Protein AF-A0A425CD50-F1 (afdb_monomer)

Structure (mmCIF, N/CA/C/O backbone):
data_AF-A0A425CD50-F1
#
_entry.id   AF-A0A425CD50-F1
#
loop_
_atom_site.group_PDB
_atom_site.id
_atom_site.type_symbol
_atom_site.label_atom_id
_atom_site.label_alt_id
_atom_site.label_comp_id
_atom_site.label_asym_id
_atom_site.label_entity_id
_atom_site.label_seq_id
_atom_site.pdbx_PDB_ins_code
_atom_site.Cartn_x
_atom_site.Cartn_y
_atom_site.Cartn_z
_atom_site.occupancy
_atom_site.B_iso_or_equiv
_atom_site.auth_seq_id
_atom_site.auth_comp_id
_atom_site.auth_asym_id
_atom_site.auth_atom_id
_atom_site.pdbx_PDB_model_num
ATOM 1 N N . MET A 1 1 ? 7.864 -60.297 -1.320 1.00 58.66 1 MET A N 1
ATOM 2 C CA . MET A 1 1 ? 8.241 -58.867 -1.252 1.00 58.66 1 MET A CA 1
ATOM 3 C C . MET A 1 1 ? 7.004 -58.088 -0.831 1.00 58.66 1 MET A C 1
ATOM 5 O O . MET A 1 1 ? 5.982 -58.299 -1.476 1.00 58.66 1 MET A O 1
ATOM 9 N N . PRO A 1 2 ? 7.040 -57.272 0.234 1.00 70.75 2 PRO A N 1
ATOM 10 C CA . PRO A 1 2 ? 5.863 -56.533 0.686 1.00 70.75 2 PRO A CA 1
ATOM 11 C C . PRO A 1 2 ? 5.431 -55.506 -0.375 1.00 70.75 2 PRO A C 1
ATOM 13 O O . PRO A 1 2 ? 6.219 -54.657 -0.801 1.00 70.75 2 PRO A O 1
ATOM 16 N N . SER A 1 3 ? 4.187 -55.620 -0.837 1.00 81.94 3 SER A N 1
ATOM 17 C CA . SER A 1 3 ? 3.514 -54.636 -1.688 1.00 81.94 3 SER A CA 1
ATOM 18 C C . SER A 1 3 ? 2.553 -53.809 -0.845 1.00 81.94 3 SER A C 1
ATOM 20 O O . SER A 1 3 ? 1.892 -54.354 0.033 1.00 81.94 3 SER A O 1
ATOM 22 N N . THR A 1 4 ? 2.462 -52.518 -1.132 1.00 85.69 4 THR A N 1
ATOM 23 C CA . THR A 1 4 ? 1.564 -51.569 -0.472 1.00 85.69 4 THR A CA 1
ATOM 24 C C . THR A 1 4 ? 0.787 -50.780 -1.520 1.00 85.69 4 THR A C 1
ATOM 26 O O . THR A 1 4 ? 1.200 -50.687 -2.680 1.00 85.69 4 THR A O 1
ATOM 29 N N . GLU A 1 5 ? -0.362 -50.247 -1.137 1.00 90.50 5 GLU A N 1
ATOM 30 C CA . GLU A 1 5 ? -1.240 -49.499 -2.027 1.00 90.50 5 GLU A CA 1
ATOM 31 C C . GLU A 1 5 ? -0.797 -48.031 -2.123 1.00 90.50 5 GLU A C 1
ATOM 33 O O . GLU A 1 5 ? -0.494 -47.382 -1.122 1.00 90.50 5 GLU A O 1
ATOM 38 N N . CYS A 1 6 ? -0.743 -47.489 -3.341 1.00 84.06 6 CYS A N 1
ATOM 39 C CA . CYS A 1 6 ? -0.503 -46.067 -3.547 1.00 84.06 6 CYS A CA 1
ATOM 40 C C . CYS A 1 6 ? -1.732 -45.246 -3.111 1.00 84.06 6 CYS A C 1
ATOM 42 O O . CYS A 1 6 ? -2.807 -45.457 -3.673 1.00 84.06 6 CYS A O 1
ATOM 44 N N . PRO A 1 7 ? -1.585 -44.232 -2.237 1.00 82.56 7 PRO A N 1
ATOM 45 C CA . PRO A 1 7 ? -2.712 -43.442 -1.727 1.00 82.56 7 PRO A CA 1
ATOM 46 C C . PRO A 1 7 ? -3.367 -42.516 -2.769 1.00 82.56 7 PRO A C 1
ATOM 48 O O . PRO A 1 7 ? -4.404 -41.927 -2.491 1.00 82.56 7 PRO A O 1
ATOM 51 N N . ILE A 1 8 ? -2.766 -42.353 -3.955 1.00 85.56 8 ILE A N 1
ATOM 52 C CA . ILE A 1 8 ? -3.251 -41.423 -4.992 1.00 85.56 8 ILE A CA 1
ATOM 53 C C . ILE A 1 8 ? -4.016 -42.151 -6.099 1.00 85.56 8 ILE A C 1
ATOM 55 O O . ILE A 1 8 ? -4.997 -41.628 -6.620 1.00 85.56 8 ILE A O 1
ATOM 59 N N . CYS A 1 9 ? -3.557 -43.340 -6.499 1.00 85.19 9 CYS A N 1
ATOM 60 C CA . CYS A 1 9 ? -4.140 -44.078 -7.624 1.00 85.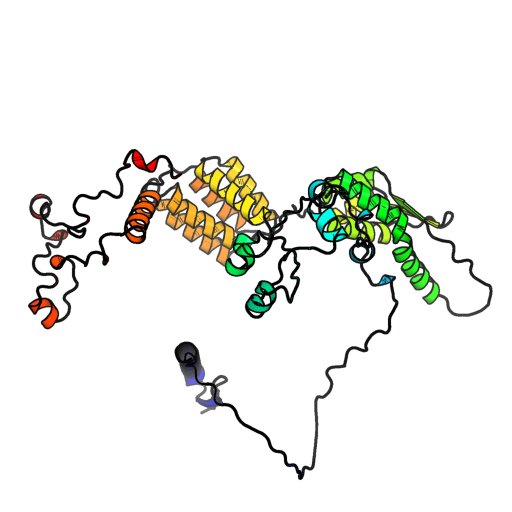19 9 CYS A CA 1
ATOM 61 C C . CYS A 1 9 ? -4.604 -45.497 -7.274 1.00 85.19 9 CYS A C 1
ATOM 63 O O . CYS A 1 9 ? -5.004 -46.234 -8.177 1.00 85.19 9 CYS A O 1
ATOM 65 N N . SER A 1 10 ? -4.507 -45.896 -6.001 1.00 86.56 10 SER A N 1
ATOM 66 C CA . SER A 1 10 ? -4.909 -47.212 -5.485 1.00 86.56 10 SER A CA 1
ATOM 67 C C . SER A 1 10 ? -4.240 -48.418 -6.160 1.00 86.56 10 SER A C 1
ATOM 69 O O . SER A 1 10 ? -4.686 -49.561 -6.049 1.00 86.56 10 SER A O 1
ATOM 71 N N . ARG A 1 11 ? -3.126 -48.204 -6.875 1.00 86.31 11 ARG A N 1
ATOM 72 C CA . ARG A 1 11 ? -2.336 -49.296 -7.460 1.00 86.31 11 ARG A CA 1
ATOM 73 C C . ARG A 1 11 ? -1.408 -49.897 -6.419 1.00 86.31 11 ARG A C 1
ATOM 75 O O . ARG A 1 11 ? -0.789 -49.179 -5.640 1.00 86.31 11 ARG A O 1
ATOM 82 N N . HIS A 1 12 ? -1.271 -51.216 -6.457 1.00 87.44 12 HIS A N 1
ATOM 83 C CA . HIS A 1 12 ? -0.337 -51.935 -5.603 1.00 87.44 12 HIS A CA 1
ATOM 84 C C . HIS A 1 12 ? 1.082 -51.821 -6.162 1.00 87.44 12 HIS A C 1
ATOM 86 O O . HIS A 1 12 ? 1.347 -52.189 -7.309 1.00 87.44 12 HIS A O 1
ATOM 92 N N . VAL A 1 13 ? 1.996 -51.306 -5.344 1.00 88.06 13 VAL A N 1
ATOM 93 C CA . VAL A 1 13 ? 3.396 -51.056 -5.697 1.00 88.06 13 VAL A CA 1
ATOM 94 C C . VAL A 1 13 ? 4.290 -51.710 -4.651 1.00 88.06 13 VAL A C 1
ATOM 96 O O . VAL A 1 13 ? 3.913 -51.867 -3.490 1.00 88.06 13 VAL A O 1
ATOM 99 N N . ARG A 1 14 ? 5.493 -52.130 -5.042 1.00 86.44 14 ARG A N 1
ATOM 100 C CA . ARG A 1 14 ? 6.483 -52.618 -4.071 1.00 86.44 14 ARG A CA 1
ATOM 101 C C . ARG A 1 14 ? 6.857 -51.494 -3.109 1.00 86.44 14 ARG A C 1
ATOM 103 O O . ARG A 1 14 ? 7.020 -50.361 -3.558 1.00 86.44 14 ARG A O 1
ATOM 110 N N . LEU A 1 15 ? 7.040 -51.823 -1.828 1.00 81.56 15 LEU A N 1
ATOM 111 C CA . LEU A 1 15 ? 7.340 -50.843 -0.776 1.00 81.56 15 LEU A CA 1
ATOM 112 C C . LEU A 1 15 ? 8.536 -49.937 -1.131 1.00 81.56 15 LEU A C 1
ATOM 114 O O . LEU A 1 15 ? 8.476 -48.728 -0.945 1.00 81.56 15 LEU A O 1
ATOM 118 N N . GLU A 1 16 ? 9.579 -50.525 -1.723 1.00 84.38 16 GLU A N 1
ATOM 119 C CA . GLU A 1 16 ? 10.805 -49.849 -2.179 1.00 84.38 16 GLU A CA 1
ATOM 120 C C . GLU A 1 16 ? 10.568 -48.790 -3.273 1.00 84.38 16 GLU A C 1
ATOM 122 O O . GLU A 1 16 ? 11.300 -47.811 -3.359 1.00 84.38 16 GLU A O 1
ATOM 127 N N . ASN A 1 17 ? 9.515 -48.952 -4.079 1.00 86.06 17 ASN A N 1
ATOM 128 C CA . ASN A 1 17 ? 9.203 -48.083 -5.216 1.00 86.06 17 ASN A CA 1
ATOM 129 C C . ASN A 1 17 ? 8.021 -47.141 -4.936 1.00 86.06 17 ASN A C 1
ATOM 131 O O . ASN A 1 17 ? 7.621 -46.384 -5.824 1.00 86.06 17 ASN A O 1
ATOM 135 N N . LEU A 1 18 ? 7.442 -47.185 -3.729 1.00 86.12 18 LEU A N 1
ATOM 136 C CA . LEU A 1 18 ? 6.292 -46.358 -3.366 1.00 86.12 18 LEU A CA 1
ATOM 137 C C . LEU A 1 18 ? 6.598 -44.848 -3.449 1.00 86.12 18 LEU A C 1
ATOM 139 O O . LEU A 1 18 ? 5.790 -44.151 -4.063 1.00 86.12 18 LEU A O 1
ATOM 143 N N . PRO A 1 19 ? 7.732 -44.322 -2.933 1.00 84.25 19 PRO A N 1
ATOM 144 C CA . PRO A 1 19 ? 8.011 -42.883 -2.991 1.00 84.25 19 PRO A CA 1
ATOM 145 C C . PRO A 1 19 ? 8.092 -42.362 -4.433 1.00 84.25 19 PRO A C 1
ATOM 147 O O . PRO A 1 19 ? 7.403 -41.409 -4.794 1.00 84.25 19 PRO A O 1
ATOM 150 N N . LEU A 1 20 ? 8.832 -43.070 -5.294 1.00 86.38 20 LEU A N 1
ATOM 151 C CA . LEU A 1 20 ? 9.004 -42.717 -6.707 1.00 86.38 20 LEU A CA 1
ATOM 152 C C . LEU A 1 20 ? 7.675 -42.776 -7.485 1.00 86.38 20 LEU A C 1
ATOM 154 O O . LEU A 1 20 ? 7.387 -41.950 -8.357 1.00 86.38 20 LEU A O 1
ATOM 158 N N . HIS A 1 21 ? 6.830 -43.758 -7.162 1.00 87.06 21 HIS A N 1
ATOM 159 C CA . HIS A 1 21 ? 5.510 -43.897 -7.766 1.00 87.06 21 HIS A CA 1
ATOM 160 C C . HIS A 1 21 ? 4.538 -42.790 -7.323 1.00 87.06 21 HIS A C 1
ATOM 162 O O . HIS A 1 21 ? 3.765 -42.298 -8.148 1.00 87.06 21 HIS A O 1
ATOM 168 N N . VAL A 1 22 ? 4.582 -42.388 -6.048 1.00 89.12 22 VAL A N 1
ATOM 169 C CA . VAL A 1 22 ? 3.757 -41.308 -5.482 1.00 89.12 22 VAL A CA 1
ATOM 170 C C . VAL A 1 22 ? 4.100 -39.966 -6.126 1.00 89.12 22 VAL A C 1
ATOM 172 O O . VAL A 1 22 ? 3.187 -39.276 -6.579 1.00 89.12 22 VAL A O 1
ATOM 175 N N . GLU A 1 23 ? 5.386 -39.638 -6.274 1.00 86.94 23 GLU A N 1
ATOM 176 C CA . GLU A 1 23 ? 5.818 -38.417 -6.970 1.00 86.94 23 GLU A CA 1
ATOM 177 C C . GLU A 1 23 ? 5.303 -38.378 -8.411 1.00 86.94 23 GLU A C 1
ATOM 179 O O . GLU A 1 23 ? 4.677 -37.400 -8.824 1.00 86.94 23 GLU A O 1
ATOM 184 N N . THR A 1 24 ? 5.460 -39.484 -9.147 1.00 85.88 24 THR A N 1
ATOM 185 C CA . THR A 1 24 ? 4.981 -39.599 -10.534 1.00 85.88 24 THR A CA 1
ATOM 186 C C . THR A 1 24 ? 3.451 -39.480 -10.631 1.00 85.88 24 THR A C 1
ATOM 188 O O . THR A 1 24 ? 2.921 -38.935 -11.606 1.00 85.88 24 THR A O 1
ATOM 191 N N . CYS A 1 25 ? 2.712 -39.987 -9.637 1.00 84.88 25 CYS A N 1
ATOM 192 C CA . CYS A 1 25 ? 1.253 -39.873 -9.586 1.00 84.88 25 CYS A CA 1
ATOM 193 C C . CYS A 1 25 ? 0.790 -38.434 -9.327 1.00 84.88 25 CYS A C 1
ATOM 195 O O . CYS A 1 25 ? -0.146 -37.979 -9.988 1.00 84.88 25 CYS A O 1
ATOM 197 N N . LEU A 1 26 ? 1.467 -37.702 -8.435 1.00 86.38 26 LEU A N 1
ATOM 198 C CA . LEU A 1 26 ? 1.177 -36.289 -8.168 1.00 86.38 26 LEU A CA 1
ATOM 199 C C . LEU A 1 26 ? 1.391 -35.427 -9.416 1.00 86.38 26 LEU A C 1
ATOM 201 O O . LEU A 1 26 ? 0.536 -34.605 -9.752 1.00 86.38 26 LEU A O 1
ATOM 205 N N . THR A 1 27 ? 2.481 -35.653 -10.160 1.00 81.00 27 THR A N 1
ATOM 206 C CA . THR A 1 27 ? 2.764 -34.867 -11.374 1.00 81.00 27 THR A CA 1
ATOM 207 C C . THR A 1 27 ? 1.703 -35.084 -12.454 1.00 81.00 27 THR A C 1
ATOM 209 O O . THR A 1 27 ? 1.292 -34.138 -13.128 1.00 81.00 27 THR A O 1
ATOM 212 N N . LYS A 1 28 ? 1.211 -36.322 -12.609 1.00 80.75 28 LYS A N 1
ATOM 213 C CA . LYS A 1 28 ? 0.158 -36.648 -13.585 1.00 80.75 28 LYS A CA 1
ATOM 214 C C . LYS A 1 28 ? -1.192 -36.023 -13.231 1.00 80.75 28 LYS A C 1
ATOM 216 O O . LYS A 1 28 ? -1.873 -35.547 -14.138 1.00 80.75 28 LYS A O 1
ATOM 221 N N . GLN A 1 29 ? -1.565 -35.974 -11.949 1.00 77.50 29 GLN A N 1
ATOM 222 C CA . GLN A 1 29 ? -2.798 -35.300 -11.522 1.00 77.50 29 GLN A CA 1
ATOM 223 C C . GLN A 1 29 ? -2.745 -33.788 -11.775 1.00 77.50 29 GLN A C 1
ATOM 225 O O . GLN A 1 29 ? -3.701 -33.228 -12.311 1.00 77.50 29 GLN A O 1
ATOM 230 N N . GLN A 1 30 ? -1.616 -33.135 -11.481 1.00 73.94 30 GLN A N 1
ATOM 231 C CA . GLN A 1 30 ? -1.454 -31.699 -11.738 1.00 73.94 30 GLN A CA 1
ATOM 232 C C . GLN A 1 30 ? -1.525 -31.366 -13.237 1.00 73.94 30 GLN A C 1
ATOM 234 O O . GLN A 1 30 ? -2.142 -30.375 -13.630 1.00 73.94 30 GLN A O 1
ATOM 239 N N . GLN A 1 31 ? -0.957 -32.215 -14.101 1.00 69.31 31 GLN A N 1
ATOM 240 C CA . GLN A 1 31 ? -1.050 -32.040 -15.555 1.00 69.31 31 GLN A CA 1
ATOM 241 C C . GLN A 1 31 ? -2.478 -32.246 -16.088 1.00 69.31 31 GLN A C 1
ATOM 243 O O . GLN A 1 31 ? -2.897 -31.522 -16.991 1.00 69.31 31 GLN A O 1
ATOM 248 N N . GLN A 1 32 ? -3.249 -33.182 -15.522 1.00 66.19 32 GLN A N 1
ATOM 249 C CA . GLN A 1 32 ? -4.651 -33.400 -15.903 1.00 66.19 32 GLN A CA 1
ATOM 250 C C . GLN A 1 32 ? -5.564 -32.242 -15.479 1.00 66.19 32 GLN A C 1
ATOM 252 O O . GLN A 1 32 ? -6.388 -31.804 -16.282 1.00 66.19 32 GLN A O 1
ATOM 257 N N . GLN A 1 33 ? -5.373 -31.688 -14.278 1.00 62.50 33 GLN A N 1
ATOM 258 C CA . GLN A 1 33 ? -6.118 -30.508 -13.815 1.00 62.50 33 GLN A CA 1
ATOM 259 C C . GLN A 1 33 ? -5.853 -29.282 -14.700 1.00 62.50 33 GLN A C 1
ATOM 261 O O . GLN A 1 33 ? -6.781 -28.560 -15.064 1.00 62.50 33 GLN A O 1
ATOM 266 N N . LYS A 1 34 ? -4.600 -29.089 -15.132 1.00 55.03 34 LYS A N 1
ATOM 267 C CA . LYS A 1 34 ? -4.221 -27.981 -16.022 1.00 55.03 34 LYS A CA 1
ATOM 268 C C . LYS A 1 34 ? -4.803 -28.126 -17.435 1.00 55.03 34 LYS A C 1
ATOM 270 O O . LYS A 1 34 ? -5.085 -27.124 -18.084 1.00 55.03 34 LYS A O 1
ATOM 275 N N . LYS A 1 35 ? -5.016 -29.362 -17.902 1.00 48.75 35 LYS A N 1
ATOM 276 C CA . LYS A 1 35 ? -5.628 -29.646 -19.209 1.00 48.75 35 LYS A CA 1
ATOM 277 C C . LYS A 1 35 ? -7.149 -29.440 -19.200 1.00 48.75 35 LYS A C 1
ATOM 279 O O . LYS A 1 35 ? -7.684 -28.895 -20.156 1.00 48.75 35 LYS A O 1
ATOM 284 N N . GLN A 1 36 ? -7.824 -29.770 -18.095 1.00 53.19 36 GLN A N 1
ATOM 285 C CA . GLN A 1 36 ? -9.266 -29.526 -17.930 1.00 53.19 36 GLN A CA 1
ATOM 286 C C . GLN A 1 36 ? -9.625 -28.033 -17.838 1.00 53.19 36 GLN A C 1
ATOM 288 O O . GLN A 1 36 ? -10.706 -27.646 -18.269 1.00 53.19 36 GLN A O 1
ATOM 293 N N . GLN A 1 37 ? -8.719 -27.177 -17.349 1.00 46.19 37 GLN A N 1
ATOM 294 C CA . GLN A 1 37 ? -8.923 -25.720 -17.355 1.00 46.19 37 GLN A CA 1
ATOM 295 C C . GLN A 1 37 ? -8.774 -25.076 -18.745 1.00 46.19 37 GLN A C 1
ATOM 297 O O . GLN A 1 37 ? -9.306 -23.989 -18.957 1.00 46.19 37 GLN A O 1
ATOM 302 N N . LEU A 1 38 ? -8.093 -25.726 -19.698 1.00 42.75 38 LEU A N 1
ATOM 303 C CA . LEU A 1 38 ? -7.876 -25.187 -21.049 1.00 42.75 38 LEU A CA 1
ATOM 304 C C . LEU A 1 38 ? -8.929 -25.628 -22.087 1.00 42.75 38 LEU A C 1
ATOM 306 O O . LEU A 1 38 ? -8.969 -25.054 -23.170 1.00 42.75 38 LEU A O 1
ATOM 310 N N . GLU A 1 39 ? -9.771 -26.622 -21.782 1.00 37.53 39 GLU A N 1
ATOM 311 C CA . GLU A 1 39 ? -10.700 -27.258 -22.741 1.00 37.53 39 GLU A CA 1
ATOM 312 C C . GLU A 1 39 ? -12.195 -26.975 -22.453 1.00 37.53 39 GLU A C 1
ATOM 314 O O . GLU A 1 39 ? -13.061 -27.764 -22.828 1.00 37.53 39 GLU A O 1
ATOM 319 N N . SER A 1 40 ? -12.543 -25.851 -21.812 1.00 34.97 40 SER A N 1
ATOM 320 C CA . SER A 1 40 ? -13.958 -25.440 -21.719 1.00 34.97 40 SER A CA 1
ATOM 3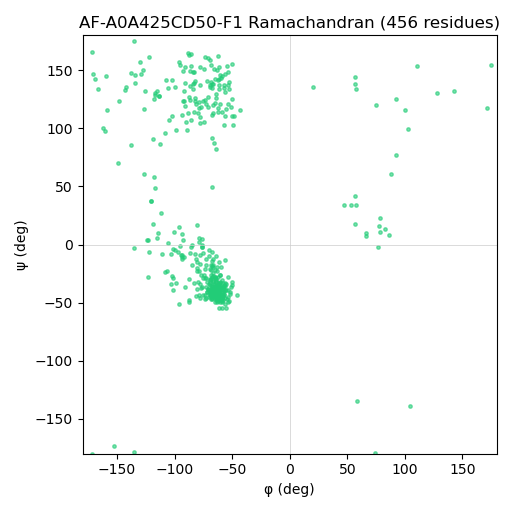21 C C . SER A 1 40 ? -14.407 -24.704 -23.002 1.00 34.97 40 SER A C 1
ATOM 323 O O . SER A 1 40 ? -13.762 -23.731 -23.395 1.00 34.97 40 SER A O 1
ATOM 325 N N . PRO A 1 41 ? -15.472 -25.150 -23.705 1.00 33.88 41 PRO A N 1
ATOM 326 C CA . PRO A 1 41 ? -15.918 -24.522 -24.948 1.00 33.88 41 PRO A CA 1
ATOM 327 C C . PRO A 1 41 ? -16.837 -23.313 -24.692 1.00 33.88 41 PRO A C 1
ATOM 329 O O . PRO A 1 41 ? -17.733 -23.359 -23.850 1.00 33.88 41 PRO A O 1
ATOM 332 N N . LEU A 1 42 ? -16.631 -22.240 -25.465 1.00 29.56 42 LEU A N 1
ATOM 333 C CA . LEU A 1 42 ? -17.517 -21.070 -25.559 1.00 29.56 42 LEU A CA 1
ATOM 334 C C . LEU A 1 42 ? -18.911 -21.482 -26.083 1.00 29.56 42 LEU A C 1
ATOM 336 O O . LEU A 1 42 ? -18.977 -22.242 -27.053 1.00 29.56 42 LEU A O 1
ATOM 340 N N . PRO A 1 43 ? -20.026 -20.979 -25.517 1.00 31.73 43 PRO A N 1
ATOM 341 C CA . PRO A 1 43 ? -21.356 -21.332 -25.997 1.00 31.73 43 PRO A CA 1
ATOM 342 C C . PRO A 1 43 ? -21.699 -20.548 -27.271 1.00 31.73 43 PRO A C 1
ATOM 344 O O . PRO A 1 43 ? -21.800 -19.321 -27.259 1.00 31.73 43 PRO A O 1
ATOM 347 N N . SER A 1 44 ? -21.905 -21.271 -28.373 1.00 29.89 44 SER A N 1
ATOM 348 C CA . SER A 1 44 ? -22.533 -20.756 -29.586 1.00 29.89 44 SER A CA 1
ATOM 349 C C . SER A 1 44 ? -24.059 -20.795 -29.459 1.00 29.89 44 SER A C 1
ATOM 351 O O . SER A 1 44 ? -24.666 -21.727 -28.933 1.00 29.89 44 SER A O 1
ATOM 353 N N . SER A 1 45 ? -24.677 -19.726 -29.938 1.00 33.47 45 SER A N 1
ATOM 354 C CA . SER A 1 45 ? -26.105 -19.453 -29.944 1.00 33.47 45 SER A CA 1
ATOM 355 C C . SER A 1 45 ? -26.868 -20.348 -30.926 1.00 33.47 45 SER A C 1
ATOM 357 O O . SER A 1 45 ? -26.685 -20.244 -32.136 1.00 33.47 45 SER A O 1
ATOM 359 N N . SER A 1 46 ? -27.797 -21.175 -30.436 1.00 25.91 46 SER A N 1
ATOM 360 C CA . SER A 1 46 ? -29.042 -21.518 -31.153 1.00 25.91 46 SER A CA 1
ATOM 361 C C . SER A 1 46 ? -30.069 -22.112 -30.179 1.00 25.91 46 SER A C 1
ATOM 363 O O . SER A 1 46 ? -30.008 -23.286 -29.828 1.00 25.91 46 SER A O 1
ATOM 365 N N . ILE A 1 47 ? -31.033 -21.303 -29.739 1.00 28.08 47 ILE A N 1
ATOM 366 C CA . ILE A 1 47 ? -32.220 -21.792 -29.028 1.00 28.08 47 ILE A CA 1
ATOM 367 C C . ILE A 1 47 ? -33.212 -22.288 -30.085 1.00 28.08 47 ILE A C 1
ATOM 369 O O . ILE A 1 47 ? -33.642 -21.515 -30.941 1.00 28.08 47 ILE A O 1
ATOM 373 N N . LYS A 1 48 ? -33.585 -23.570 -30.023 1.00 23.23 48 LYS A N 1
ATOM 374 C CA . LYS A 1 48 ? -34.808 -24.097 -30.642 1.00 23.23 48 LYS A CA 1
ATOM 375 C C . LYS A 1 48 ? -35.752 -24.547 -29.533 1.00 23.23 48 LYS A C 1
ATOM 377 O O . LYS A 1 48 ? -35.350 -25.282 -28.636 1.00 23.23 48 LYS A O 1
ATOM 382 N N . PHE A 1 49 ? -36.977 -24.047 -29.604 1.00 22.91 49 PHE A N 1
ATOM 383 C CA . PHE A 1 49 ? -38.076 -24.327 -28.688 1.00 22.91 49 PHE A CA 1
ATOM 384 C C . PHE A 1 49 ? -38.873 -25.570 -29.121 1.00 22.91 49 PHE A C 1
ATOM 386 O O . PHE A 1 49 ? -38.823 -25.932 -30.296 1.00 22.91 49 PHE A O 1
ATOM 393 N N . GLU A 1 50 ? -39.658 -26.091 -28.161 1.00 23.89 50 GLU A N 1
ATOM 394 C CA . GLU A 1 50 ? -40.854 -26.971 -28.261 1.00 23.89 50 GLU A CA 1
ATOM 395 C C . GLU A 1 50 ? -40.712 -28.445 -27.767 1.00 23.89 50 GLU A C 1
ATOM 397 O O . GLU A 1 50 ? -39.601 -28.967 -27.721 1.00 23.89 50 GLU A O 1
ATOM 402 N N . PRO A 1 51 ? -41.801 -29.132 -27.321 1.00 27.66 51 PRO A N 1
ATOM 403 C CA . PRO A 1 51 ? -42.378 -29.022 -25.969 1.00 27.66 51 PRO A CA 1
ATOM 404 C C . PRO A 1 51 ? -42.732 -30.398 -25.317 1.00 27.66 51 PRO A C 1
ATOM 406 O O . PRO A 1 51 ? -42.611 -31.447 -25.932 1.00 27.66 51 PRO A O 1
ATOM 409 N N . HIS A 1 52 ? -43.169 -30.361 -24.046 1.00 25.12 52 HIS A N 1
ATOM 410 C CA . HIS A 1 52 ? -43.907 -31.348 -23.214 1.00 25.12 52 HIS A CA 1
ATOM 411 C C . HIS A 1 52 ? -43.938 -32.865 -23.556 1.00 25.12 52 HIS A C 1
ATOM 413 O O . HIS A 1 52 ? -44.346 -33.265 -24.639 1.00 25.12 52 HIS A O 1
ATOM 419 N N . THR A 1 53 ? -43.758 -33.733 -22.541 1.00 23.23 53 THR A N 1
ATOM 420 C CA . THR A 1 53 ? -44.814 -34.630 -21.980 1.00 23.23 53 THR A CA 1
ATOM 421 C C . THR A 1 53 ? -44.286 -35.612 -20.913 1.00 23.23 53 THR A C 1
ATOM 423 O O . THR A 1 53 ? -43.110 -35.946 -20.837 1.00 23.23 53 THR A O 1
ATOM 426 N N . SER A 1 54 ? -45.208 -36.019 -20.041 1.00 25.36 54 SER A N 1
ATOM 427 C CA . SER A 1 54 ? -45.115 -36.826 -18.816 1.00 25.36 54 SER A CA 1
ATOM 428 C C . SER A 1 54 ? -45.119 -38.356 -19.007 1.00 25.36 54 SER A C 1
ATOM 430 O O . SER A 1 54 ? -45.867 -38.845 -19.845 1.00 25.36 54 SER A O 1
ATOM 432 N N . SER A 1 55 ? -44.433 -39.114 -18.135 1.00 24.91 55 SER A N 1
ATOM 433 C CA . SER A 1 55 ? -44.874 -40.386 -17.480 1.00 24.91 55 SER A CA 1
ATOM 434 C C . SER A 1 55 ? -43.670 -41.007 -16.730 1.00 24.91 55 SER A C 1
ATOM 436 O O . SER A 1 55 ? -42.578 -41.067 -17.275 1.00 24.91 55 SER A O 1
ATOM 438 N N . SER A 1 56 ? -43.656 -41.182 -15.403 1.00 22.58 56 SER A N 1
ATOM 439 C CA . SER A 1 56 ? -44.312 -42.143 -14.490 1.00 22.58 56 SER A CA 1
ATOM 440 C C . SER A 1 56 ? -43.735 -43.579 -14.457 1.00 22.58 56 SER A C 1
ATOM 442 O O . SER A 1 56 ? -43.848 -44.315 -15.431 1.00 22.58 56 SER A O 1
ATOM 444 N N . CYS A 1 57 ? -43.290 -43.959 -13.242 1.00 21.97 57 CYS A N 1
ATOM 445 C CA . CYS A 1 57 ? -43.358 -45.277 -12.571 1.00 21.97 57 CYS A CA 1
ATOM 446 C C . CYS A 1 57 ? -42.116 -46.203 -12.485 1.00 21.97 57 CYS A C 1
ATOM 448 O O . CYS A 1 57 ? -41.860 -47.022 -13.354 1.00 21.97 57 CYS A O 1
ATOM 450 N N . ASN A 1 58 ? -41.475 -46.145 -11.304 1.00 22.98 58 ASN A N 1
ATOM 451 C CA . ASN A 1 58 ? -41.393 -47.167 -10.232 1.00 22.98 58 ASN A CA 1
ATOM 452 C C . ASN A 1 58 ? -40.873 -48.605 -10.456 1.00 22.98 58 ASN A C 1
ATOM 454 O O . ASN A 1 58 ? -41.404 -49.337 -11.286 1.00 22.98 58 ASN A O 1
ATOM 458 N N . ARG A 1 59 ? -40.061 -49.030 -9.450 1.00 23.25 59 ARG A N 1
ATOM 459 C CA . ARG A 1 59 ? -39.953 -50.347 -8.737 1.00 23.25 59 ARG A CA 1
ATOM 460 C C . ARG A 1 59 ? -38.486 -50.849 -8.737 1.00 23.25 59 ARG A C 1
ATOM 462 O O . ARG A 1 59 ? -37.877 -50.851 -9.790 1.00 23.25 59 ARG A O 1
ATOM 469 N N . SER A 1 60 ? -37.800 -51.276 -7.667 1.00 24.73 60 SER A N 1
ATOM 470 C CA . SER A 1 60 ? -38.055 -51.541 -6.234 1.00 24.73 60 SER A CA 1
ATOM 471 C C . SER A 1 60 ? -36.708 -51.806 -5.520 1.00 24.73 60 SER A C 1
ATOM 473 O O . SER A 1 60 ? -35.831 -52.431 -6.109 1.00 24.73 60 SER A O 1
ATOM 475 N N . THR A 1 61 ? -36.574 -51.404 -4.251 1.00 26.80 61 THR A N 1
ATOM 476 C CA . THR A 1 61 ? -35.528 -51.829 -3.283 1.00 26.80 61 THR A CA 1
ATOM 477 C C . THR A 1 61 ? -35.954 -53.102 -2.518 1.00 26.80 61 THR A C 1
ATOM 479 O O . THR A 1 61 ? -37.132 -53.462 -2.595 1.00 26.80 61 THR A O 1
ATOM 482 N N . PRO A 1 62 ? -35.038 -53.821 -1.822 1.00 28.05 62 PRO A N 1
ATOM 483 C CA . PRO A 1 62 ? -34.828 -53.620 -0.360 1.00 28.05 62 PRO A CA 1
ATOM 484 C C . PRO A 1 62 ? -33.342 -53.752 0.105 1.00 28.05 62 PRO A C 1
ATOM 486 O O . PRO A 1 62 ? -32.608 -54.565 -0.439 1.00 28.05 62 PRO A O 1
ATOM 489 N N . ARG A 1 63 ? -32.798 -52.819 0.925 1.00 23.84 63 ARG A N 1
ATOM 490 C CA . ARG A 1 63 ? -32.537 -52.851 2.410 1.00 23.84 63 ARG A CA 1
ATOM 491 C C . ARG A 1 63 ? -31.633 -54.015 2.881 1.00 23.84 63 ARG A C 1
ATOM 493 O O . ARG A 1 63 ? -31.907 -55.137 2.496 1.00 23.84 63 ARG A O 1
ATOM 500 N N . SER A 1 64 ? -30.601 -53.883 3.730 1.00 25.00 64 SER A N 1
ATOM 501 C CA . SER A 1 64 ? -30.142 -52.912 4.763 1.00 25.00 64 SER A CA 1
ATOM 502 C C . SER A 1 64 ? -28.700 -53.344 5.204 1.00 25.00 64 SER A C 1
ATOM 504 O O . SER A 1 64 ? -28.303 -54.438 4.830 1.00 25.00 64 SER A O 1
ATOM 506 N N . GLU A 1 65 ? -27.805 -52.623 5.902 1.00 23.70 65 GLU A N 1
ATOM 507 C CA . GLU A 1 65 ? -27.889 -51.686 7.037 1.00 23.70 65 GLU A CA 1
ATOM 508 C C . GLU A 1 65 ? -26.652 -50.751 7.142 1.00 23.70 65 GLU A C 1
ATOM 510 O O . GLU A 1 65 ? -25.530 -51.192 6.924 1.00 23.70 65 GLU A O 1
ATOM 515 N N . SER A 1 66 ? -26.923 -49.505 7.581 1.00 25.41 66 SER A N 1
ATOM 516 C CA . SER A 1 66 ? -26.220 -48.637 8.570 1.00 25.41 66 SER A CA 1
ATOM 517 C C . SER A 1 66 ? -24.725 -48.281 8.392 1.00 25.41 66 SER A C 1
ATOM 519 O O . SER A 1 66 ? -23.932 -49.101 7.968 1.00 25.41 66 SER A O 1
ATOM 521 N N . SER A 1 67 ? -24.205 -47.093 8.720 1.00 24.03 67 SER A N 1
ATOM 522 C CA . SER A 1 67 ? -24.636 -45.924 9.519 1.00 24.03 67 SER A CA 1
ATOM 523 C C . SER A 1 67 ? -23.666 -44.773 9.169 1.00 24.03 67 SER A C 1
ATOM 525 O O . SER A 1 67 ? -22.477 -45.027 9.035 1.00 24.03 67 SER A O 1
ATOM 527 N N . PHE A 1 68 ? -24.077 -43.535 8.887 1.00 25.11 68 PHE A N 1
ATOM 528 C CA . PHE A 1 68 ? -24.338 -42.483 9.876 1.00 25.11 68 PHE A CA 1
ATOM 529 C C . PHE A 1 68 ? -25.271 -41.432 9.261 1.00 25.11 68 PHE A C 1
ATOM 531 O O . PHE A 1 68 ? -24.930 -40.738 8.304 1.00 25.11 68 PHE A O 1
ATOM 538 N N . SER A 1 69 ? -26.466 -41.323 9.830 1.00 26.72 69 SER A N 1
ATOM 539 C CA . SER A 1 69 ? -27.455 -40.292 9.536 1.00 26.72 69 SER A CA 1
ATOM 540 C C . SER A 1 69 ? -27.376 -39.144 10.540 1.00 26.72 69 SER A C 1
ATOM 542 O O . SER A 1 69 ? -27.046 -39.361 11.703 1.00 26.72 69 SER A O 1
ATOM 544 N N . ALA A 1 70 ? -27.880 -37.993 10.092 1.00 30.58 70 ALA A N 1
ATOM 545 C CA . ALA A 1 70 ? -28.357 -36.849 10.870 1.00 30.58 70 ALA A CA 1
ATOM 546 C C . ALA A 1 70 ? -27.333 -35.742 11.169 1.00 30.58 70 ALA A C 1
ATOM 548 O O . ALA A 1 70 ? -26.939 -35.502 12.309 1.00 30.58 70 ALA A O 1
ATOM 549 N N . LEU A 1 71 ? -27.074 -34.920 10.144 1.00 32.31 71 LEU A N 1
ATOM 550 C CA . LEU A 1 71 ? -27.044 -33.471 10.347 1.00 32.31 71 LEU A CA 1
ATOM 551 C C . LEU A 1 71 ? -28.326 -33.092 11.100 1.00 32.31 71 LEU A C 1
ATOM 553 O O . LEU A 1 71 ? -29.421 -33.086 10.532 1.00 32.31 71 LEU A O 1
ATOM 557 N N . LYS A 1 72 ? -28.193 -32.850 12.408 1.00 27.19 72 LYS A N 1
ATOM 558 C CA . LYS A 1 72 ? -29.237 -32.240 13.228 1.00 27.19 72 LYS A CA 1
ATOM 559 C C . LYS A 1 72 ? -29.686 -30.978 12.500 1.00 27.19 72 LYS A C 1
ATOM 561 O O . LYS A 1 72 ? -28.939 -30.004 12.436 1.00 27.19 72 LYS A O 1
ATOM 566 N N . LYS A 1 73 ? -30.914 -30.990 11.973 1.00 27.78 73 LYS A N 1
ATOM 567 C CA . LYS A 1 73 ? -31.658 -29.761 11.703 1.00 27.78 73 LYS A CA 1
ATOM 568 C C . LYS A 1 73 ? -31.554 -28.933 12.980 1.00 27.78 73 LYS A C 1
ATOM 570 O O . LYS A 1 73 ? -32.075 -29.349 14.017 1.00 27.78 73 LYS A O 1
ATOM 575 N N . ARG A 1 74 ? -30.819 -27.818 12.929 1.00 29.12 74 ARG A N 1
ATOM 576 C CA . ARG A 1 74 ? -30.897 -26.793 13.969 1.00 29.12 74 ARG A CA 1
ATOM 577 C C . ARG A 1 74 ? -32.383 -26.499 14.127 1.00 29.12 74 ARG A C 1
ATOM 579 O O . ARG A 1 74 ? -33.040 -26.156 13.146 1.00 29.12 74 ARG A O 1
ATOM 586 N N . LYS A 1 75 ? -32.919 -26.755 15.323 1.00 27.70 75 LYS A N 1
ATOM 587 C CA . LYS A 1 75 ? -34.281 -26.357 15.669 1.00 27.70 75 LYS A CA 1
ATOM 588 C C . LYS A 1 75 ? -34.399 -24.883 15.294 1.00 27.70 75 LYS A C 1
ATOM 590 O O . LYS A 1 75 ? -33.554 -24.090 15.704 1.00 27.70 75 LYS A O 1
ATOM 595 N N . HIS A 1 76 ? -35.393 -24.546 14.481 1.00 30.45 76 HIS A N 1
ATOM 596 C CA . HIS A 1 76 ? -35.827 -23.166 14.358 1.00 30.45 76 HIS A CA 1
ATOM 597 C C . HIS A 1 76 ? -36.181 -22.723 15.778 1.00 30.45 76 HIS A C 1
ATOM 599 O O . HIS A 1 76 ? -37.108 -23.272 16.374 1.00 30.45 76 HIS A O 1
ATOM 605 N N . SER A 1 77 ? -35.371 -21.830 16.347 1.00 33.00 77 SER A N 1
ATOM 606 C CA . SER A 1 77 ? -35.760 -21.107 17.547 1.00 33.00 77 SER A CA 1
ATOM 607 C C . SER A 1 77 ? -36.979 -20.294 17.157 1.00 33.00 77 SER A C 1
ATOM 609 O O . SER A 1 77 ? -36.902 -19.435 16.281 1.00 33.00 77 SER A O 1
ATOM 611 N N . THR A 1 78 ? -38.114 -20.630 17.749 1.00 31.69 78 THR A N 1
ATOM 612 C CA . THR A 1 78 ? -39.261 -19.736 17.817 1.00 31.69 78 THR A CA 1
ATOM 613 C C . THR A 1 78 ? -38.814 -18.430 18.483 1.00 31.69 78 THR A C 1
ATOM 615 O O . THR A 1 78 ? -37.888 -18.439 19.294 1.00 31.69 78 THR A O 1
ATOM 618 N N . TYR A 1 79 ? -39.409 -17.327 18.045 1.00 39.62 79 TYR A N 1
ATOM 619 C CA . TYR A 1 79 ? -39.070 -15.941 18.368 1.00 39.62 79 TYR A CA 1
ATOM 620 C C . TYR A 1 79 ? -38.913 -15.629 19.874 1.00 39.62 79 TYR A C 1
ATOM 622 O O . TYR A 1 79 ? -39.533 -16.280 20.712 1.00 39.62 79 TYR A O 1
ATOM 630 N N . ASP A 1 80 ? -38.134 -14.567 20.128 1.00 41.56 80 ASP A N 1
ATOM 631 C CA . ASP A 1 80 ? -38.089 -13.706 21.326 1.00 41.56 80 ASP A CA 1
ATOM 632 C C . ASP A 1 80 ? -37.183 -14.088 22.508 1.00 41.56 80 ASP A C 1
ATOM 634 O O . ASP A 1 80 ? -37.629 -14.170 23.647 1.00 41.56 80 ASP A O 1
ATOM 638 N N . ASP A 1 81 ? -35.869 -14.172 22.270 1.00 49.41 81 ASP A N 1
ATOM 639 C CA . ASP A 1 81 ? -34.897 -13.847 23.325 1.00 49.41 81 ASP A CA 1
ATOM 640 C C . ASP A 1 81 ? -34.129 -12.572 22.942 1.00 49.41 81 ASP A C 1
ATOM 642 O O . ASP A 1 81 ? -33.083 -12.603 22.289 1.00 49.41 81 ASP A O 1
ATOM 646 N N . ILE A 1 82 ? -34.707 -11.419 23.297 1.00 55.12 82 ILE A N 1
ATOM 647 C CA . ILE A 1 82 ? -34.164 -10.074 23.021 1.00 55.12 82 ILE A CA 1
ATOM 648 C C . ILE A 1 82 ? -32.772 -9.893 23.662 1.00 55.12 82 ILE A C 1
ATOM 650 O O . ILE A 1 82 ? -32.000 -9.030 23.235 1.00 55.12 82 ILE A O 1
ATOM 654 N N . SER A 1 83 ? -32.423 -10.720 24.654 1.00 52.94 83 SER A N 1
ATOM 655 C CA . SER A 1 83 ? -31.136 -10.673 25.349 1.00 52.94 83 SER A CA 1
ATOM 656 C C . SER A 1 83 ? -29.957 -11.217 24.536 1.00 52.94 83 SER A C 1
ATOM 658 O O . SER A 1 83 ? -28.825 -10.786 24.744 1.00 52.94 83 SER A O 1
ATOM 660 N N . ALA A 1 84 ? -30.206 -12.124 23.586 1.00 57.59 84 ALA A N 1
ATOM 661 C CA . ALA A 1 84 ? -29.160 -12.766 22.787 1.00 57.59 84 ALA A CA 1
ATOM 662 C C . ALA A 1 84 ? -28.683 -11.906 21.600 1.00 57.59 84 ALA A C 1
ATOM 664 O O . ALA A 1 84 ? -27.720 -12.261 20.915 1.00 57.59 84 ALA A O 1
ATOM 665 N N . VAL A 1 85 ? -29.369 -10.793 21.329 1.00 69.44 85 VAL A N 1
ATOM 666 C CA . VAL A 1 85 ? -29.054 -9.873 20.234 1.00 69.44 85 VAL A CA 1
ATOM 667 C C . VAL A 1 85 ? -28.108 -8.775 20.751 1.00 69.44 85 VAL A C 1
ATOM 669 O O . VAL A 1 85 ? -28.482 -8.071 21.691 1.00 69.44 85 VAL A O 1
ATOM 672 N N . PRO A 1 86 ? -26.914 -8.582 20.146 1.00 71.19 86 PRO A N 1
ATOM 673 C CA . PRO A 1 86 ? -25.948 -7.570 20.586 1.00 71.19 86 PRO A CA 1
ATOM 674 C C . PRO A 1 86 ? -26.545 -6.161 20.670 1.00 71.19 86 PRO A C 1
ATOM 676 O O . PRO A 1 86 ? -27.401 -5.796 19.854 1.00 71.19 86 PRO A O 1
ATOM 679 N N . LEU A 1 87 ? -26.058 -5.333 21.602 1.00 74.62 87 LEU A N 1
ATOM 680 C CA . LEU A 1 87 ? -26.534 -3.954 21.778 1.00 74.62 87 LEU A CA 1
ATOM 681 C C . LEU A 1 87 ? -26.470 -3.149 20.476 1.00 74.62 87 LEU A C 1
ATOM 683 O O . LEU A 1 87 ? -27.409 -2.420 20.164 1.00 74.62 87 LEU A O 1
ATOM 687 N N . ALA A 1 88 ? -25.417 -3.331 19.679 1.00 71.69 88 ALA A N 1
ATOM 688 C CA . ALA A 1 88 ? -25.272 -2.633 18.407 1.00 71.69 88 ALA A CA 1
ATOM 689 C C . ALA A 1 88 ? -26.401 -2.926 17.397 1.00 71.69 88 ALA A C 1
ATOM 691 O O . ALA A 1 88 ? -26.778 -2.033 16.643 1.00 71.69 88 ALA A O 1
ATOM 692 N N . GLU A 1 89 ? -26.963 -4.140 17.388 1.00 71.19 89 GLU A N 1
ATOM 693 C CA . GLU A 1 89 ? -28.089 -4.479 16.503 1.00 71.19 89 GLU A CA 1
ATOM 694 C C . GLU A 1 89 ? -29.421 -3.964 17.072 1.00 71.19 89 GLU A C 1
ATOM 696 O O . GLU A 1 89 ? -30.297 -3.544 16.320 1.00 71.19 89 GLU A O 1
ATOM 701 N N . ARG A 1 90 ? -29.564 -3.916 18.405 1.00 75.38 90 ARG A N 1
ATOM 702 C CA . ARG A 1 90 ? -30.749 -3.343 19.072 1.00 75.38 90 ARG A CA 1
ATOM 703 C C . ARG A 1 90 ? -30.838 -1.824 18.921 1.00 75.38 90 ARG A C 1
ATOM 705 O O . ARG A 1 90 ? -31.935 -1.302 18.755 1.00 75.38 90 ARG A O 1
ATOM 712 N N . MET A 1 91 ? -29.693 -1.141 18.920 1.00 73.25 91 MET A N 1
ATOM 713 C CA . MET A 1 91 ? -29.560 0.311 18.733 1.00 73.25 91 MET A CA 1
ATOM 714 C C . MET A 1 91 ? -29.669 0.765 17.273 1.00 73.25 91 MET A C 1
ATOM 716 O O . MET A 1 91 ? -29.430 1.935 16.966 1.00 73.25 91 MET A O 1
ATOM 720 N N . ARG A 1 92 ? -29.988 -0.146 16.348 1.00 72.50 92 ARG A N 1
ATOM 721 C CA . ARG A 1 92 ? -30.094 0.180 14.930 1.00 72.50 92 ARG A CA 1
ATOM 722 C C . ARG A 1 92 ? -31.241 1.183 14.700 1.00 72.50 92 ARG A C 1
ATOM 724 O O . ARG A 1 92 ? -32.370 0.888 15.098 1.00 72.50 92 ARG A O 1
ATOM 731 N N . PRO A 1 93 ? -30.983 2.334 14.043 1.00 73.12 93 PRO A N 1
ATOM 732 C CA . PRO A 1 93 ? -32.009 3.330 13.729 1.00 73.12 93 PRO A CA 1
ATOM 733 C C . PRO A 1 93 ? -33.201 2.710 12.993 1.00 73.12 93 PRO A C 1
ATOM 735 O O . PRO A 1 93 ? -33.007 1.952 12.040 1.00 73.12 93 PRO A O 1
ATOM 738 N N . LYS A 1 94 ? -34.428 3.034 13.420 1.00 69.25 94 LYS A N 1
ATOM 739 C CA . LYS A 1 94 ? -35.667 2.566 12.769 1.00 69.25 94 LYS A CA 1
ATOM 740 C C . LYS A 1 94 ? -36.295 3.652 11.904 1.00 69.25 94 LYS A C 1
ATOM 742 O O . LYS A 1 94 ? -36.957 3.339 10.915 1.00 69.25 94 LYS A O 1
ATOM 747 N N . HIS A 1 95 ? -36.054 4.911 12.256 1.00 68.12 95 HIS A N 1
ATOM 748 C CA . HIS A 1 95 ? -36.509 6.083 11.522 1.00 68.12 95 HIS A CA 1
ATOM 749 C C . HIS A 1 95 ? -35.329 6.964 11.107 1.00 68.12 95 HIS A C 1
ATOM 751 O O . HIS A 1 95 ? -34.236 6.867 11.658 1.00 68.12 95 HIS A O 1
ATOM 757 N N . MET A 1 96 ? -35.545 7.836 10.119 1.00 63.16 96 MET A N 1
ATOM 758 C CA . MET A 1 96 ? -34.504 8.757 9.645 1.00 63.16 96 MET A CA 1
ATOM 759 C C . MET A 1 96 ? -34.024 9.692 10.760 1.00 63.16 96 MET A C 1
ATOM 761 O O . MET A 1 96 ? -32.832 9.949 10.884 1.00 63.16 96 MET A O 1
ATOM 765 N N . ASP A 1 97 ? -34.958 10.131 11.605 1.00 69.38 97 ASP A N 1
ATOM 766 C CA . ASP A 1 97 ? -34.708 11.054 12.716 1.00 69.38 97 ASP A CA 1
ATOM 767 C C . ASP A 1 97 ? -33.845 10.431 13.829 1.00 69.38 97 ASP A C 1
ATOM 769 O O . ASP A 1 97 ? -33.315 11.138 14.681 1.00 69.38 97 ASP A O 1
ATOM 773 N N . ASP A 1 98 ? -33.672 9.104 13.816 1.00 68.62 98 ASP A N 1
ATOM 774 C CA . ASP A 1 98 ? -32.833 8.383 14.771 1.00 68.62 98 ASP A CA 1
ATOM 775 C C . ASP A 1 98 ? -31.338 8.415 14.413 1.00 68.62 98 ASP A C 1
ATOM 777 O O . ASP A 1 98 ? -30.502 7.980 15.212 1.00 68.62 98 ASP A O 1
ATOM 781 N N . LEU A 1 99 ? -31.000 8.852 13.199 1.00 67.69 99 LEU A N 1
ATOM 782 C CA . LEU A 1 99 ? -29.670 8.721 12.623 1.00 67.69 99 LEU A CA 1
ATOM 783 C C . LEU A 1 99 ? -28.787 9.917 13.009 1.00 67.69 99 LEU A C 1
ATOM 785 O O . LEU A 1 99 ? -29.155 11.069 12.814 1.00 67.69 99 LEU A O 1
ATOM 789 N N . VAL A 1 100 ? -27.604 9.643 13.562 1.00 75.81 100 VAL A N 1
ATOM 790 C CA . VAL A 1 100 ? -26.725 10.670 14.151 1.00 75.81 100 VAL A CA 1
ATOM 791 C C . VAL A 1 100 ? -25.525 10.956 13.241 1.00 75.81 100 VAL A C 1
ATOM 793 O O . VAL A 1 100 ? -24.860 10.028 12.788 1.00 75.81 100 VAL A O 1
ATOM 796 N N . GLY A 1 101 ? -25.189 12.230 13.012 1.00 67.19 101 GLY A N 1
ATOM 797 C CA . GLY A 1 101 ? -23.889 12.652 12.460 1.00 67.19 101 GLY A CA 1
ATOM 798 C C . GLY A 1 101 ? -23.728 12.589 10.934 1.00 67.19 101 GLY A C 1
ATOM 799 O O . GLY A 1 101 ? -22.606 12.694 10.445 1.00 67.19 101 GLY A O 1
ATOM 800 N N . GLN A 1 102 ? -24.818 12.425 10.174 1.00 70.62 102 GLN A N 1
ATOM 801 C CA . GLN A 1 102 ? -24.810 12.439 8.698 1.00 70.62 102 GLN A CA 1
ATOM 802 C C . GLN A 1 102 ? -25.718 13.542 8.127 1.00 70.62 102 GLN A C 1
ATOM 804 O O . GLN A 1 102 ? -26.375 13.346 7.105 1.00 70.62 102 GLN A O 1
ATOM 809 N N . ASP A 1 103 ? -25.764 14.709 8.772 1.00 68.31 103 ASP A N 1
ATOM 810 C CA . ASP A 1 103 ? -26.702 15.793 8.434 1.00 68.31 103 ASP A CA 1
ATOM 811 C C . ASP A 1 103 ? -26.532 16.323 7.001 1.00 68.31 103 ASP A C 1
ATOM 813 O O . ASP A 1 103 ? -27.512 16.664 6.339 1.00 68.31 103 ASP A O 1
ATOM 817 N N . ASP A 1 104 ? -25.301 16.314 6.482 1.00 63.66 104 ASP A N 1
ATOM 818 C CA . ASP A 1 104 ? -24.991 16.720 5.105 1.00 63.66 104 ASP A CA 1
ATOM 819 C C . ASP A 1 104 ? -25.695 15.833 4.059 1.00 63.66 104 ASP A C 1
ATOM 821 O O . ASP A 1 104 ? -26.074 16.300 2.982 1.00 63.66 104 ASP A O 1
ATOM 825 N N . LEU A 1 105 ? -25.854 14.541 4.366 1.00 61.53 105 LEU A N 1
ATOM 826 C CA . LEU A 1 105 ? -26.380 13.535 3.443 1.00 61.53 105 LEU A CA 1
ATOM 827 C C . LEU A 1 105 ? -27.827 13.156 3.729 1.00 61.53 105 LEU A C 1
ATOM 829 O O . LEU A 1 105 ? -28.543 12.861 2.782 1.00 61.53 105 LEU A O 1
ATOM 833 N N . LEU A 1 106 ? -28.247 13.141 4.994 1.00 65.25 106 LEU A N 1
ATOM 834 C CA . LEU A 1 106 ? -29.554 12.648 5.439 1.00 65.25 106 LEU A CA 1
ATOM 835 C C . LEU A 1 106 ? -30.359 13.696 6.216 1.00 65.25 106 LEU A C 1
ATOM 837 O O . LEU A 1 106 ? -31.471 13.413 6.654 1.00 65.25 106 LEU A O 1
ATOM 841 N N . GLY A 1 107 ? -29.851 14.925 6.341 1.00 66.69 107 GLY A N 1
ATOM 842 C CA . GLY A 1 107 ? -30.595 16.018 6.956 1.00 66.69 107 GLY A CA 1
ATOM 843 C C . GLY A 1 107 ? -31.875 16.364 6.179 1.00 66.69 107 GLY A C 1
ATOM 844 O O . GLY A 1 107 ? -31.986 16.061 4.988 1.00 66.69 107 GLY A O 1
ATOM 845 N N . PRO A 1 108 ? -32.834 17.074 6.795 1.00 63.62 108 PRO A N 1
ATOM 846 C CA . PRO A 1 108 ? -34.182 17.296 6.252 1.00 63.62 108 PRO A CA 1
ATOM 847 C C . PRO A 1 108 ? -34.241 18.104 4.942 1.00 63.62 108 PRO A C 1
ATOM 849 O O . PRO A 1 108 ? -35.295 18.193 4.322 1.00 63.62 108 PRO A O 1
ATOM 852 N N . ARG A 1 109 ? -33.126 18.711 4.513 1.00 65.56 109 ARG A N 1
ATOM 853 C CA . ARG A 1 109 ? -32.985 19.425 3.227 1.00 65.56 109 ARG A CA 1
ATOM 854 C C . ARG A 1 109 ? -31.990 18.768 2.269 1.00 65.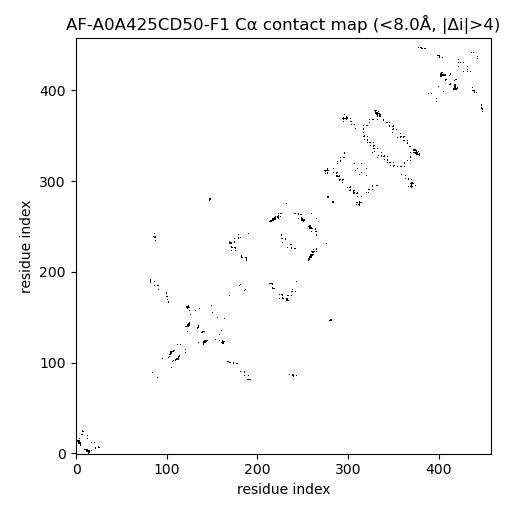56 109 ARG A C 1
ATOM 856 O O . ARG A 1 109 ? -31.661 19.344 1.235 1.00 65.56 109 ARG A O 1
ATOM 863 N N . SER A 1 110 ? -31.464 17.602 2.627 1.00 70.19 110 SER A N 1
ATOM 864 C CA . SER A 1 110 ? -30.505 16.879 1.802 1.00 70.19 110 SER A CA 1
ATOM 865 C C . SER A 1 110 ? -31.202 16.233 0.602 1.00 70.19 110 SER A C 1
ATOM 867 O O . SER A 1 110 ? -32.386 15.875 0.641 1.00 70.19 110 SER A O 1
ATOM 869 N N . LEU A 1 111 ? -30.449 16.077 -0.488 1.00 65.25 111 LEU A N 1
ATOM 870 C CA . LEU A 1 111 ? -30.942 15.446 -1.710 1.00 65.25 111 LEU A CA 1
ATOM 871 C C . LEU A 1 111 ? -31.448 14.025 -1.425 1.00 65.25 111 LEU A C 1
ATOM 873 O O . LEU A 1 111 ? -32.507 13.642 -1.909 1.00 65.25 111 LEU A O 1
ATOM 877 N N . LEU A 1 112 ? -30.711 13.252 -0.625 1.00 65.12 112 LEU A N 1
ATOM 878 C CA . LEU A 1 112 ? -31.049 11.860 -0.345 1.00 65.12 112 LEU A CA 1
ATOM 879 C C . LEU A 1 112 ? -32.274 11.748 0.572 1.00 65.12 112 LEU A C 1
ATOM 881 O O . LEU A 1 112 ? -33.149 10.941 0.277 1.00 65.12 112 LEU A O 1
ATOM 885 N N . ALA A 1 113 ? -32.410 12.596 1.601 1.00 65.81 113 ALA A N 1
ATOM 886 C CA . ALA A 1 113 ? -33.625 12.621 2.423 1.00 65.81 113 ALA A CA 1
ATOM 887 C C . ALA A 1 113 ? -34.870 12.986 1.600 1.00 65.81 113 ALA A C 1
ATOM 889 O O . ALA A 1 113 ? -35.917 12.364 1.764 1.00 65.81 113 ALA A O 1
ATOM 890 N N . THR A 1 114 ? -34.744 13.930 0.661 1.00 69.00 114 THR A N 1
ATOM 891 C CA . THR A 1 114 ? -35.844 14.321 -0.238 1.00 69.00 114 THR A CA 1
ATOM 892 C C . THR A 1 114 ? -36.238 13.174 -1.171 1.00 69.00 114 THR A C 1
ATOM 894 O O . THR A 1 114 ? -37.420 12.914 -1.371 1.00 69.00 114 THR A O 1
ATOM 897 N N . LEU A 1 115 ? -35.253 12.457 -1.721 1.00 69.00 115 LEU A N 1
ATOM 898 C CA . LEU A 1 115 ? -35.490 11.302 -2.590 1.00 69.00 115 LEU A CA 1
ATOM 899 C C . LEU A 1 115 ? -36.102 10.118 -1.829 1.00 69.00 115 LEU A C 1
ATOM 901 O O . LEU A 1 115 ? -36.962 9.442 -2.381 1.00 69.00 115 LEU A O 1
ATOM 905 N N . ILE A 1 116 ? -35.712 9.890 -0.570 1.00 70.56 116 ILE A N 1
ATOM 906 C CA . ILE A 1 116 ? -36.310 8.853 0.287 1.00 70.56 116 ILE A CA 1
ATOM 907 C C . ILE A 1 116 ? -37.750 9.220 0.664 1.00 70.56 116 ILE A C 1
ATOM 909 O O . ILE A 1 116 ? -38.636 8.379 0.568 1.00 70.56 116 ILE A O 1
ATOM 913 N N . GLN A 1 117 ? -38.014 10.478 1.034 1.00 70.56 117 GLN A N 1
ATOM 914 C CA . GLN A 1 117 ? -39.372 10.951 1.337 1.00 70.56 117 GLN A CA 1
ATOM 915 C C . GLN A 1 117 ? -40.301 10.910 0.116 1.00 70.56 117 GLN A C 1
ATOM 917 O O . GLN A 1 117 ? -41.499 10.685 0.266 1.00 70.56 117 GLN A O 1
ATOM 922 N N . ALA A 1 118 ? -39.754 11.123 -1.082 1.00 73.06 118 ALA A N 1
ATOM 923 C CA . ALA A 1 118 ? -40.485 11.047 -2.343 1.00 73.06 118 ALA A CA 1
ATOM 924 C C . ALA A 1 118 ? -40.593 9.619 -2.917 1.00 73.06 118 ALA A C 1
ATOM 926 O O . ALA A 1 118 ? -41.170 9.462 -3.990 1.00 73.06 118 ALA A O 1
ATOM 927 N N . ASP A 1 119 ? -40.029 8.609 -2.241 1.00 65.19 119 ASP A N 1
ATOM 928 C CA . ASP A 1 119 ? -39.920 7.218 -2.713 1.00 65.19 119 ASP A CA 1
ATOM 929 C C . ASP A 1 119 ? -39.271 7.091 -4.112 1.00 65.19 119 ASP A C 1
ATOM 931 O O . ASP A 1 119 ? -39.614 6.246 -4.933 1.00 65.19 119 ASP A O 1
ATOM 935 N N . GLN A 1 120 ? -38.313 7.979 -4.408 1.00 65.88 120 GLN A N 1
ATOM 936 C CA . GLN A 1 120 ? -37.552 8.040 -5.663 1.00 65.88 120 GLN A CA 1
ATOM 937 C C . GLN A 1 120 ? -36.060 7.803 -5.415 1.00 65.88 120 GLN A C 1
ATOM 939 O O . GLN A 1 120 ? -35.201 8.572 -5.854 1.00 65.88 120 GLN A O 1
ATOM 944 N N . VAL A 1 121 ? -35.729 6.752 -4.667 1.00 59.97 121 VAL A N 1
ATOM 945 C CA . VAL A 1 121 ? -34.337 6.448 -4.319 1.00 59.97 121 VAL A CA 1
ATOM 946 C C . VAL A 1 121 ? -33.625 5.812 -5.526 1.00 59.97 121 VAL A C 1
ATOM 948 O O . VAL A 1 121 ? -34.037 4.749 -5.988 1.00 59.97 121 VAL A O 1
ATOM 951 N N . PRO A 1 122 ? -32.560 6.436 -6.067 1.00 56.41 122 PRO A N 1
ATOM 952 C CA . PRO A 1 122 ? -31.801 5.880 -7.183 1.00 56.41 122 PRO A CA 1
ATOM 953 C C . PRO A 1 122 ? -30.930 4.691 -6.742 1.00 56.41 122 PRO A C 1
ATOM 955 O O . PRO A 1 122 ? -30.591 4.548 -5.570 1.00 56.41 122 PRO A O 1
ATOM 958 N N . ASN A 1 123 ? -30.505 3.879 -7.711 1.00 51.88 123 ASN A N 1
ATOM 959 C CA . ASN A 1 123 ? -29.685 2.678 -7.513 1.00 51.88 123 ASN A CA 1
ATOM 960 C C . ASN A 1 123 ? -28.369 2.924 -6.715 1.00 51.88 123 ASN A C 1
ATOM 962 O O . ASN A 1 123 ? -27.613 3.857 -7.004 1.00 51.88 123 ASN A O 1
ATOM 966 N N . MET A 1 124 ? -28.054 2.015 -5.785 1.00 56.12 124 MET A N 1
ATOM 967 C CA . MET A 1 124 ? -26.852 1.845 -4.925 1.00 56.12 124 MET A CA 1
ATOM 968 C C . MET A 1 124 ? -26.426 0.333 -4.917 1.00 56.12 124 MET A C 1
ATOM 970 O O . MET A 1 124 ? -27.022 -0.420 -5.661 1.00 56.12 124 MET A O 1
ATOM 974 N N . ILE A 1 125 ? -25.387 -0.182 -4.219 1.00 47.47 125 ILE A N 1
ATOM 975 C CA . ILE A 1 125 ? -24.669 -1.440 -4.656 1.00 47.47 125 ILE A CA 1
ATOM 976 C C . ILE A 1 125 ? -24.710 -2.695 -3.734 1.00 47.47 125 ILE A C 1
ATOM 978 O O . ILE A 1 125 ? -24.181 -2.610 -2.637 1.0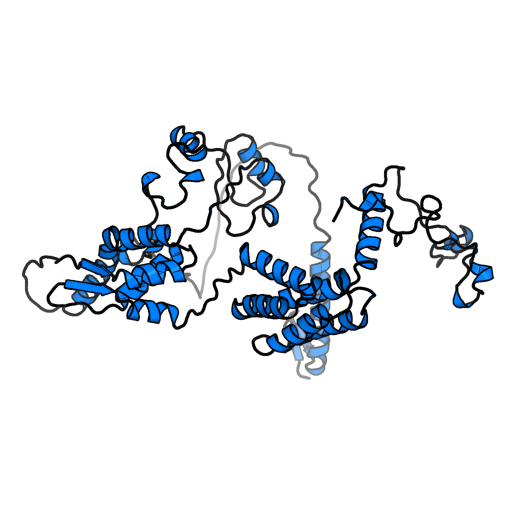0 47.47 125 ILE A O 1
ATOM 982 N N . ILE A 1 126 ? -25.076 -3.903 -4.243 1.00 38.03 126 ILE A N 1
ATOM 983 C CA . ILE A 1 126 ? -24.547 -5.250 -3.839 1.00 38.03 126 ILE A CA 1
ATOM 984 C C . ILE A 1 126 ? -24.296 -6.173 -5.067 1.00 38.03 126 ILE A C 1
ATOM 986 O O . ILE A 1 126 ? -24.962 -6.097 -6.093 1.00 38.03 126 ILE A O 1
ATOM 990 N N . TRP A 1 127 ? -23.280 -7.027 -4.928 1.00 31.44 127 TRP A N 1
ATOM 991 C CA . TRP A 1 127 ? -22.470 -7.777 -5.899 1.00 31.44 127 TRP A CA 1
ATOM 992 C C . TRP A 1 127 ? -23.125 -8.938 -6.689 1.00 31.44 127 TRP A C 1
ATOM 994 O O . TRP A 1 127 ? -23.783 -9.811 -6.124 1.00 31.44 127 TRP A O 1
ATOM 1004 N N . GLY A 1 128 ? -22.824 -8.994 -8.000 1.00 39.41 128 GLY A N 1
ATOM 1005 C CA . GLY A 1 128 ? -23.042 -10.139 -8.904 1.00 39.41 128 GLY A CA 1
ATOM 1006 C C . GLY A 1 128 ? -23.481 -9.746 -10.331 1.00 39.41 128 GLY A C 1
ATOM 1007 O O . GLY A 1 128 ? -24.419 -8.977 -10.505 1.00 39.41 128 GLY A O 1
ATOM 1008 N N . ASN A 1 129 ? -22.852 -10.310 -11.376 1.00 45.47 129 ASN A N 1
ATOM 1009 C CA . ASN A 1 129 ? -23.104 -9.964 -12.796 1.00 45.47 129 ASN A CA 1
ATOM 1010 C C . ASN A 1 129 ? -24.495 -10.370 -13.340 1.00 45.47 129 ASN A C 1
ATOM 1012 O O . ASN A 1 129 ? -24.820 -10.037 -14.476 1.00 45.47 129 ASN A O 1
ATOM 1016 N N . PHE A 1 130 ? -25.311 -11.097 -12.572 1.00 48.59 130 PHE A N 1
ATOM 1017 C CA . PHE A 1 130 ? -26.600 -11.618 -13.044 1.00 48.59 130 PHE A CA 1
ATOM 1018 C C . PHE A 1 130 ? -27.706 -10.551 -13.098 1.00 48.59 130 PHE A C 1
ATOM 1020 O O . PHE A 1 130 ? -28.626 -10.660 -13.901 1.00 48.59 130 PHE A O 1
ATOM 1027 N N . PHE A 1 131 ? -27.607 -9.505 -12.276 1.00 53.09 131 PHE A N 1
ATOM 1028 C CA . PHE A 1 131 ? -28.696 -8.542 -12.078 1.00 53.09 131 PHE A CA 1
ATOM 1029 C C . PHE A 1 131 ? -28.594 -7.284 -12.951 1.00 53.09 131 PHE A C 1
ATOM 1031 O O . PHE A 1 131 ? -29.481 -6.442 -12.897 1.00 53.09 131 PHE A O 1
ATOM 1038 N N . LEU A 1 132 ? -27.548 -7.156 -13.777 1.00 59.81 132 LEU A N 1
ATOM 1039 C CA . LEU A 1 132 ? -27.287 -5.965 -14.600 1.00 59.81 132 LEU A CA 1
ATOM 1040 C C . LEU A 1 132 ? -28.487 -5.533 -15.471 1.00 59.81 132 LEU A C 1
ATOM 1042 O O . LEU A 1 132 ? -28.851 -4.364 -15.381 1.00 59.81 132 LEU A O 1
ATOM 1046 N N . PRO A 1 133 ? -29.160 -6.425 -16.228 1.00 59.91 133 PRO A N 1
ATOM 1047 C CA . PRO A 1 133 ? -30.310 -6.023 -17.045 1.00 59.91 133 PRO A CA 1
ATOM 1048 C C . PRO A 1 133 ? -31.494 -5.511 -16.209 1.00 59.91 133 PRO A C 1
ATOM 1050 O O . PRO A 1 133 ? -32.126 -4.526 -16.569 1.00 59.91 133 PRO A O 1
ATOM 1053 N N . SER A 1 134 ? -31.754 -6.143 -15.061 1.00 54.38 134 SER A N 1
ATOM 1054 C CA . SER A 1 134 ? -32.856 -5.783 -14.154 1.00 54.38 134 SER A CA 1
ATOM 1055 C C . SER A 1 134 ? -32.568 -4.546 -13.292 1.00 54.38 134 SER A C 1
ATOM 1057 O O . SER A 1 134 ? -33.475 -3.976 -12.691 1.00 54.38 134 SER A O 1
ATOM 1059 N N . VAL A 1 135 ? -31.299 -4.144 -13.190 1.00 59.25 135 VAL A N 1
ATOM 1060 C CA . VAL A 1 135 ? -30.890 -2.857 -12.608 1.00 59.25 135 VAL A CA 1
ATOM 1061 C C . VAL A 1 135 ? -30.996 -1.742 -13.658 1.00 59.25 135 VAL A C 1
ATOM 1063 O O . VAL A 1 135 ? -31.316 -0.606 -13.312 1.00 59.25 135 VAL A O 1
ATOM 1066 N N . GLU A 1 136 ? -30.753 -2.050 -14.938 1.00 61.62 136 GLU A N 1
ATOM 1067 C CA . GLU A 1 136 ? -30.856 -1.094 -16.051 1.00 61.62 136 GLU A CA 1
ATOM 1068 C C . GLU A 1 136 ? -32.299 -0.694 -16.377 1.00 61.62 136 GLU A C 1
ATOM 1070 O O . GLU A 1 136 ? -32.545 0.473 -16.678 1.00 61.62 136 GLU A O 1
ATOM 1075 N N . ASP A 1 137 ? -33.250 -1.627 -16.301 1.00 62.19 137 ASP A N 1
ATOM 1076 C CA . ASP A 1 137 ? -34.670 -1.352 -16.561 1.00 62.19 137 ASP A CA 1
ATOM 1077 C C . ASP A 1 137 ? -35.446 -0.840 -15.329 1.00 62.19 137 ASP A C 1
ATOM 1079 O O . ASP A 1 137 ? -36.625 -0.500 -15.438 1.00 62.19 137 ASP A O 1
ATOM 1083 N N . GLY A 1 138 ? -34.782 -0.745 -14.170 1.00 60.47 138 GLY A N 1
ATOM 1084 C CA . GLY A 1 138 ? -35.368 -0.263 -12.918 1.00 60.47 138 GLY A CA 1
ATOM 1085 C C . GLY A 1 138 ? -36.242 -1.284 -12.182 1.00 60.47 138 GLY A C 1
ATOM 1086 O O . GLY A 1 138 ? -36.905 -0.916 -11.215 1.00 60.47 138 GLY A O 1
ATOM 1087 N N . THR A 1 139 ? -36.241 -2.558 -12.589 1.00 62.16 139 THR A N 1
ATOM 1088 C CA . THR A 1 139 ? -36.995 -3.629 -11.914 1.00 62.16 139 THR A CA 1
ATOM 1089 C C . THR A 1 139 ? -36.463 -3.921 -10.504 1.00 62.16 139 THR A C 1
ATOM 1091 O O . THR A 1 139 ? -37.217 -4.378 -9.644 1.00 62.16 139 THR A O 1
ATOM 1094 N N . ILE A 1 140 ? -35.173 -3.670 -10.242 1.00 56.97 140 ILE A N 1
ATOM 1095 C CA . ILE A 1 140 ? -34.524 -3.918 -8.946 1.00 56.97 140 ILE A CA 1
ATOM 1096 C C . ILE A 1 140 ? -33.828 -2.649 -8.438 1.00 56.97 140 ILE A C 1
ATOM 1098 O O . ILE A 1 140 ? -32.835 -2.208 -9.014 1.00 56.97 140 ILE A O 1
ATOM 1102 N N . THR A 1 141 ? -34.280 -2.123 -7.294 1.00 61.31 141 THR A N 1
ATOM 1103 C CA . THR A 1 141 ? -33.535 -1.118 -6.520 1.00 61.31 141 THR A CA 1
ATOM 1104 C C . THR A 1 141 ? -32.430 -1.813 -5.733 1.00 61.31 141 THR A C 1
ATOM 1106 O O . THR A 1 141 ? -32.683 -2.553 -4.782 1.00 61.31 141 THR A O 1
ATOM 1109 N N . LEU A 1 142 ? -31.187 -1.585 -6.139 1.00 61.09 142 LEU A N 1
ATOM 1110 C CA . LEU A 1 142 ? -30.014 -2.119 -5.460 1.00 61.09 142 LEU A CA 1
ATOM 1111 C C . LEU A 1 142 ? -29.547 -1.104 -4.401 1.00 61.09 142 LEU A C 1
ATOM 1113 O O . LEU A 1 142 ? -29.567 0.094 -4.657 1.00 61.09 142 LEU A O 1
ATOM 1117 N N . ILE A 1 143 ? -29.150 -1.550 -3.206 1.00 68.62 143 ILE A N 1
ATOM 1118 C CA . ILE A 1 143 ? -28.493 -0.719 -2.184 1.00 68.62 143 ILE A CA 1
ATOM 1119 C C . ILE A 1 143 ? -27.428 -1.555 -1.509 1.00 68.62 143 ILE A C 1
ATOM 1121 O O . ILE A 1 143 ? -27.704 -2.672 -1.077 1.00 68.62 143 ILE A O 1
ATOM 1125 N N . GLY A 1 144 ? -26.250 -0.981 -1.316 1.00 64.38 144 GLY A N 1
ATOM 1126 C CA . GLY A 1 144 ? -25.356 -1.522 -0.314 1.00 64.38 144 GLY A CA 1
ATOM 1127 C C . GLY A 1 144 ? -24.139 -0.674 -0.051 1.00 64.38 144 GLY A C 1
ATOM 1128 O O . GLY A 1 144 ? -23.993 0.446 -0.544 1.00 64.38 144 GLY A O 1
ATOM 1129 N N . ALA A 1 145 ? -23.356 -1.211 0.868 1.00 69.00 145 ALA A N 1
ATOM 1130 C CA . ALA A 1 145 ? -22.372 -0.497 1.643 1.00 69.00 145 ALA A CA 1
ATOM 1131 C C . ALA A 1 145 ? -21.085 -1.309 1.651 1.00 69.00 145 ALA A C 1
ATOM 1133 O O . ALA A 1 145 ? -21.108 -2.532 1.790 1.00 69.00 145 ALA A O 1
ATOM 1134 N N . THR A 1 146 ? -19.975 -0.605 1.514 1.00 67.94 146 THR A N 1
ATOM 1135 C CA . THR A 1 146 ? -18.630 -1.162 1.555 1.00 67.94 146 THR A CA 1
ATOM 1136 C C . THR A 1 146 ? -17.770 -0.270 2.441 1.00 67.94 146 THR A C 1
ATOM 1138 O O . THR A 1 146 ? -17.994 0.940 2.503 1.00 67.94 146 THR A O 1
ATOM 1141 N N . THR A 1 147 ? -16.831 -0.877 3.164 1.00 64.50 147 THR A N 1
ATOM 1142 C CA . THR A 1 147 ? -15.761 -0.174 3.892 1.00 64.50 147 THR A CA 1
ATOM 1143 C C . THR A 1 147 ? -14.565 0.121 2.990 1.00 64.50 147 THR A C 1
ATOM 1145 O O . THR A 1 147 ? -13.753 0.985 3.304 1.00 64.50 147 THR A O 1
ATOM 1148 N N . GLU A 1 148 ? -14.474 -0.576 1.860 1.00 59.72 148 GLU A N 1
ATOM 1149 C CA . GLU A 1 148 ? -13.465 -0.378 0.829 1.00 59.72 148 GLU A CA 1
ATOM 1150 C C . GLU A 1 148 ? -13.969 0.585 -0.239 1.00 59.72 148 GLU A C 1
ATOM 1152 O O . GLU A 1 148 ? -15.167 0.627 -0.539 1.00 59.72 148 GLU A O 1
ATOM 1157 N N . ASN A 1 149 ? -13.057 1.335 -0.857 1.00 66.62 149 ASN A N 1
ATOM 1158 C CA . ASN A 1 149 ? -13.426 2.248 -1.926 1.00 66.62 149 ASN A CA 1
ATOM 1159 C C . ASN A 1 149 ? -14.071 1.471 -3.102 1.00 66.62 149 ASN A C 1
ATOM 1161 O O . ASN A 1 149 ? -13.412 0.619 -3.715 1.00 66.62 149 ASN A O 1
ATOM 1165 N N . PRO A 1 150 ? -15.330 1.797 -3.471 1.00 68.56 150 PRO A N 1
ATOM 1166 C CA . PRO A 1 150 ? -16.073 1.090 -4.508 1.00 68.56 150 PRO A CA 1
ATOM 1167 C C . PRO A 1 150 ? -15.341 0.991 -5.849 1.00 68.56 150 PRO A C 1
ATOM 1169 O O . PRO A 1 150 ? -15.568 0.036 -6.583 1.00 68.56 150 PRO A O 1
ATOM 1172 N N . SER A 1 151 ? -14.454 1.935 -6.188 1.00 69.19 151 SER A N 1
ATOM 1173 C CA . SER A 1 151 ? -13.733 1.919 -7.467 1.00 69.19 151 SER A CA 1
ATOM 1174 C C . SER A 1 151 ? -12.744 0.764 -7.625 1.00 69.19 151 SER A C 1
ATOM 1176 O O . SER A 1 151 ? -12.331 0.483 -8.748 1.00 69.19 151 SER A O 1
ATOM 1178 N N . PHE A 1 152 ? -12.315 0.131 -6.527 1.00 60.66 152 PHE A N 1
ATOM 1179 C CA . PHE A 1 152 ? -11.342 -0.964 -6.581 1.00 60.66 152 PHE A CA 1
ATOM 1180 C C . PHE A 1 152 ? -11.996 -2.338 -6.710 1.00 60.66 152 PHE A C 1
ATOM 1182 O O . PHE A 1 152 ? -11.470 -3.190 -7.424 1.00 60.66 152 PHE A O 1
ATOM 1189 N N . GLU A 1 153 ? -13.140 -2.544 -6.060 1.00 60.62 153 GLU A N 1
ATOM 1190 C CA . GLU A 1 153 ? -13.788 -3.859 -5.996 1.00 60.62 153 GLU A CA 1
ATOM 1191 C C . GLU A 1 153 ? -15.067 -3.964 -6.835 1.00 60.62 153 GLU A C 1
ATOM 1193 O O . GLU A 1 153 ? -15.466 -5.061 -7.239 1.00 60.62 153 GLU A O 1
ATOM 1198 N N . VAL A 1 154 ? -15.727 -2.839 -7.133 1.00 67.31 154 VAL A N 1
ATOM 1199 C CA . VAL A 1 154 ? -16.990 -2.841 -7.877 1.00 67.31 154 VAL A CA 1
ATOM 1200 C C . VAL A 1 154 ? -16.726 -2.697 -9.372 1.00 67.31 154 VAL A C 1
ATOM 1202 O O . VAL A 1 154 ? -15.998 -1.821 -9.830 1.00 67.31 154 VAL A O 1
ATOM 1205 N N . ASN A 1 155 ? -17.374 -3.553 -10.163 1.00 70.31 155 ASN A N 1
ATOM 1206 C CA . ASN A 1 155 ? -17.314 -3.501 -11.620 1.00 70.31 155 ASN A CA 1
ATOM 1207 C C . ASN A 1 155 ? -17.743 -2.114 -12.151 1.00 70.31 155 ASN A C 1
ATOM 1209 O O . ASN A 1 155 ? -18.825 -1.621 -11.822 1.00 70.31 155 ASN A O 1
ATOM 1213 N N . ASN A 1 156 ? -16.940 -1.535 -13.050 1.00 70.19 156 ASN A N 1
ATOM 1214 C CA . ASN A 1 156 ? -17.196 -0.253 -13.722 1.00 70.19 156 ASN A CA 1
ATOM 1215 C C . ASN A 1 156 ? -18.599 -0.154 -14.358 1.00 70.19 156 ASN A C 1
ATOM 1217 O O . ASN A 1 156 ? -19.198 0.925 -14.390 1.00 70.19 156 ASN A O 1
ATOM 1221 N N . ALA A 1 157 ? -19.158 -1.272 -14.837 1.00 65.75 157 ALA A N 1
ATOM 1222 C CA . ALA A 1 157 ? -20.512 -1.308 -15.393 1.00 65.75 157 ALA A CA 1
ATOM 1223 C C . ALA A 1 157 ? -21.592 -0.927 -14.361 1.00 65.75 157 ALA A C 1
ATOM 1225 O O . ALA A 1 157 ? -22.539 -0.223 -14.706 1.00 65.75 157 ALA A O 1
ATOM 1226 N N . LEU A 1 158 ? -21.423 -1.329 -13.097 1.00 69.00 158 LEU A N 1
ATOM 1227 C CA . LEU A 1 158 ? -22.322 -0.967 -11.999 1.00 69.00 158 LEU A CA 1
ATOM 1228 C C . LEU A 1 158 ? -22.038 0.453 -11.497 1.00 69.00 158 LEU A C 1
ATOM 1230 O O . LEU A 1 158 ? -22.970 1.232 -11.334 1.00 69.00 158 LEU A O 1
ATOM 1234 N N . LEU A 1 159 ? -20.765 0.834 -11.337 1.00 73.06 159 LEU A N 1
ATOM 1235 C CA . LEU A 1 159 ? -20.391 2.184 -10.882 1.00 73.06 159 LEU A CA 1
ATOM 1236 C C . LEU A 1 159 ? -20.915 3.294 -11.799 1.00 73.06 159 LEU A C 1
ATOM 1238 O O . LEU A 1 159 ? -21.351 4.331 -11.318 1.00 73.06 159 LEU A O 1
ATOM 1242 N N . SER A 1 160 ? -20.937 3.066 -13.113 1.00 70.69 160 SER A N 1
ATOM 1243 C CA . SER A 1 160 ? -21.500 4.029 -14.075 1.00 70.69 160 SER A CA 1
ATOM 1244 C C . SER A 1 160 ? -23.020 4.234 -13.960 1.00 70.69 160 SER A C 1
ATOM 1246 O O . SER A 1 160 ? -23.547 5.176 -14.549 1.00 70.69 160 SER A O 1
ATOM 1248 N N . ARG A 1 161 ? -23.730 3.371 -13.220 1.00 70.00 161 ARG A N 1
ATOM 1249 C CA . ARG A 1 161 ? -25.199 3.365 -13.079 1.00 70.00 161 ARG A CA 1
ATOM 1250 C C . ARG A 1 161 ? -25.674 3.509 -11.628 1.00 70.00 161 ARG A C 1
ATOM 1252 O O . ARG A 1 161 ? -26.872 3.651 -11.395 1.00 70.00 161 ARG A O 1
ATOM 1259 N N . CYS A 1 162 ? -24.755 3.490 -10.665 1.00 70.25 162 CYS A N 1
ATOM 1260 C CA . CYS A 1 162 ? -25.030 3.664 -9.244 1.00 70.25 162 CYS A CA 1
ATOM 1261 C C . CYS A 1 162 ? -24.534 5.032 -8.773 1.00 70.25 162 CYS A C 1
ATOM 1263 O O . CYS A 1 162 ? -23.453 5.481 -9.154 1.00 70.25 162 CYS A O 1
ATOM 1265 N N . ARG A 1 163 ? -25.295 5.688 -7.893 1.00 72.19 163 ARG A N 1
ATOM 1266 C CA . ARG A 1 163 ? -24.783 6.868 -7.184 1.00 72.19 163 ARG A CA 1
ATOM 1267 C C . ARG A 1 163 ? -23.949 6.411 -5.995 1.00 72.19 163 ARG A C 1
ATOM 1269 O O . ARG A 1 163 ? -24.418 5.636 -5.166 1.00 72.19 163 ARG A O 1
ATOM 1276 N N . VAL A 1 164 ? -22.715 6.901 -5.917 1.00 71.38 164 VAL A N 1
ATOM 1277 C CA . VAL A 1 164 ? -21.819 6.646 -4.786 1.00 71.38 164 VAL A CA 1
ATOM 1278 C C . VAL A 1 164 ? -21.977 7.777 -3.778 1.00 71.38 164 VAL A C 1
ATOM 1280 O O . VAL A 1 164 ? -21.792 8.945 -4.118 1.00 71.38 164 VAL A O 1
ATOM 1283 N N . PHE A 1 165 ? -22.317 7.423 -2.541 1.00 73.12 165 PHE A N 1
ATOM 1284 C CA . PHE A 1 165 ? -22.374 8.346 -1.412 1.00 73.12 165 PHE A CA 1
ATOM 1285 C C . PHE A 1 165 ? -21.293 7.963 -0.403 1.00 73.12 165 PHE A C 1
ATOM 1287 O O . PHE A 1 165 ? -21.219 6.809 0.018 1.00 73.12 165 PHE A O 1
ATOM 1294 N N . THR A 1 166 ? -20.462 8.927 -0.012 1.00 70.25 166 THR A N 1
ATOM 1295 C CA . THR A 1 166 ? -19.390 8.712 0.967 1.00 70.25 166 THR A CA 1
ATOM 1296 C C . THR A 1 166 ? -19.887 9.072 2.360 1.00 70.25 166 THR A C 1
ATOM 1298 O O . THR A 1 166 ? -20.118 10.245 2.647 1.00 70.25 166 THR A O 1
ATOM 1301 N N . LEU A 1 167 ? -20.034 8.076 3.233 1.00 72.06 167 LEU A N 1
ATOM 1302 C CA . LEU A 1 167 ? -20.350 8.302 4.643 1.00 72.06 167 LEU A CA 1
ATOM 1303 C C . LEU A 1 167 ? -19.092 8.728 5.400 1.00 72.06 167 LEU A C 1
ATOM 1305 O O . LEU A 1 167 ? -18.014 8.168 5.202 1.00 72.06 167 LEU A O 1
ATOM 1309 N N . LYS A 1 168 ? -19.227 9.719 6.281 1.00 72.25 168 LYS A N 1
ATOM 1310 C CA . LYS A 1 168 ? -18.121 10.174 7.133 1.00 72.25 168 LYS A CA 1
ATOM 1311 C C . LYS A 1 168 ? -18.065 9.339 8.410 1.00 72.25 168 LYS A C 1
ATOM 1313 O O . LYS A 1 168 ? -19.104 8.903 8.906 1.00 72.25 168 LYS A O 1
ATOM 1318 N N . LYS A 1 169 ? -16.868 9.154 8.974 1.00 75.44 169 LYS A N 1
ATOM 1319 C CA . LYS A 1 169 ? -16.724 8.640 10.346 1.00 75.44 169 LYS A CA 1
ATOM 1320 C C . LYS A 1 169 ? -17.446 9.576 11.316 1.00 75.44 169 LYS A C 1
ATOM 1322 O O . LYS A 1 169 ? -17.444 10.789 11.107 1.00 75.44 169 LYS A O 1
ATOM 1327 N N . HIS A 1 170 ? -18.040 9.021 12.369 1.00 80.12 170 HIS A N 1
ATOM 1328 C CA . HIS A 1 170 ? -18.687 9.842 13.387 1.00 80.12 170 HIS A CA 1
ATOM 1329 C C . HIS A 1 170 ? -17.654 10.698 14.122 1.00 80.12 170 HIS A C 1
ATOM 1331 O O . HIS A 1 170 ? -16.545 10.243 14.413 1.00 80.12 170 HIS A O 1
ATOM 1337 N N . SER A 1 171 ? -18.035 11.932 14.445 1.00 85.38 171 SER A N 1
ATOM 1338 C CA . SER A 1 171 ? -17.264 12.750 15.376 1.00 85.38 171 SER A CA 1
ATOM 1339 C C . SER A 1 171 ? -17.367 12.175 16.799 1.00 85.38 171 SER A C 1
ATOM 1341 O O . SER A 1 171 ? -18.328 11.447 17.085 1.00 85.38 171 SER A O 1
ATOM 1343 N N . PRO A 1 172 ? -16.424 12.485 17.708 1.00 84.44 172 PRO A N 1
ATOM 1344 C CA . PRO A 1 172 ? -16.527 12.071 19.106 1.00 84.44 172 PRO A CA 1
ATOM 1345 C C . PRO A 1 172 ? -17.876 12.458 19.728 1.00 84.44 172 PRO A C 1
ATOM 1347 O O . PRO A 1 172 ? -18.539 11.613 20.316 1.00 84.44 172 PRO A O 1
ATOM 1350 N N . GLU A 1 173 ? -18.368 13.669 19.470 1.00 87.56 173 GLU A N 1
ATOM 1351 C CA . GLU A 1 173 ? -19.645 14.179 19.995 1.00 87.56 173 GLU A CA 1
ATOM 1352 C C . GLU A 1 173 ? -20.851 13.386 19.458 1.00 87.56 173 GLU A C 1
ATOM 1354 O O . GLU A 1 173 ? -21.839 13.141 20.160 1.00 87.56 173 GLU A O 1
ATOM 1359 N N . SER A 1 174 ? -20.765 12.936 18.201 1.00 86.00 174 SER A N 1
ATOM 1360 C CA . SER A 1 174 ? -21.775 12.064 17.595 1.00 86.00 174 SER A CA 1
ATOM 1361 C C . SER A 1 174 ? -21.799 10.695 18.280 1.00 86.00 174 SER A C 1
ATOM 1363 O O . SER A 1 174 ? -22.873 10.174 18.580 1.00 86.00 174 SER A O 1
ATOM 1365 N N . ILE A 1 175 ? -20.624 10.122 18.571 1.00 87.44 175 ILE A N 1
ATOM 1366 C CA . ILE A 1 175 ? -20.515 8.856 19.306 1.00 87.44 175 ILE A CA 1
ATOM 1367 C C . ILE A 1 175 ? -21.024 9.014 20.742 1.00 87.44 175 ILE A C 1
ATOM 1369 O O . ILE A 1 175 ? -21.784 8.163 21.198 1.00 87.44 175 ILE A O 1
ATOM 1373 N N . GLU A 1 176 ? -20.692 10.104 21.436 1.00 89.69 176 GLU A N 1
ATOM 1374 C CA . GLU A 1 176 ? -21.233 10.388 22.771 1.00 89.69 176 GLU A CA 1
ATOM 1375 C C . GLU A 1 176 ? -22.761 10.437 22.761 1.00 89.69 176 GLU A C 1
ATOM 1377 O O . GLU A 1 176 ? -23.408 9.865 23.636 1.00 89.69 176 GLU A O 1
ATOM 1382 N N . THR A 1 177 ? -23.354 11.071 21.748 1.00 88.38 177 THR A N 1
ATOM 1383 C CA . THR A 1 177 ? -24.812 11.139 21.595 1.00 88.38 177 THR A CA 1
ATOM 1384 C C . THR A 1 177 ? -25.416 9.742 21.436 1.00 88.38 177 THR A C 1
ATOM 1386 O O . THR A 1 177 ? -26.399 9.420 22.108 1.00 88.38 177 THR A O 1
ATOM 1389 N N . ILE A 1 178 ? -24.800 8.886 20.612 1.00 87.44 178 ILE A N 1
ATOM 1390 C CA . ILE A 1 178 ? -25.215 7.487 20.419 1.00 87.44 178 ILE A CA 1
ATOM 1391 C C . ILE A 1 178 ? -25.090 6.691 21.727 1.00 87.44 178 ILE A C 1
ATOM 1393 O O . ILE A 1 178 ? -26.020 5.975 22.099 1.00 87.44 178 ILE A O 1
ATOM 1397 N N . LEU A 1 179 ? -23.981 6.839 22.457 1.00 88.00 179 LEU A N 1
ATOM 1398 C CA . LEU A 1 179 ? -23.745 6.153 23.731 1.00 88.00 179 LEU A CA 1
ATOM 1399 C C . LEU A 1 179 ? -24.734 6.609 24.811 1.00 88.00 179 LEU A C 1
ATOM 1401 O O . LEU A 1 179 ? -25.362 5.777 25.461 1.00 88.00 179 LEU A O 1
ATOM 1405 N N . ARG A 1 180 ? -24.954 7.920 24.960 1.00 88.88 180 ARG A N 1
ATOM 1406 C CA . ARG A 1 180 ? -25.938 8.481 25.903 1.00 88.88 180 ARG A CA 1
ATOM 1407 C C . ARG A 1 180 ? -27.362 8.080 25.561 1.00 88.88 180 ARG A C 1
ATOM 1409 O O . ARG A 1 180 ? -28.198 7.995 26.458 1.00 88.88 180 ARG A O 1
ATOM 1416 N N . ARG A 1 181 ? -27.663 7.885 24.277 1.00 85.19 181 ARG A N 1
ATOM 1417 C CA . ARG A 1 181 ? -28.939 7.322 23.843 1.00 85.19 181 ARG A CA 1
ATOM 1418 C C . ARG A 1 181 ? -29.038 5.847 24.229 1.00 85.19 181 ARG A C 1
ATOM 1420 O O . ARG A 1 181 ? -30.057 5.446 24.765 1.00 85.19 181 ARG A O 1
ATOM 1427 N N . ALA A 1 182 ? -27.978 5.061 24.041 1.00 83.69 182 ALA A N 1
ATOM 1428 C CA . ALA A 1 182 ? -27.965 3.646 24.415 1.00 83.69 182 ALA A CA 1
ATOM 1429 C C . ALA A 1 182 ? -28.150 3.420 25.924 1.00 83.69 182 ALA A C 1
ATOM 1431 O O . ALA A 1 182 ? -28.924 2.544 26.312 1.00 83.69 182 ALA A O 1
ATOM 1432 N N . VAL A 1 183 ? -27.502 4.243 26.758 1.00 83.56 183 VAL A N 1
ATOM 1433 C CA . VAL A 1 183 ? -27.681 4.237 28.222 1.00 83.56 183 VAL A CA 1
ATOM 1434 C C . VAL A 1 183 ? -29.130 4.569 28.607 1.00 83.56 183 VAL A C 1
ATOM 1436 O O . VAL A 1 183 ? -29.661 3.957 29.527 1.00 83.56 183 VAL A O 1
ATOM 1439 N N . ARG A 1 184 ? -29.790 5.482 27.875 1.00 78.38 184 ARG A N 1
ATOM 1440 C CA . ARG A 1 184 ? -31.186 5.892 28.118 1.00 78.38 184 ARG A CA 1
ATOM 1441 C C . ARG A 1 184 ? -32.239 4.893 27.617 1.00 78.38 184 ARG A C 1
ATOM 1443 O O . ARG A 1 184 ? -33.177 4.611 28.350 1.00 78.38 184 ARG A O 1
ATOM 1450 N N . ASP A 1 185 ? -32.097 4.382 26.392 1.00 70.19 185 ASP A N 1
ATOM 1451 C CA . ASP A 1 185 ? -33.188 3.708 25.664 1.00 70.19 185 ASP A CA 1
ATOM 1452 C C . ASP A 1 185 ? -33.142 2.166 25.737 1.00 70.19 185 ASP A C 1
ATOM 1454 O O . ASP A 1 185 ? -34.187 1.518 25.697 1.00 70.19 185 ASP A O 1
ATOM 1458 N N . HIS A 1 186 ? -31.956 1.540 25.794 1.00 57.72 186 HIS A N 1
ATOM 1459 C CA . HIS A 1 186 ? -31.809 0.103 25.469 1.00 57.72 186 HIS A CA 1
ATOM 1460 C C . HIS A 1 186 ? -30.953 -0.718 26.437 1.00 57.72 186 HIS A C 1
ATOM 1462 O O . HIS A 1 186 ? -30.871 -1.945 26.308 1.00 57.72 186 HIS A O 1
ATOM 1468 N N . ALA A 1 187 ? -30.369 -0.084 27.449 1.00 51.56 187 ALA A N 1
ATOM 1469 C CA . ALA A 1 187 ? -29.612 -0.774 28.484 1.00 51.56 187 ALA A CA 1
ATOM 1470 C C . ALA A 1 187 ? -30.522 -1.655 29.391 1.00 51.56 187 ALA A C 1
ATOM 1472 O O . ALA A 1 187 ? -30.083 -2.685 29.907 1.00 51.56 187 ALA A O 1
ATOM 1473 N N . ALA A 1 188 ? -31.831 -1.358 29.449 1.00 46.91 188 ALA A N 1
ATOM 1474 C CA . ALA A 1 188 ? -32.859 -2.174 30.112 1.00 46.91 188 ALA A CA 1
ATOM 1475 C C . ALA A 1 188 ? -33.005 -3.603 29.531 1.00 46.91 188 ALA A C 1
ATOM 1477 O O . ALA A 1 188 ? -33.378 -4.539 30.239 1.00 46.91 188 ALA A O 1
ATOM 1478 N N . GLY A 1 189 ? -32.655 -3.815 28.255 1.00 50.84 189 GLY A N 1
ATOM 1479 C CA . GLY A 1 189 ? -32.678 -5.146 27.635 1.00 50.84 189 GLY A CA 1
ATOM 1480 C C . GLY A 1 189 ? -31.473 -6.029 27.994 1.00 50.84 189 GLY A C 1
ATOM 1481 O O . GLY A 1 189 ? -31.554 -7.248 27.879 1.00 50.84 189 GLY A O 1
ATOM 1482 N N . VAL A 1 190 ? -30.336 -5.444 28.401 1.00 52.53 190 VAL A N 1
ATOM 1483 C CA . VAL A 1 190 ? -29.178 -6.187 28.957 1.00 52.53 190 VAL A CA 1
ATOM 1484 C C . VAL A 1 190 ? -29.496 -6.625 30.389 1.00 52.53 190 VAL A C 1
ATOM 1486 O O . VAL A 1 190 ? -29.283 -7.780 30.765 1.00 52.53 190 VAL A O 1
ATOM 1489 N N . VAL A 1 191 ? -30.085 -5.697 31.144 1.00 51.75 191 VAL A N 1
ATOM 1490 C CA . VAL A 1 191 ? -30.590 -5.856 32.510 1.00 51.75 191 VAL A CA 1
ATOM 1491 C C . VAL A 1 191 ? -31.567 -7.029 32.650 1.00 51.75 191 VAL A C 1
ATOM 1493 O O . VAL A 1 191 ? -31.410 -7.834 33.564 1.00 51.75 191 VAL A O 1
ATOM 1496 N N . GLN A 1 192 ? -32.527 -7.180 31.728 1.00 49.44 192 GLN A N 1
ATOM 1497 C CA . GLN A 1 192 ? -33.504 -8.280 31.768 1.00 49.44 192 GLN A CA 1
ATOM 1498 C C . GLN A 1 192 ? -32.862 -9.677 31.684 1.00 49.44 192 GLN A C 1
ATOM 1500 O O . GLN A 1 192 ? -33.426 -10.645 32.188 1.00 49.44 192 GLN A O 1
ATOM 1505 N N . SER A 1 193 ? -31.676 -9.804 31.077 1.00 49.88 193 SER A N 1
ATOM 1506 C CA . SER A 1 193 ? -30.956 -11.085 31.030 1.00 49.88 193 SER A CA 1
ATOM 1507 C C . SER A 1 193 ? -30.241 -11.398 32.347 1.00 49.88 193 SER A C 1
ATOM 1509 O O . SER A 1 193 ? -30.196 -12.553 32.773 1.00 49.88 193 SER A O 1
ATOM 1511 N N . LEU A 1 194 ? -29.737 -10.370 33.042 1.00 51.59 194 LEU A N 1
ATOM 1512 C CA . LEU A 1 194 ? -29.079 -10.518 34.341 1.00 51.59 194 LEU A CA 1
ATOM 1513 C C . LEU A 1 194 ? -30.085 -10.952 35.417 1.00 51.59 194 LEU A C 1
ATOM 1515 O O . LEU A 1 194 ? -29.775 -11.841 36.210 1.00 51.59 194 LEU A O 1
ATOM 1519 N N . THR A 1 195 ? -31.306 -10.408 35.393 1.00 48.84 195 THR A N 1
ATOM 1520 C CA . THR A 1 195 ? -32.385 -10.807 36.313 1.00 48.84 195 THR A CA 1
ATOM 1521 C C . THR A 1 195 ? -32.886 -12.229 36.042 1.00 48.84 195 THR A C 1
ATOM 1523 O O . THR A 1 195 ? -32.978 -13.024 36.975 1.00 48.84 195 THR A O 1
ATOM 1526 N N . GLN A 1 196 ? -33.085 -12.623 34.777 1.00 47.12 196 GLN A N 1
ATOM 1527 C CA . GLN A 1 196 ? -33.485 -14.000 34.431 1.00 47.12 196 GLN A CA 1
ATOM 1528 C C . GLN A 1 196 ? -32.422 -15.058 34.773 1.00 47.12 196 GLN A C 1
ATOM 1530 O O . GLN A 1 196 ? -32.754 -16.217 35.036 1.00 47.12 196 GLN A O 1
ATOM 1535 N N . THR A 1 197 ? -31.137 -14.686 34.768 1.00 46.44 197 THR A N 1
ATOM 1536 C CA . THR A 1 197 ? -30.052 -15.601 35.155 1.00 46.44 197 THR A CA 1
ATOM 1537 C C . THR A 1 197 ? -29.989 -15.788 36.676 1.00 46.44 197 THR A C 1
ATOM 1539 O O . THR A 1 197 ? -29.609 -16.864 37.134 1.00 46.44 197 THR A O 1
ATOM 1542 N N . GLN A 1 198 ? -30.411 -14.788 37.462 1.00 46.59 198 GLN A N 1
ATOM 1543 C CA . GLN A 1 198 ? -30.520 -14.903 38.921 1.00 46.59 198 GLN A CA 1
ATOM 1544 C C . GLN A 1 198 ? -31.761 -15.695 39.366 1.00 46.59 198 GLN A C 1
ATOM 1546 O O . GLN A 1 198 ? -31.655 -16.501 40.288 1.00 46.59 198 GLN A O 1
ATOM 1551 N N . GLU A 1 199 ? -32.905 -15.556 38.688 1.00 44.03 199 GLU A N 1
ATOM 1552 C CA . GLU A 1 199 ? -34.139 -16.279 39.054 1.00 44.03 199 GLU A CA 1
ATOM 1553 C C . GLU A 1 199 ? -34.054 -17.801 38.823 1.00 44.03 199 GLU A C 1
ATOM 1555 O O . GLU A 1 199 ? -34.678 -18.573 39.543 1.00 44.03 199 GLU A O 1
ATOM 1560 N N . LYS A 1 200 ? -33.220 -18.282 37.889 1.00 39.16 200 LYS A N 1
ATOM 1561 C CA . LYS A 1 200 ? -33.028 -19.732 37.655 1.00 39.16 200 LYS A CA 1
ATOM 1562 C C . LYS A 1 200 ? -32.150 -20.449 38.690 1.00 39.16 200 LYS A C 1
ATOM 1564 O O . LYS A 1 200 ? -31.966 -21.660 38.573 1.00 39.16 200 LYS A O 1
ATOM 1569 N N . ALA A 1 201 ? -31.592 -19.737 39.670 1.00 40.97 201 ALA A N 1
ATOM 1570 C CA . ALA A 1 201 ? -30.732 -20.325 40.699 1.00 40.97 201 ALA A CA 1
ATOM 1571 C C . ALA A 1 201 ? -31.460 -20.650 42.018 1.00 40.97 201 ALA A C 1
ATOM 1573 O O . ALA A 1 201 ? -30.855 -21.274 42.890 1.00 40.97 201 ALA A O 1
ATOM 1574 N N . VAL A 1 202 ? -32.734 -20.268 42.175 1.00 41.41 202 VAL A N 1
ATOM 1575 C CA . VAL A 1 202 ? -33.519 -20.529 43.392 1.00 41.41 202 VAL A CA 1
ATOM 1576 C C . VAL A 1 202 ? -34.933 -20.957 42.997 1.00 41.41 202 VAL A C 1
ATOM 1578 O O . VAL A 1 202 ? -35.835 -20.133 42.920 1.00 41.41 202 VAL A O 1
ATOM 1581 N N . ASP A 1 203 ? -35.124 -22.249 42.733 1.00 36.22 203 ASP A N 1
ATOM 1582 C CA . ASP A 1 203 ? -36.459 -22.848 42.644 1.00 36.22 203 ASP A CA 1
ATOM 1583 C C . ASP A 1 203 ? -36.573 -23.932 43.720 1.00 36.22 203 ASP A C 1
ATOM 1585 O O . ASP A 1 203 ? -36.140 -25.065 43.530 1.00 36.22 203 ASP A O 1
ATOM 1589 N N . ASP A 1 204 ? -37.055 -23.515 44.891 1.00 35.22 204 ASP A N 1
ATOM 1590 C CA . ASP A 1 204 ? -37.844 -24.340 45.805 1.00 35.22 204 ASP A CA 1
ATOM 1591 C C . ASP A 1 204 ? -38.603 -23.404 46.763 1.00 35.22 204 ASP A C 1
ATOM 1593 O O . ASP A 1 204 ? -38.075 -22.946 47.776 1.00 35.22 204 ASP A O 1
ATOM 1597 N N . GLY A 1 205 ? -39.872 -23.150 46.435 1.00 35.38 205 GLY A N 1
ATOM 1598 C CA . GLY A 1 205 ? -40.908 -22.866 47.428 1.00 35.38 205 GLY A CA 1
ATOM 1599 C C . GLY A 1 205 ? -41.302 -21.404 47.664 1.00 35.38 205 GLY A C 1
ATOM 1600 O O . GLY A 1 205 ? -40.583 -20.628 48.280 1.00 35.38 205 GLY A O 1
ATOM 1601 N N . ASP A 1 206 ? -42.562 -21.150 47.320 1.00 33.72 206 ASP A N 1
ATOM 1602 C CA . ASP A 1 206 ? -43.485 -20.149 47.855 1.00 33.72 206 ASP A CA 1
ATOM 1603 C C . ASP A 1 206 ? -43.593 -18.751 47.215 1.00 33.72 206 ASP A C 1
ATOM 1605 O O . ASP A 1 206 ? -42.678 -17.955 47.043 1.00 33.72 206 ASP A O 1
ATOM 1609 N N . SER A 1 207 ? -44.856 -18.497 46.887 1.00 43.19 207 SER A N 1
ATOM 1610 C CA . SER A 1 207 ? -45.501 -17.395 46.194 1.00 43.19 207 SER A CA 1
ATOM 1611 C C . SER A 1 207 ? -45.374 -16.016 46.845 1.00 43.19 207 SER A C 1
ATOM 1613 O O . SER A 1 207 ? -45.762 -15.852 47.998 1.00 43.19 207 SER A O 1
ATOM 1615 N N . ALA A 1 208 ? -45.052 -15.001 46.038 1.00 34.00 208 ALA A N 1
ATOM 1616 C CA . ALA A 1 208 ? -45.651 -13.659 46.068 1.00 34.00 208 ALA A CA 1
ATOM 1617 C C . ALA A 1 208 ? -45.203 -12.881 44.816 1.00 34.00 208 ALA A C 1
ATOM 1619 O O . ALA A 1 208 ? -44.072 -13.040 44.369 1.00 34.00 208 ALA A O 1
ATOM 1620 N N . GLY A 1 209 ? -46.091 -12.073 44.227 1.00 43.16 209 GLY A N 1
ATOM 1621 C CA . GLY A 1 209 ? -45.805 -11.296 43.016 1.00 43.16 209 GLY A CA 1
ATOM 1622 C C . GLY A 1 209 ? -44.551 -10.430 43.163 1.00 43.16 209 GLY A C 1
ATOM 1623 O O . GLY A 1 209 ? -44.481 -9.588 44.054 1.00 43.16 209 GLY A O 1
ATOM 1624 N N . SER A 1 210 ? -43.568 -10.663 42.294 1.00 38.62 210 SER A N 1
ATOM 1625 C CA . SER A 1 210 ? -42.333 -9.886 42.216 1.00 38.62 210 SER A CA 1
ATOM 1626 C C . SER A 1 210 ? -42.574 -8.663 41.334 1.00 38.62 210 SER A C 1
ATOM 1628 O O . SER A 1 210 ? -42.722 -8.786 40.117 1.00 38.62 210 SER A O 1
ATOM 1630 N N . ASP A 1 211 ? -42.647 -7.485 41.956 1.00 38.44 211 ASP A N 1
ATOM 1631 C CA . ASP A 1 211 ? -42.426 -6.207 41.280 1.00 38.44 211 ASP A CA 1
ATOM 1632 C C . ASP A 1 211 ? -41.030 -6.255 40.645 1.00 38.44 211 ASP A C 1
ATOM 1634 O O . ASP A 1 211 ? -40.018 -6.125 41.339 1.00 38.44 211 ASP A O 1
ATOM 1638 N N . SER A 1 212 ? -40.953 -6.457 39.329 1.00 44.91 212 SER A N 1
ATOM 1639 C CA . SER A 1 212 ? -39.701 -6.370 38.580 1.00 44.91 212 SER A CA 1
ATOM 1640 C C . SER A 1 212 ? -39.199 -4.924 38.623 1.00 44.91 212 SER A C 1
ATOM 1642 O O . SER A 1 212 ? -39.548 -4.115 37.762 1.00 44.91 212 SER A O 1
ATOM 1644 N N . LYS A 1 213 ? -38.431 -4.573 39.660 1.00 52.91 213 LYS A N 1
ATOM 1645 C CA . LYS A 1 213 ? -37.780 -3.265 39.785 1.00 52.91 213 LYS A CA 1
ATOM 1646 C C . LYS A 1 213 ? -36.855 -3.070 38.584 1.00 52.91 213 LYS A C 1
ATOM 1648 O O . LYS A 1 213 ? -35.888 -3.811 38.422 1.00 52.91 213 LYS A O 1
ATOM 1653 N N . GLU A 1 214 ? -37.182 -2.098 37.735 1.00 58.91 214 GLU A N 1
ATOM 1654 C CA . GLU A 1 214 ? -36.342 -1.670 36.615 1.00 58.91 214 GLU A CA 1
ATOM 1655 C C . GLU A 1 214 ? -34.952 -1.289 37.139 1.00 58.91 214 GLU A C 1
ATOM 1657 O O . GLU A 1 214 ? -34.821 -0.364 37.937 1.00 58.91 214 GLU A O 1
ATOM 1662 N N . ILE A 1 215 ? -33.914 -2.016 36.713 1.00 67.62 215 ILE A N 1
ATOM 1663 C CA . ILE A 1 215 ? -32.526 -1.629 36.989 1.00 67.62 215 ILE A CA 1
ATOM 1664 C C . ILE A 1 215 ? -32.191 -0.464 36.062 1.00 67.62 215 ILE A C 1
ATOM 1666 O O . ILE A 1 215 ? -32.307 -0.586 34.838 1.00 67.62 215 ILE A O 1
ATOM 1670 N N . SER A 1 216 ? -31.765 0.655 36.639 1.00 72.06 216 SER A N 1
ATOM 1671 C CA . SER A 1 216 ? -31.275 1.802 35.880 1.00 72.06 216 SER A CA 1
ATOM 1672 C C . SER A 1 216 ? -29.764 1.704 35.667 1.00 72.06 216 SER A C 1
ATOM 1674 O O . SER A 1 216 ? -29.034 1.062 36.425 1.00 72.06 216 SER A O 1
ATOM 1676 N N . ILE A 1 217 ? -29.283 2.314 34.586 1.00 79.25 217 ILE A N 1
ATOM 1677 C CA . ILE A 1 217 ? -27.863 2.325 34.234 1.00 79.25 217 ILE A CA 1
ATOM 1678 C C . ILE A 1 217 ? -27.388 3.768 34.251 1.00 79.25 217 ILE A C 1
ATOM 1680 O O . ILE A 1 217 ? -27.947 4.621 33.562 1.00 79.25 217 ILE A O 1
ATOM 1684 N N . GLU A 1 218 ? -26.344 4.023 35.029 1.00 82.81 218 GLU A N 1
ATOM 1685 C CA . GLU A 1 218 ? -25.672 5.313 35.113 1.00 82.81 218 GLU A CA 1
ATOM 1686 C C . GLU A 1 218 ? -24.233 5.132 34.628 1.00 82.81 218 GLU A C 1
ATOM 1688 O O . GLU A 1 218 ? -23.539 4.196 35.022 1.00 82.81 218 GLU A O 1
ATOM 1693 N N . ALA A 1 219 ? -23.792 5.997 33.718 1.00 84.31 219 ALA A N 1
ATOM 1694 C CA . ALA A 1 219 ? -22.439 5.976 33.179 1.00 84.31 219 ALA A CA 1
ATOM 1695 C C . ALA A 1 219 ? -21.805 7.352 33.366 1.00 84.31 219 ALA A C 1
ATOM 1697 O O . ALA A 1 219 ? -22.424 8.360 33.019 1.00 84.31 219 ALA A O 1
ATOM 1698 N N . ASP A 1 220 ? -20.578 7.374 33.887 1.00 88.56 220 ASP A N 1
ATOM 1699 C CA . ASP A 1 220 ? -19.835 8.613 34.107 1.00 88.56 220 ASP A CA 1
ATOM 1700 C C . ASP A 1 220 ? -19.589 9.339 32.780 1.00 88.56 220 ASP A C 1
ATOM 1702 O O . ASP A 1 220 ? -19.254 8.722 31.763 1.00 88.56 220 ASP A O 1
ATOM 1706 N N . ASP A 1 221 ? -19.668 10.671 32.798 1.00 86.38 221 ASP A N 1
ATOM 1707 C CA . ASP A 1 221 ? -19.369 11.492 31.621 1.00 86.38 221 ASP A CA 1
ATOM 1708 C C . ASP A 1 221 ? -17.944 11.243 31.103 1.00 86.38 221 ASP A C 1
ATOM 1710 O O . ASP A 1 221 ? -17.734 11.148 29.895 1.00 86.38 221 ASP A O 1
ATOM 1714 N N . GLU A 1 222 ? -16.983 11.040 32.010 1.00 85.88 222 GLU A N 1
ATOM 1715 C CA . GLU A 1 222 ? -15.600 10.684 31.670 1.00 85.88 222 GLU A CA 1
ATOM 1716 C C . GLU A 1 222 ? -15.499 9.317 30.975 1.00 85.88 222 GLU A C 1
ATOM 1718 O O . GLU A 1 222 ? -14.688 9.136 30.067 1.00 85.88 222 GLU A O 1
ATOM 1723 N N . ALA A 1 223 ? -16.339 8.350 31.359 1.00 85.44 223 ALA A N 1
ATOM 1724 C CA . ALA A 1 223 ? -16.363 7.023 30.748 1.00 85.44 223 ALA A CA 1
ATOM 1725 C C . ALA A 1 223 ? -16.912 7.078 29.312 1.00 85.44 223 ALA A C 1
ATOM 1727 O O . ALA A 1 223 ? -16.372 6.425 28.413 1.00 85.44 223 ALA A O 1
ATOM 1728 N N . ILE A 1 224 ? -17.956 7.885 29.088 1.00 88.62 224 ILE A N 1
ATOM 1729 C CA . ILE A 1 224 ? -18.563 8.102 27.768 1.00 88.62 224 ILE A CA 1
ATOM 1730 C C . ILE A 1 224 ? -17.608 8.871 26.844 1.00 88.62 224 ILE A C 1
ATOM 1732 O O . ILE A 1 224 ? -17.394 8.437 25.711 1.00 88.62 224 ILE A O 1
ATOM 1736 N N . ASP A 1 225 ? -17.002 9.960 27.326 1.00 87.62 225 ASP A N 1
ATOM 1737 C CA . ASP A 1 225 ? -16.009 10.749 26.578 1.00 87.62 225 ASP A CA 1
ATOM 1738 C C . ASP A 1 225 ? -14.798 9.885 26.187 1.00 87.62 225 ASP A C 1
ATOM 1740 O O . ASP A 1 225 ? -14.355 9.878 25.033 1.00 87.62 225 ASP A O 1
ATOM 1744 N N . TYR A 1 226 ? -14.297 9.068 27.121 1.00 84.75 226 TYR A N 1
ATOM 1745 C CA . TYR A 1 226 ? -13.197 8.155 26.834 1.00 84.75 226 TYR A CA 1
ATOM 1746 C C . TYR A 1 226 ? -13.583 7.103 25.781 1.00 84.75 226 TYR A C 1
ATOM 1748 O O . TYR A 1 226 ? -12.834 6.912 24.820 1.00 84.75 226 TYR A O 1
ATOM 1756 N N . LEU A 1 227 ? -14.757 6.463 25.892 1.00 85.44 227 LEU A N 1
ATOM 1757 C CA . LEU A 1 227 ? -15.266 5.531 24.871 1.00 85.44 227 LEU A CA 1
ATOM 1758 C C . LEU A 1 227 ? -15.353 6.186 23.490 1.00 85.44 227 LEU A C 1
ATOM 1760 O O . LEU A 1 227 ? -14.910 5.598 22.499 1.00 85.44 227 LEU A O 1
ATOM 1764 N N . ALA A 1 228 ? -15.904 7.399 23.426 1.00 85.94 228 ALA A N 1
ATOM 17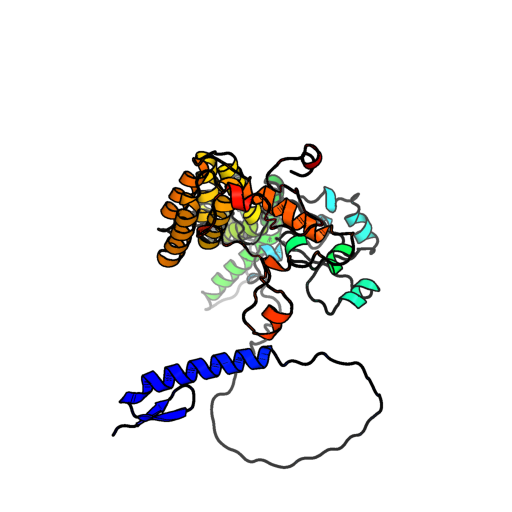65 C CA . ALA A 1 228 ? -16.096 8.130 22.183 1.00 85.94 228 ALA A CA 1
ATOM 1766 C C . ALA A 1 228 ? -14.769 8.455 21.489 1.00 85.94 228 ALA A C 1
ATOM 1768 O O . ALA A 1 228 ? -14.631 8.242 20.280 1.00 85.94 228 ALA A O 1
ATOM 1769 N N . LYS A 1 229 ? -13.765 8.891 22.257 1.00 82.75 229 LYS A N 1
ATOM 1770 C CA . LYS A 1 229 ? -12.415 9.172 21.748 1.00 82.75 229 LYS A CA 1
ATOM 1771 C C . LYS A 1 229 ? -11.692 7.911 21.294 1.00 82.75 229 LYS A C 1
ATOM 1773 O O . LYS A 1 229 ? -11.076 7.918 20.229 1.00 82.75 229 LYS A O 1
ATOM 1778 N N . GLN A 1 230 ? -11.768 6.831 22.074 1.00 80.19 230 GLN A N 1
ATOM 1779 C CA . GLN A 1 230 ? -11.055 5.599 21.743 1.00 80.19 230 GLN A CA 1
ATOM 1780 C C . GLN A 1 230 ? -11.634 4.906 20.512 1.00 80.19 230 GLN A C 1
ATOM 1782 O O . GLN A 1 230 ? -10.867 4.350 19.745 1.00 80.19 230 GLN A O 1
ATOM 1787 N N . CYS A 1 231 ? -12.944 4.967 20.255 1.00 76.19 231 CYS A N 1
ATOM 1788 C CA . CYS A 1 231 ? -13.555 4.223 19.145 1.00 76.19 231 CYS A CA 1
ATOM 1789 C C . CYS A 1 231 ? -13.368 4.856 17.754 1.00 76.19 231 CYS A C 1
ATOM 1791 O O . CYS A 1 231 ? -13.896 4.324 16.780 1.00 76.19 231 CYS A O 1
ATOM 1793 N N . ALA A 1 232 ? -12.641 5.976 17.644 1.00 73.12 232 ALA A N 1
ATOM 1794 C CA . ALA A 1 232 ? -12.251 6.618 16.380 1.00 73.12 232 ALA A CA 1
ATOM 1795 C C . ALA A 1 232 ? -13.397 6.789 15.350 1.00 73.12 232 ALA A C 1
ATOM 1797 O O . ALA A 1 232 ? -13.176 6.705 14.137 1.00 73.12 232 ALA A O 1
ATOM 1798 N N . GLY A 1 233 ? -14.622 7.022 15.835 1.00 75.31 233 GLY A N 1
ATOM 1799 C CA . GLY A 1 233 ? -15.818 7.208 15.011 1.00 75.31 233 GLY A CA 1
ATOM 1800 C C . GLY A 1 233 ? -16.567 5.932 14.598 1.00 75.31 233 GLY A C 1
ATOM 1801 O O . GLY A 1 233 ? -17.496 6.039 13.797 1.00 75.31 233 GLY A O 1
ATOM 1802 N N . ASP A 1 234 ? -16.217 4.748 15.123 1.00 80.94 234 ASP A N 1
ATOM 1803 C CA . ASP A 1 234 ? -16.984 3.500 14.951 1.00 80.94 234 ASP A CA 1
ATOM 1804 C C . ASP A 1 234 ? -18.026 3.323 16.073 1.00 80.94 234 ASP A C 1
ATOM 1806 O O . ASP A 1 234 ? -17.713 2.953 17.209 1.00 80.94 234 ASP A O 1
ATOM 1810 N N . ALA A 1 235 ? -19.298 3.547 15.731 1.00 81.50 235 ALA A N 1
ATOM 1811 C CA . ALA A 1 235 ? -20.424 3.413 16.654 1.00 81.50 235 ALA A CA 1
ATOM 1812 C C . ALA A 1 235 ? -20.675 1.968 17.114 1.00 81.50 235 ALA A C 1
ATOM 1814 O O . ALA A 1 235 ? -21.091 1.749 18.250 1.00 81.50 235 ALA A O 1
ATOM 1815 N N . ARG A 1 236 ? -20.404 0.966 16.269 1.00 80.31 236 ARG A N 1
ATOM 1816 C CA . ARG A 1 236 ? -20.605 -0.446 16.625 1.00 80.31 236 ARG A CA 1
ATOM 1817 C C . ARG A 1 236 ? -19.576 -0.879 17.659 1.00 80.31 236 ARG A C 1
ATOM 1819 O O . ARG A 1 236 ? -19.931 -1.523 18.643 1.00 80.31 236 ARG A O 1
ATOM 1826 N N . ALA A 1 237 ? -18.314 -0.513 17.440 1.00 79.00 237 ALA A N 1
ATOM 1827 C CA . ALA A 1 237 ? -17.249 -0.764 18.403 1.00 79.00 237 ALA A CA 1
ATOM 1828 C C . ALA A 1 237 ? -17.557 -0.088 19.748 1.00 79.00 237 ALA A C 1
ATOM 1830 O O . ALA A 1 237 ? -17.469 -0.745 20.785 1.00 79.00 237 ALA A O 1
ATOM 1831 N N . ALA A 1 238 ? -18.006 1.172 19.717 1.00 84.62 238 ALA A N 1
ATOM 1832 C CA . ALA A 1 238 ? -18.379 1.923 20.912 1.00 84.62 238 ALA A CA 1
ATOM 1833 C C . ALA A 1 238 ? -19.513 1.252 21.704 1.00 84.62 238 ALA A C 1
ATOM 1835 O O . ALA A 1 238 ? -19.384 1.057 22.912 1.00 84.62 238 ALA A O 1
ATOM 1836 N N . LEU A 1 239 ? -20.589 0.831 21.031 1.00 84.94 239 LEU A N 1
ATOM 1837 C CA . LEU A 1 239 ? -21.722 0.153 21.668 1.00 84.94 239 LEU A CA 1
ATOM 1838 C C . LEU A 1 239 ? -21.346 -1.220 22.235 1.00 84.94 239 LEU A C 1
ATOM 1840 O O . LEU A 1 239 ? -21.770 -1.555 23.335 1.00 84.94 239 LEU A O 1
ATOM 1844 N N . ASN A 1 240 ? -20.515 -1.993 21.533 1.00 82.31 240 ASN A N 1
ATOM 1845 C CA . ASN A 1 240 ? -20.045 -3.285 22.036 1.00 82.31 240 ASN A CA 1
ATOM 1846 C C . ASN A 1 240 ? -19.148 -3.123 23.275 1.00 82.31 240 ASN A C 1
ATOM 1848 O O . ASN A 1 240 ? -19.249 -3.904 24.219 1.00 82.31 240 ASN A O 1
ATOM 1852 N N . CYS A 1 241 ? -18.274 -2.110 23.292 1.00 82.94 241 CYS A N 1
ATOM 1853 C CA . CYS A 1 241 ? -17.456 -1.807 24.466 1.00 82.94 241 CYS A CA 1
ATOM 1854 C C . CYS A 1 241 ? -18.314 -1.326 25.644 1.00 82.94 241 CYS A C 1
ATOM 1856 O O . CYS A 1 241 ? -18.057 -1.731 26.774 1.00 82.94 241 CYS A O 1
ATOM 1858 N N . LEU A 1 242 ? -19.349 -0.519 25.390 1.00 85.12 242 LEU A N 1
ATOM 1859 C CA . LEU A 1 242 ? -20.309 -0.111 26.416 1.00 85.12 242 LEU A CA 1
ATOM 1860 C C . LEU A 1 242 ? -21.083 -1.314 26.980 1.00 85.12 242 LEU A C 1
ATOM 1862 O O . LEU A 1 242 ? -21.212 -1.436 28.193 1.00 85.12 242 LEU A O 1
ATOM 1866 N N . GLU A 1 243 ? -21.556 -2.223 26.125 1.00 82.44 243 GLU A N 1
ATOM 1867 C CA . GLU A 1 243 ? -22.251 -3.449 26.545 1.00 82.44 243 GLU A CA 1
ATOM 1868 C C . GLU A 1 243 ? -21.364 -4.319 27.445 1.00 82.44 243 GLU A C 1
ATOM 1870 O O . GLU A 1 243 ? -21.802 -4.764 28.505 1.00 82.44 243 GLU A O 1
ATOM 1875 N N . MET A 1 244 ? -20.093 -4.493 27.074 1.00 78.88 244 MET A N 1
ATOM 1876 C CA . MET A 1 244 ? -19.118 -5.216 27.890 1.00 78.88 244 MET A CA 1
ATOM 1877 C C . MET A 1 244 ? -18.847 -4.507 29.224 1.00 78.88 244 MET A C 1
ATOM 1879 O O . MET A 1 244 ? -18.827 -5.157 30.267 1.00 78.88 244 MET A O 1
ATOM 1883 N N . ALA A 1 245 ? -18.705 -3.177 29.214 1.00 82.81 245 ALA A N 1
ATOM 1884 C CA . ALA A 1 245 ? -18.501 -2.393 30.428 1.00 82.81 245 ALA A CA 1
ATOM 1885 C C . ALA A 1 245 ? -19.685 -2.534 31.401 1.00 82.81 245 ALA A C 1
ATOM 1887 O O . ALA A 1 245 ? -19.460 -2.752 32.590 1.00 82.81 245 ALA A O 1
ATOM 1888 N N . ILE A 1 246 ? -20.927 -2.501 30.898 1.00 81.00 246 ILE A N 1
ATOM 1889 C CA . ILE A 1 246 ? -22.155 -2.712 31.685 1.00 81.00 246 ILE A CA 1
ATOM 1890 C C . ILE A 1 246 ? -22.183 -4.116 32.304 1.00 81.00 246 ILE A C 1
ATOM 1892 O O . ILE A 1 246 ? -22.517 -4.252 33.476 1.00 81.00 246 ILE A O 1
ATOM 1896 N N . GLN A 1 247 ? -21.800 -5.156 31.555 1.00 77.00 247 GLN A N 1
ATOM 1897 C CA . GLN A 1 247 ? -21.757 -6.536 32.068 1.00 77.00 247 GLN A CA 1
ATOM 1898 C C . GLN A 1 247 ? -20.733 -6.729 33.195 1.00 77.00 247 GLN A C 1
ATOM 1900 O O . GLN A 1 247 ? -20.907 -7.601 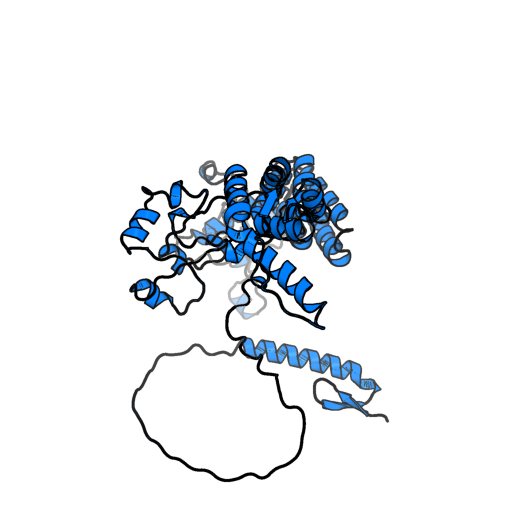34.044 1.00 77.00 247 GLN A O 1
ATOM 1905 N N . THR A 1 248 ? -19.661 -5.936 33.196 1.00 75.81 248 THR A N 1
ATOM 1906 C CA . THR A 1 248 ? -18.609 -5.986 34.224 1.00 75.81 248 THR A CA 1
ATOM 1907 C C . THR A 1 248 ? -18.813 -4.997 35.370 1.00 75.81 248 THR A C 1
ATOM 1909 O O . THR A 1 248 ? -18.072 -5.054 36.351 1.00 75.81 248 THR A O 1
ATOM 1912 N N . ALA A 1 249 ? -19.777 -4.082 35.251 1.00 80.12 249 ALA A N 1
ATOM 1913 C CA . ALA A 1 249 ? -20.013 -3.045 36.243 1.00 80.12 249 ALA A CA 1
ATOM 1914 C C . ALA A 1 249 ? -20.637 -3.638 37.521 1.00 80.12 249 ALA A C 1
ATOM 1916 O O . ALA A 1 249 ? -21.507 -4.510 37.442 1.00 80.12 249 ALA A O 1
ATOM 1917 N N . PRO A 1 250 ? -20.227 -3.171 38.712 1.00 73.88 250 PRO A N 1
ATOM 1918 C CA . PRO A 1 250 ? -20.844 -3.586 39.960 1.00 73.88 250 PRO A CA 1
ATOM 1919 C C . PRO A 1 250 ? -22.282 -3.057 40.042 1.00 73.88 250 PRO A C 1
ATOM 1921 O O . PRO A 1 250 ? -22.560 -1.905 39.702 1.00 73.88 250 PRO A O 1
ATOM 1924 N N . MET A 1 251 ? -23.192 -3.904 40.522 1.00 74.00 251 MET A N 1
ATOM 1925 C CA . MET A 1 251 ? -24.570 -3.517 40.816 1.00 74.00 251 MET A CA 1
ATOM 1926 C C . MET A 1 251 ? -24.656 -2.963 42.238 1.00 74.00 251 MET A C 1
ATOM 1928 O O . MET A 1 251 ? -24.293 -3.652 43.194 1.00 74.00 251 MET A O 1
ATOM 1932 N N . ASP A 1 252 ? -25.170 -1.743 42.387 1.00 74.56 252 ASP A N 1
ATOM 1933 C CA . ASP A 1 252 ? -25.590 -1.230 43.689 1.00 74.56 252 ASP A CA 1
ATOM 1934 C C . ASP A 1 252 ? -26.907 -1.920 44.076 1.00 74.56 252 ASP A C 1
ATOM 1936 O O . ASP A 1 252 ? -27.970 -1.640 43.515 1.00 74.56 252 ASP A O 1
ATOM 1940 N N . ALA A 1 253 ? -26.825 -2.865 45.016 1.00 65.19 253 ALA A N 1
ATOM 1941 C CA . ALA A 1 253 ? -27.953 -3.690 45.441 1.00 65.19 253 ALA A CA 1
ATOM 1942 C C . ALA A 1 253 ? -29.062 -2.894 46.153 1.00 65.19 253 ALA A C 1
ATOM 1944 O O . ALA A 1 253 ? -30.216 -3.322 46.150 1.00 65.19 253 ALA A O 1
ATOM 1945 N N . GLU A 1 254 ? -28.750 -1.738 46.748 1.00 63.53 254 GLU A N 1
ATOM 1946 C CA . GLU A 1 254 ? -29.750 -0.923 47.442 1.00 63.53 254 GLU A CA 1
ATOM 1947 C C . GLU A 1 254 ? -30.549 -0.079 46.448 1.00 63.53 254 GLU A C 1
ATOM 1949 O O . GLU A 1 254 ? -31.780 -0.035 46.512 1.00 63.53 254 GLU A O 1
ATOM 1954 N N . LYS A 1 255 ? -29.861 0.542 45.485 1.00 66.06 255 LYS A N 1
ATOM 1955 C CA . LYS A 1 255 ? -30.483 1.455 44.513 1.00 66.06 255 LYS A CA 1
ATOM 1956 C C . LYS A 1 255 ? -30.905 0.790 43.205 1.00 66.06 255 LYS A C 1
ATOM 1958 O O . LYS A 1 255 ? -31.630 1.412 42.439 1.00 66.06 255 LYS A O 1
ATOM 1963 N N . HIS A 1 256 ? -30.492 -0.458 42.977 1.00 68.81 256 HIS A N 1
ATOM 1964 C CA . HIS A 1 256 ? -30.723 -1.193 41.728 1.00 68.81 256 HIS A CA 1
ATOM 1965 C C . HIS A 1 256 ? -30.158 -0.428 40.518 1.00 68.81 256 HIS A C 1
ATOM 1967 O O . HIS A 1 256 ? -30.789 -0.351 39.468 1.00 68.81 256 HIS A O 1
ATOM 1973 N N . VAL A 1 257 ? -28.961 0.151 40.686 1.00 73.94 257 VAL A N 1
ATOM 1974 C CA . VAL A 1 257 ? -28.258 0.925 39.652 1.00 73.94 257 VAL A CA 1
ATOM 1975 C C . VAL A 1 257 ? -26.970 0.208 39.266 1.00 73.94 257 VAL A C 1
ATOM 1977 O O . VAL A 1 257 ? -26.187 -0.181 40.136 1.00 73.94 257 VAL A O 1
ATOM 1980 N N . LEU A 1 258 ? -26.725 0.049 37.966 1.00 77.88 258 LEU A N 1
ATOM 1981 C CA . LEU A 1 258 ? -25.414 -0.342 37.441 1.00 77.88 258 LEU A CA 1
ATOM 1982 C C . LEU A 1 258 ? -24.609 0.918 37.132 1.00 77.88 258 LEU A C 1
ATOM 1984 O O . LEU A 1 258 ? -25.022 1.714 36.288 1.00 77.88 258 LEU A O 1
ATOM 1988 N N . HIS A 1 259 ? -23.465 1.083 37.799 1.00 82.06 259 HIS A N 1
ATOM 1989 C CA . HIS A 1 259 ? -22.634 2.278 37.664 1.00 82.06 259 HIS A CA 1
ATOM 1990 C C . HIS A 1 259 ? -21.378 2.005 36.822 1.00 82.06 259 HIS A C 1
ATOM 1992 O O . HIS A 1 259 ? -20.424 1.356 37.267 1.00 82.06 259 HIS A O 1
ATOM 1998 N N . VAL A 1 260 ? -21.357 2.516 35.591 1.00 83.69 260 VAL A N 1
ATOM 1999 C CA . VAL A 1 260 ? -20.244 2.362 34.646 1.00 83.69 260 VAL A CA 1
ATOM 2000 C C . VAL A 1 260 ? -19.242 3.503 34.823 1.00 83.69 260 VAL A C 1
ATOM 2002 O O . VAL A 1 260 ? -19.409 4.594 34.283 1.00 83.69 260 VAL A O 1
ATOM 2005 N N . THR A 1 261 ? -18.169 3.225 35.561 1.00 84.62 261 THR A N 1
ATOM 2006 C CA . THR A 1 261 ? -17.031 4.142 35.733 1.00 84.62 261 THR A CA 1
ATOM 2007 C C . THR A 1 261 ? -15.976 4.037 34.626 1.00 84.62 261 THR A C 1
ATOM 2009 O O . THR A 1 261 ? -15.876 3.031 33.913 1.00 84.62 261 THR A O 1
ATOM 2012 N N . ALA A 1 262 ? -15.104 5.050 34.540 1.00 80.25 262 ALA A N 1
ATOM 2013 C CA . ALA A 1 262 ? -13.975 5.080 33.606 1.00 80.25 262 ALA A CA 1
ATOM 2014 C C . ALA A 1 262 ? -13.040 3.863 33.751 1.00 80.25 262 ALA A C 1
ATOM 2016 O O . ALA A 1 262 ? -12.521 3.356 32.758 1.00 80.25 262 ALA A O 1
ATOM 2017 N N . THR A 1 263 ? -12.866 3.325 34.964 1.00 79.12 263 THR A N 1
ATOM 2018 C CA . THR A 1 263 ? -12.028 2.138 35.203 1.00 79.12 263 THR A CA 1
ATOM 2019 C C . THR A 1 263 ? -12.537 0.908 34.453 1.00 79.12 263 THR A C 1
ATOM 2021 O O . THR A 1 263 ? -11.739 0.214 33.825 1.00 79.12 263 THR A O 1
ATOM 2024 N N . HIS A 1 264 ? -13.851 0.658 34.438 1.00 77.88 264 HIS A N 1
ATOM 2025 C CA . HIS A 1 264 ? -14.428 -0.478 33.703 1.00 77.88 264 HIS A CA 1
ATOM 2026 C C . HIS A 1 264 ? -14.194 -0.345 32.198 1.00 77.88 264 HIS A C 1
ATOM 2028 O O . HIS A 1 264 ? -13.825 -1.307 31.522 1.00 77.88 264 HIS A O 1
ATOM 2034 N N . 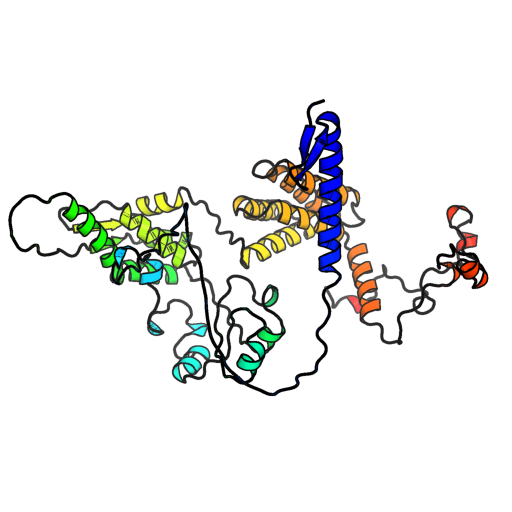VAL A 1 265 ? -14.324 0.875 31.682 1.00 78.00 265 VAL A N 1
ATOM 2035 C CA . VAL A 1 265 ? -14.039 1.172 30.281 1.00 78.00 265 VAL A CA 1
ATOM 2036 C C . VAL A 1 265 ? -12.555 0.981 29.964 1.00 78.00 265 VAL A C 1
ATOM 2038 O O . VAL A 1 265 ? -12.229 0.345 28.965 1.00 78.00 265 VAL A O 1
ATOM 2041 N N . HIS A 1 266 ? -11.636 1.451 30.812 1.00 78.00 266 HIS A N 1
ATOM 2042 C CA . HIS A 1 266 ? -10.199 1.236 30.612 1.00 78.00 266 HIS A CA 1
ATOM 2043 C C . HIS A 1 266 ? -9.847 -0.253 30.516 1.00 78.00 266 HIS A C 1
ATOM 2045 O O . HIS A 1 266 ? -9.059 -0.642 29.652 1.00 78.00 266 HIS A O 1
ATOM 2051 N N . HIS A 1 267 ? -10.473 -1.103 31.333 1.00 73.50 267 HIS A N 1
ATOM 2052 C CA . HIS A 1 267 ? -10.285 -2.552 31.255 1.00 73.50 267 HIS A CA 1
ATOM 2053 C C . HIS A 1 267 ? -10.781 -3.155 29.933 1.00 73.50 267 HIS A C 1
ATOM 2055 O O . HIS A 1 267 ? -10.161 -4.093 29.432 1.00 73.50 267 HIS A O 1
ATOM 2061 N N . CYS A 1 268 ? -11.811 -2.576 29.306 1.00 68.50 268 CYS A N 1
ATOM 2062 C CA . CYS A 1 268 ? -12.285 -3.002 27.985 1.00 68.50 268 CYS A CA 1
ATOM 2063 C C . CYS A 1 268 ? -11.244 -2.775 26.872 1.00 68.50 268 CYS A C 1
ATOM 2065 O O . CYS A 1 268 ? -11.216 -3.519 25.890 1.00 68.50 268 CYS A O 1
ATOM 2067 N N . PHE A 1 269 ? -10.369 -1.776 27.034 1.00 64.50 269 PHE A N 1
ATOM 2068 C CA . PHE A 1 269 ? -9.318 -1.434 26.068 1.00 64.50 269 PHE A CA 1
ATOM 2069 C C . PHE A 1 269 ? -7.916 -1.902 26.481 1.00 64.50 269 PHE A C 1
ATOM 2071 O O . PHE A 1 269 ? -7.006 -1.868 25.656 1.00 64.50 269 PHE A O 1
ATOM 2078 N N . ALA A 1 270 ? -7.724 -2.404 27.704 1.00 58.84 270 ALA A N 1
ATOM 2079 C CA . ALA A 1 270 ? -6.415 -2.827 28.213 1.00 58.84 270 ALA A CA 1
ATOM 2080 C C . ALA A 1 270 ? -5.751 -3.934 27.368 1.00 58.84 270 ALA A C 1
ATOM 2082 O O . ALA A 1 270 ? -4.530 -3.972 27.246 1.00 58.84 270 ALA A O 1
ATOM 2083 N N . HIS A 1 271 ? -6.548 -4.803 26.738 1.00 51.00 271 HIS A N 1
ATOM 2084 C CA . HIS A 1 271 ? -6.073 -5.828 25.796 1.00 51.00 271 HIS A CA 1
ATOM 2085 C C . HIS A 1 271 ? -6.243 -5.429 24.320 1.00 51.00 271 HIS A C 1
ATOM 2087 O O . HIS A 1 271 ? -5.814 -6.151 23.424 1.00 51.00 271 HIS A O 1
ATOM 2093 N N . ARG A 1 272 ? -6.870 -4.275 24.071 1.00 47.25 272 ARG A N 1
ATOM 2094 C CA . ARG A 1 272 ? -7.161 -3.685 22.764 1.00 47.25 272 ARG A CA 1
ATOM 2095 C C . ARG A 1 272 ? -6.445 -2.338 22.637 1.00 47.25 272 ARG A C 1
ATOM 2097 O O . ARG A 1 272 ? -7.048 -1.332 22.271 1.00 47.25 272 ARG A O 1
ATOM 2104 N N . GLN A 1 273 ? -5.118 -2.336 22.771 1.00 44.47 273 GLN A N 1
ATOM 2105 C CA . GLN A 1 273 ? -4.308 -1.406 21.970 1.00 44.47 273 GLN A CA 1
ATOM 2106 C C . GLN A 1 273 ? -4.391 -1.804 20.483 1.00 44.47 273 GLN A C 1
ATOM 2108 O O . GLN A 1 273 ? -3.397 -1.952 19.788 1.00 44.47 273 GLN A O 1
ATOM 2113 N N . THR A 1 274 ? -5.605 -2.007 19.974 1.00 44.06 274 THR A N 1
ATOM 2114 C CA . THR A 1 274 ? -5.895 -1.933 18.558 1.00 44.06 274 THR A CA 1
ATOM 2115 C C . THR A 1 274 ? -5.700 -0.472 18.208 1.00 44.06 274 THR A C 1
ATOM 2117 O O . THR A 1 274 ? -6.629 0.329 18.311 1.00 44.06 274 THR A O 1
ATOM 2120 N N . LEU A 1 275 ? -4.483 -0.107 17.793 1.00 49.50 275 LEU A N 1
ATOM 2121 C CA . LEU A 1 275 ? -4.369 0.917 16.767 1.00 49.50 275 LEU A CA 1
ATOM 2122 C C . LEU A 1 275 ? -5.444 0.562 15.738 1.00 49.50 275 LEU A C 1
ATOM 2124 O O . LEU A 1 275 ? -5.415 -0.542 15.200 1.00 49.50 275 LEU A O 1
ATOM 2128 N N . PHE A 1 276 ? -6.442 1.430 15.565 1.00 50.78 276 PHE A N 1
ATOM 2129 C CA . PHE A 1 276 ? -7.539 1.228 14.621 1.00 50.78 276 PHE A CA 1
ATOM 2130 C C . PHE A 1 276 ? -6.957 1.215 13.209 1.00 50.78 276 PHE A C 1
ATOM 2132 O O . PHE A 1 276 ? -6.900 2.231 12.514 1.00 50.78 276 PHE A O 1
ATOM 2139 N N . TYR A 1 277 ? -6.440 0.058 12.833 1.00 51.50 277 TYR A N 1
ATOM 2140 C CA . TYR A 1 277 ? -5.918 -0.258 11.534 1.00 51.50 277 TYR A CA 1
ATOM 2141 C C . TYR A 1 277 ? -6.929 -1.197 10.909 1.00 51.50 277 TYR A C 1
ATOM 2143 O O . TYR A 1 277 ? -6.995 -2.390 11.201 1.00 51.50 277 TYR A O 1
ATOM 2151 N N . ASP A 1 278 ? -7.803 -0.599 10.113 1.00 58.50 278 ASP A N 1
ATOM 2152 C CA . ASP A 1 278 ? -8.749 -1.364 9.335 1.00 58.50 278 ASP A CA 1
ATOM 2153 C C . ASP A 1 278 ? -8.015 -1.941 8.126 1.00 58.50 278 ASP A C 1
ATOM 2155 O O . ASP A 1 278 ? -7.666 -1.229 7.181 1.00 58.50 278 ASP A O 1
ATOM 2159 N N . ARG A 1 279 ? -7.738 -3.242 8.208 1.00 52.66 279 ARG A N 1
ATOM 2160 C CA . ARG A 1 279 ? -7.040 -4.010 7.177 1.00 52.66 279 ARG A CA 1
ATOM 2161 C C . ARG A 1 279 ? -7.854 -4.129 5.878 1.00 52.66 279 ARG A C 1
ATOM 2163 O O . ARG A 1 279 ? -7.258 -4.416 4.845 1.00 52.66 279 ARG A O 1
ATOM 2170 N N . ASN A 1 280 ? -9.166 -3.869 5.924 1.00 50.78 280 ASN A N 1
ATOM 2171 C CA . ASN A 1 280 ? -10.105 -3.967 4.801 1.00 50.78 280 ASN A CA 1
ATOM 2172 C C . ASN A 1 280 ? -10.800 -2.613 4.515 1.00 50.78 280 ASN A C 1
ATOM 2174 O O . ASN A 1 280 ? -12.001 -2.565 4.238 1.00 50.78 280 ASN A O 1
ATOM 2178 N N . ALA A 1 281 ? -10.084 -1.489 4.645 1.00 60.59 281 ALA A N 1
ATOM 2179 C CA . ALA A 1 281 ? -10.635 -0.162 4.342 1.00 60.59 281 ALA A CA 1
ATOM 2180 C C . ALA A 1 281 ? -9.573 0.863 3.911 1.00 60.59 281 ALA A C 1
ATOM 2182 O O . ALA A 1 281 ? -8.392 0.551 3.762 1.00 60.59 281 ALA A O 1
ATOM 2183 N N . ASP A 1 282 ? -9.999 2.122 3.757 1.00 63.88 282 ASP A N 1
ATOM 2184 C CA . ASP A 1 282 ? -9.184 3.270 3.328 1.00 63.88 282 ASP A CA 1
ATOM 2185 C C . ASP A 1 282 ? -7.866 3.430 4.110 1.00 63.88 282 ASP A C 1
ATOM 2187 O O . ASP A 1 282 ? -6.835 3.752 3.525 1.00 63.88 282 ASP A O 1
ATOM 2191 N N . MET A 1 283 ? -7.848 3.114 5.412 1.00 70.44 283 MET A N 1
ATOM 2192 C CA . MET A 1 283 ? -6.643 3.217 6.251 1.00 70.44 283 MET A CA 1
ATOM 2193 C C . MET A 1 283 ? -5.496 2.312 5.780 1.00 70.44 283 MET A C 1
ATOM 2195 O O . MET A 1 283 ? -4.332 2.708 5.883 1.00 70.44 283 MET A O 1
ATOM 2199 N N . HIS A 1 284 ? -5.802 1.125 5.246 1.00 77.81 284 HIS A N 1
ATOM 2200 C CA . HIS A 1 284 ? -4.805 0.233 4.657 1.00 77.81 284 HIS A CA 1
ATOM 2201 C C . HIS A 1 284 ? -4.067 0.927 3.503 1.00 77.81 284 HIS A C 1
ATOM 2203 O O . HIS A 1 284 ? -2.830 0.974 3.473 1.00 77.81 284 HIS A O 1
ATOM 2209 N N . TYR A 1 285 ? -4.832 1.527 2.587 1.00 81.56 285 TYR A N 1
ATOM 2210 C CA . TYR A 1 285 ? -4.319 2.240 1.418 1.00 81.56 285 TYR A CA 1
ATOM 2211 C C . TYR A 1 285 ? -3.636 3.560 1.782 1.00 81.56 285 TYR A C 1
ATOM 2213 O O . TYR A 1 285 ? -2.585 3.886 1.223 1.00 81.56 285 TYR A O 1
ATOM 2221 N N . ASP A 1 286 ? -4.174 4.293 2.750 1.00 87.94 286 ASP A N 1
ATOM 2222 C CA . ASP A 1 286 ? -3.611 5.559 3.201 1.00 87.94 286 ASP A CA 1
ATOM 2223 C C . ASP A 1 286 ? -2.273 5.356 3.905 1.00 87.94 286 ASP A C 1
ATOM 2225 O O . ASP A 1 286 ? -1.300 6.038 3.583 1.00 87.94 286 ASP A O 1
ATOM 2229 N N . CYS A 1 287 ? -2.168 4.378 4.809 1.00 90.94 287 CYS A N 1
ATOM 2230 C CA . CYS A 1 287 ? -0.914 4.104 5.507 1.00 90.94 287 CYS A CA 1
ATOM 2231 C C . CYS A 1 287 ? 0.182 3.614 4.557 1.00 90.94 287 CYS A C 1
ATOM 2233 O O . CYS A 1 287 ? 1.319 4.079 4.652 1.00 90.94 287 CYS A O 1
ATOM 2235 N N . ILE A 1 288 ? -0.133 2.735 3.598 1.00 93.56 288 ILE A N 1
ATOM 2236 C CA . ILE A 1 288 ? 0.880 2.291 2.632 1.00 93.56 288 ILE A CA 1
ATOM 2237 C C . ILE A 1 288 ? 1.267 3.404 1.652 1.00 93.56 288 ILE A C 1
ATOM 2239 O O . ILE A 1 288 ? 2.420 3.490 1.227 1.00 93.56 288 ILE A O 1
ATOM 2243 N N . SER A 1 289 ? 0.317 4.269 1.290 1.00 94.50 289 SER A N 1
ATOM 2244 C CA . SER A 1 289 ? 0.548 5.463 0.476 1.00 94.50 289 SER A CA 1
ATOM 2245 C C . SER A 1 289 ? 1.450 6.456 1.208 1.00 94.50 289 SER A C 1
ATOM 2247 O O . SER A 1 289 ? 2.390 6.978 0.606 1.00 94.50 289 SER A O 1
ATOM 2249 N N . ALA A 1 290 ? 1.214 6.663 2.506 1.00 96.81 290 ALA A N 1
ATOM 2250 C CA . ALA A 1 290 ? 2.039 7.495 3.369 1.00 96.81 290 ALA A CA 1
ATOM 2251 C C . ALA A 1 290 ? 3.453 6.921 3.513 1.00 96.81 290 ALA A C 1
ATOM 2253 O O . ALA A 1 290 ? 4.406 7.643 3.240 1.00 96.81 290 ALA A O 1
ATOM 2254 N N . LEU A 1 291 ? 3.602 5.616 3.796 1.00 97.62 291 LEU A N 1
ATOM 2255 C CA . LEU A 1 291 ? 4.911 4.948 3.820 1.00 97.62 291 LEU A CA 1
ATOM 2256 C C . LEU A 1 291 ? 5.670 5.176 2.507 1.00 97.62 291 LEU A C 1
ATOM 2258 O O . LEU A 1 291 ? 6.827 5.586 2.518 1.00 97.62 291 LEU A O 1
ATOM 2262 N N . HIS A 1 292 ? 5.015 4.936 1.369 1.00 98.00 292 HIS A N 1
ATOM 2263 C CA . HIS A 1 292 ? 5.627 5.099 0.051 1.00 98.00 292 HIS A CA 1
ATOM 2264 C C . HIS A 1 292 ? 6.110 6.540 -0.165 1.00 98.00 292 HIS A C 1
ATOM 2266 O O . HIS A 1 292 ? 7.257 6.758 -0.553 1.00 98.00 292 HIS A O 1
ATOM 2272 N N . LYS A 1 293 ? 5.260 7.530 0.129 1.00 98.00 293 LYS A N 1
ATOM 2273 C CA . LYS A 1 293 ? 5.603 8.952 -0.005 1.00 98.00 293 LYS A CA 1
ATOM 2274 C C . LYS A 1 293 ? 6.721 9.372 0.947 1.00 98.00 293 LYS A C 1
ATOM 2276 O O . LYS A 1 293 ? 7.582 10.137 0.529 1.00 98.00 293 LYS A O 1
ATOM 2281 N N . SER A 1 294 ? 6.751 8.857 2.174 1.00 98.38 294 SER A N 1
ATOM 2282 C CA . SER A 1 294 ? 7.827 9.129 3.135 1.00 98.38 294 SER A CA 1
ATOM 2283 C C . SER A 1 294 ? 9.170 8.581 2.663 1.00 98.38 294 SER A C 1
ATOM 2285 O O . SER A 1 294 ? 10.162 9.304 2.701 1.00 98.38 294 SER A O 1
ATOM 2287 N N . VAL A 1 295 ? 9.199 7.354 2.129 1.00 97.94 295 VAL A N 1
ATOM 2288 C CA . VAL A 1 295 ? 10.430 6.779 1.567 1.00 97.94 295 VAL A CA 1
ATOM 2289 C C . VAL A 1 295 ? 10.900 7.596 0.366 1.00 97.94 295 VAL A C 1
ATOM 2291 O O . VAL A 1 295 ? 12.070 7.964 0.298 1.00 97.94 295 VAL A O 1
ATOM 2294 N N . ARG A 1 296 ? 9.994 7.930 -0.561 1.00 97.50 296 ARG A N 1
ATOM 2295 C CA . ARG A 1 296 ? 10.289 8.758 -1.742 1.00 97.50 296 ARG A CA 1
ATOM 2296 C C . ARG A 1 296 ? 10.783 10.157 -1.372 1.00 97.50 296 ARG A C 1
ATOM 2298 O O . ARG A 1 296 ? 11.704 10.662 -2.005 1.00 97.50 296 ARG A O 1
ATOM 2305 N N . GLY A 1 297 ? 10.190 10.751 -0.338 1.00 97.00 297 GLY A N 1
ATOM 2306 C CA . GLY A 1 297 ? 10.570 12.044 0.230 1.00 97.00 297 GLY A CA 1
ATOM 2307 C C . GLY A 1 297 ? 11.835 12.011 1.090 1.00 97.00 297 GLY A C 1
ATOM 2308 O O . GLY A 1 297 ? 12.235 13.056 1.590 1.00 97.00 297 GLY A O 1
ATOM 2309 N N . SER A 1 298 ? 12.467 10.843 1.247 1.00 97.88 298 SER A N 1
ATOM 2310 C CA . SER A 1 298 ? 13.672 10.642 2.058 1.00 97.88 298 SER A CA 1
ATOM 2311 C C . SER A 1 298 ? 13.511 11.043 3.531 1.00 97.88 298 SER A C 1
ATOM 2313 O O . SER A 1 298 ? 14.462 11.507 4.149 1.00 97.88 298 SER A O 1
ATOM 2315 N N . ASP A 1 299 ? 12.315 10.856 4.099 1.00 98.25 299 ASP A N 1
ATOM 2316 C CA . ASP A 1 299 ? 12.056 11.055 5.529 1.00 98.25 299 ASP A CA 1
ATOM 2317 C C . ASP A 1 299 ? 12.080 9.698 6.248 1.00 98.25 299 ASP A C 1
ATOM 2319 O O . ASP A 1 299 ? 11.104 8.935 6.214 1.00 98.25 299 ASP A O 1
ATOM 2323 N N . GLU A 1 300 ? 13.206 9.363 6.885 1.00 97.44 300 GLU A N 1
ATOM 2324 C CA . GLU A 1 300 ? 13.348 8.093 7.608 1.00 97.44 300 GLU A CA 1
ATOM 2325 C C . GLU A 1 300 ? 12.441 7.977 8.840 1.00 97.44 300 GLU A C 1
ATOM 2327 O O . GLU A 1 300 ? 11.984 6.878 9.160 1.00 97.44 300 GLU A O 1
ATOM 2332 N N . ASN A 1 301 ? 12.141 9.089 9.516 1.00 97.94 301 ASN A N 1
ATOM 2333 C CA . ASN A 1 301 ? 11.352 9.075 10.744 1.00 97.94 301 ASN A CA 1
ATOM 2334 C C . ASN A 1 301 ? 9.887 8.800 10.415 1.00 97.94 301 ASN A C 1
ATOM 2336 O O . ASN A 1 301 ? 9.268 7.915 11.009 1.00 97.94 301 ASN A O 1
ATOM 2340 N N . ALA A 1 302 ? 9.350 9.504 9.415 1.00 97.94 302 ALA A N 1
ATOM 2341 C CA . ALA A 1 302 ? 8.005 9.250 8.922 1.00 97.94 302 ALA A CA 1
ATOM 2342 C C . ALA A 1 302 ? 7.891 7.837 8.327 1.00 97.94 302 ALA A C 1
ATOM 2344 O O . ALA A 1 302 ? 6.900 7.149 8.567 1.00 97.94 302 ALA A O 1
ATOM 2345 N N . THR A 1 303 ? 8.921 7.368 7.615 1.00 98.19 303 THR A N 1
ATOM 2346 C CA . THR A 1 303 ? 8.978 5.998 7.080 1.00 98.19 303 THR A CA 1
ATOM 2347 C C . THR A 1 303 ? 8.819 4.955 8.188 1.00 98.19 303 THR A C 1
ATOM 2349 O O . THR A 1 303 ? 7.960 4.078 8.084 1.00 98.19 303 THR A O 1
ATOM 2352 N N . LEU A 1 304 ? 9.603 5.063 9.265 1.00 97.94 304 LEU A N 1
ATOM 2353 C CA . LEU A 1 304 ? 9.514 4.144 10.401 1.00 97.94 304 LEU A CA 1
ATOM 2354 C C . LEU A 1 304 ? 8.164 4.239 11.112 1.00 97.94 304 LEU A C 1
ATOM 2356 O O . LEU A 1 304 ? 7.581 3.208 11.437 1.00 97.94 304 LEU A O 1
ATOM 2360 N N . TYR A 1 305 ? 7.635 5.450 11.304 1.00 97.12 305 TYR A N 1
ATOM 2361 C CA . TYR A 1 305 ? 6.333 5.650 11.936 1.00 97.12 305 TYR A CA 1
ATOM 2362 C C . TYR A 1 305 ? 5.196 4.979 11.153 1.00 97.12 305 TYR A C 1
ATOM 2364 O O . TYR A 1 305 ? 4.411 4.228 11.732 1.00 97.12 305 TYR A O 1
ATOM 2372 N N . TRP A 1 306 ? 5.110 5.204 9.837 1.00 96.38 306 TRP A N 1
ATOM 2373 C CA . TRP A 1 306 ? 4.056 4.607 9.011 1.00 96.38 306 TRP A CA 1
ATOM 2374 C C . TRP A 1 306 ? 4.204 3.094 8.889 1.00 96.38 306 TRP A C 1
ATOM 2376 O O . TRP A 1 306 ? 3.199 2.386 8.894 1.00 96.38 306 TRP A O 1
ATOM 2386 N N . LEU A 1 307 ? 5.439 2.590 8.829 1.00 96.38 307 LEU A N 1
ATOM 2387 C CA . LEU A 1 307 ? 5.709 1.158 8.870 1.00 96.38 307 LEU A CA 1
ATOM 2388 C C . LEU A 1 307 ? 5.228 0.537 10.188 1.00 96.38 307 LEU A C 1
ATOM 2390 O O . LEU A 1 307 ? 4.434 -0.399 10.154 1.00 96.38 307 LEU A O 1
ATOM 2394 N N . ALA A 1 308 ? 5.667 1.077 11.327 1.00 94.69 308 ALA A N 1
ATOM 2395 C CA . ALA A 1 308 ? 5.287 0.587 12.649 1.00 94.69 308 ALA A CA 1
ATOM 2396 C C . ALA A 1 308 ? 3.767 0.639 12.833 1.00 94.69 308 ALA A C 1
ATOM 2398 O O . ALA A 1 308 ? 3.157 -0.349 13.221 1.00 94.69 308 ALA A O 1
ATOM 2399 N N . ARG A 1 309 ? 3.125 1.746 12.437 1.00 90.62 309 ARG A N 1
ATOM 2400 C CA . ARG A 1 309 ? 1.665 1.891 12.483 1.00 90.62 309 ARG A CA 1
ATOM 2401 C C . ARG A 1 309 ? 0.927 0.780 11.730 1.00 90.62 309 ARG A C 1
ATOM 2403 O O . ARG A 1 309 ? -0.115 0.336 12.199 1.00 90.62 309 ARG A O 1
ATOM 2410 N N . MET A 1 310 ? 1.439 0.352 10.574 1.00 90.62 310 MET A N 1
ATOM 2411 C CA . MET A 1 310 ? 0.852 -0.759 9.817 1.00 90.62 310 MET A CA 1
ATOM 2412 C C . MET A 1 310 ? 1.107 -2.110 10.486 1.00 90.62 310 MET A C 1
ATOM 2414 O O . MET A 1 310 ? 0.183 -2.909 10.605 1.00 90.62 310 MET A O 1
ATOM 2418 N N . LEU A 1 311 ? 2.342 -2.372 10.921 1.00 90.75 311 LEU A N 1
ATOM 2419 C CA . LEU A 1 311 ? 2.716 -3.661 11.510 1.00 90.75 311 LEU A CA 1
ATOM 2420 C C . LEU A 1 311 ? 2.024 -3.900 12.859 1.00 90.75 311 LEU A C 1
ATOM 2422 O O . LEU A 1 311 ? 1.405 -4.946 13.036 1.00 90.75 311 LEU A O 1
ATOM 2426 N N . GLU A 1 312 ? 2.029 -2.906 13.750 1.00 85.50 312 GLU A N 1
ATOM 2427 C CA . GLU A 1 312 ? 1.280 -2.935 15.018 1.00 85.50 312 GLU A CA 1
ATOM 2428 C C . GLU A 1 312 ? -0.237 -2.953 14.784 1.00 85.50 312 GLU A C 1
ATOM 2430 O O . GLU A 1 312 ? -1.004 -3.511 15.565 1.00 85.50 312 GLU A O 1
ATOM 2435 N N . GLY A 1 313 ? -0.678 -2.385 13.659 1.00 78.19 313 GLY A N 1
ATOM 2436 C CA . GLY A 1 313 ? -2.051 -2.477 13.171 1.00 78.19 313 GLY A CA 1
ATOM 2437 C C . GLY A 1 313 ? -2.457 -3.868 12.662 1.00 78.19 313 GLY A C 1
ATOM 2438 O O . GLY A 1 313 ? -3.615 -4.080 12.308 1.00 78.19 313 GLY A O 1
ATOM 2439 N N . GLY A 1 314 ? -1.535 -4.832 12.609 1.00 78.62 314 GLY A N 1
ATOM 2440 C CA . GLY A 1 314 ? -1.810 -6.182 12.120 1.00 78.62 314 GLY A CA 1
ATOM 2441 C C . GLY A 1 314 ? -1.864 -6.295 10.594 1.00 78.62 314 GLY A C 1
ATOM 2442 O O . GLY A 1 314 ? -2.487 -7.228 10.073 1.00 78.62 314 GLY A O 1
ATOM 2443 N N . GLU A 1 315 ? -1.228 -5.378 9.860 1.00 86.44 315 GLU A N 1
ATOM 2444 C CA . GLU A 1 315 ? -1.053 -5.496 8.410 1.00 86.44 315 GLU A CA 1
ATOM 2445 C C . GLU A 1 315 ? -0.230 -6.742 8.044 1.00 86.44 315 GLU A C 1
ATOM 2447 O O . GLU A 1 315 ? 0.617 -7.231 8.794 1.00 86.44 315 GLU A O 1
ATOM 2452 N N . ASN A 1 316 ? -0.448 -7.274 6.844 1.00 88.06 316 ASN A N 1
ATOM 2453 C CA . ASN A 1 316 ? 0.381 -8.331 6.305 1.00 88.06 316 ASN A CA 1
ATOM 2454 C C . ASN A 1 316 ? 1.802 -7.817 6.008 1.00 88.06 316 ASN A C 1
ATOM 2456 O O . ASN A 1 316 ? 2.028 -7.094 5.037 1.00 88.06 316 ASN A O 1
ATOM 2460 N N . ALA A 1 317 ? 2.791 -8.285 6.768 1.00 92.56 317 ALA A N 1
ATOM 2461 C CA . ALA A 1 317 ? 4.207 -7.981 6.543 1.00 92.56 317 ALA A CA 1
ATOM 2462 C C . ALA A 1 317 ? 4.664 -8.236 5.089 1.00 92.56 317 ALA A C 1
ATOM 2464 O O . ALA A 1 317 ? 5.417 -7.446 4.516 1.00 92.56 317 ALA A O 1
ATOM 2465 N N . LEU A 1 318 ? 4.149 -9.284 4.430 1.00 94.38 318 LEU A N 1
ATOM 2466 C CA . LEU A 1 318 ? 4.468 -9.577 3.028 1.00 94.38 318 LEU A CA 1
ATOM 2467 C C . LEU A 1 318 ? 3.879 -8.545 2.064 1.00 94.38 318 LEU A C 1
ATOM 2469 O O . LEU A 1 318 ? 4.445 -8.318 0.994 1.00 94.38 318 LEU A O 1
ATOM 2473 N N . TYR A 1 319 ? 2.746 -7.929 2.408 1.00 93.88 319 TYR A N 1
ATOM 2474 C CA . TYR A 1 319 ? 2.194 -6.823 1.630 1.00 93.88 319 TYR A CA 1
ATOM 2475 C C . TYR A 1 319 ? 3.123 -5.616 1.668 1.00 93.88 319 TYR A C 1
ATOM 2477 O O . TYR A 1 319 ? 3.509 -5.116 0.609 1.00 93.88 319 TYR A O 1
ATOM 2485 N N . VAL A 1 320 ? 3.568 -5.222 2.860 1.00 95.88 320 VAL A N 1
ATOM 2486 C CA . VAL A 1 320 ? 4.523 -4.122 3.021 1.00 95.88 320 VAL A CA 1
ATOM 2487 C C . VAL A 1 320 ? 5.835 -4.426 2.293 1.00 95.88 320 VAL A C 1
ATOM 2489 O O . VAL A 1 320 ? 6.313 -3.602 1.514 1.00 95.88 320 VAL A O 1
ATOM 2492 N N . ALA A 1 321 ? 6.368 -5.641 2.433 1.00 97.50 321 ALA A N 1
ATOM 2493 C CA . ALA A 1 321 ? 7.588 -6.062 1.751 1.00 97.50 321 ALA A CA 1
ATOM 2494 C C . ALA A 1 321 ? 7.486 -5.973 0.213 1.00 97.50 321 ALA A C 1
ATOM 2496 O O . ALA A 1 321 ? 8.407 -5.480 -0.440 1.00 97.50 321 ALA A O 1
ATOM 2497 N N . ARG A 1 322 ? 6.349 -6.361 -0.390 1.00 97.88 322 ARG A N 1
ATOM 2498 C CA . ARG A 1 322 ? 6.113 -6.175 -1.840 1.00 97.88 322 ARG A CA 1
ATOM 2499 C C . ARG A 1 322 ? 6.168 -4.706 -2.248 1.00 97.88 322 ARG A C 1
ATOM 2501 O O . ARG A 1 322 ? 6.654 -4.379 -3.331 1.00 97.88 322 ARG A O 1
ATOM 2508 N N . ARG A 1 323 ? 5.667 -3.813 -1.395 1.00 97.62 323 ARG A N 1
ATOM 2509 C CA . ARG A 1 323 ? 5.670 -2.369 -1.652 1.00 97.62 323 ARG A CA 1
ATOM 2510 C C . ARG A 1 323 ? 7.072 -1.784 -1.519 1.00 97.62 323 ARG A C 1
ATOM 2512 O O . ARG A 1 323 ? 7.435 -0.970 -2.359 1.00 97.62 323 ARG A O 1
ATOM 2519 N N . LEU A 1 324 ? 7.893 -2.266 -0.585 1.00 98.00 324 LEU A N 1
ATOM 2520 C CA . LEU A 1 324 ? 9.314 -1.903 -0.509 1.00 98.00 324 LEU A CA 1
ATOM 2521 C C . LEU A 1 324 ? 10.092 -2.340 -1.762 1.00 98.00 324 LEU A C 1
ATOM 2523 O O . LEU A 1 324 ? 10.857 -1.545 -2.300 1.00 98.00 324 LEU A O 1
ATOM 2527 N N . ILE A 1 325 ? 9.844 -3.548 -2.293 1.00 98.44 325 ILE A N 1
ATOM 2528 C CA . ILE A 1 325 ? 10.427 -3.991 -3.579 1.00 98.44 325 ILE A CA 1
ATOM 2529 C C . ILE A 1 325 ? 10.030 -3.034 -4.707 1.00 98.44 325 ILE A C 1
ATOM 2531 O O . ILE A 1 325 ? 10.862 -2.654 -5.532 1.00 98.44 325 ILE A O 1
ATOM 2535 N N . ARG A 1 326 ? 8.756 -2.622 -4.741 1.00 97.62 326 ARG A N 1
ATOM 2536 C CA . ARG A 1 326 ? 8.276 -1.669 -5.742 1.00 97.62 326 ARG A CA 1
ATOM 2537 C C . ARG A 1 326 ? 8.998 -0.326 -5.628 1.00 97.62 326 ARG A C 1
ATOM 2539 O O . ARG A 1 326 ? 9.473 0.164 -6.646 1.00 97.62 326 ARG A O 1
ATOM 2546 N N . ILE A 1 327 ? 9.116 0.222 -4.419 1.00 97.75 327 ILE A N 1
ATOM 2547 C CA . ILE A 1 327 ? 9.802 1.494 -4.147 1.00 97.75 327 ILE A CA 1
ATOM 2548 C C . ILE A 1 327 ? 11.279 1.425 -4.558 1.00 97.75 327 ILE A C 1
ATOM 2550 O O . ILE A 1 327 ? 11.778 2.347 -5.200 1.00 97.75 327 ILE A O 1
ATOM 2554 N N . ALA A 1 328 ? 11.959 0.310 -4.276 1.00 97.88 328 ALA A N 1
ATOM 2555 C CA . ALA A 1 328 ? 13.352 0.106 -4.671 1.00 97.88 328 ALA A CA 1
ATOM 2556 C C . ALA A 1 328 ? 13.562 0.221 -6.192 1.00 97.88 328 ALA A C 1
ATOM 2558 O O . ALA A 1 328 ? 14.564 0.767 -6.642 1.00 97.88 328 ALA A O 1
ATOM 2559 N N . SER A 1 329 ? 12.607 -0.245 -7.001 1.00 96.62 329 SER A N 1
ATOM 2560 C CA . SER A 1 329 ? 12.693 -0.126 -8.461 1.00 96.62 329 SER A CA 1
ATOM 2561 C C . SER A 1 329 ? 12.123 1.184 -9.017 1.00 96.62 329 SER A C 1
ATOM 2563 O O . SER A 1 329 ? 12.542 1.593 -10.096 1.00 96.62 329 SER A O 1
ATOM 2565 N N . GLU A 1 330 ? 11.129 1.782 -8.355 1.00 96.69 330 GLU A N 1
ATOM 2566 C CA . GLU A 1 330 ? 10.394 2.955 -8.848 1.00 96.69 330 GLU A CA 1
ATOM 2567 C C . GLU A 1 330 ? 11.070 4.273 -8.469 1.00 96.69 330 GLU A C 1
ATOM 2569 O O . GLU A 1 330 ? 11.268 5.109 -9.344 1.00 96.69 330 GLU A O 1
ATOM 2574 N N . ASP A 1 331 ? 11.424 4.439 -7.192 1.00 96.94 331 ASP A N 1
ATOM 2575 C CA . ASP A 1 331 ? 11.868 5.719 -6.625 1.00 96.94 331 ASP A CA 1
ATOM 2576 C C . ASP A 1 331 ? 13.373 5.769 -6.339 1.00 96.94 331 ASP A C 1
ATOM 2578 O O . ASP A 1 331 ? 13.949 6.853 -6.259 1.00 96.94 331 ASP A O 1
ATOM 2582 N N . VAL A 1 332 ? 14.022 4.613 -6.173 1.00 97.25 332 V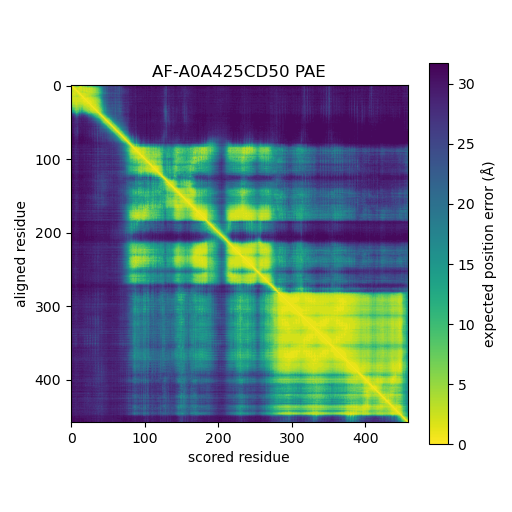AL A N 1
ATOM 2583 C CA . VAL A 1 332 ? 15.484 4.505 -6.016 1.00 97.25 332 VAL A CA 1
ATOM 2584 C C . VAL A 1 332 ? 16.140 4.185 -7.361 1.00 97.25 332 VAL A C 1
ATOM 2586 O O . VAL A 1 332 ? 17.047 4.894 -7.799 1.00 97.25 332 VAL A O 1
ATOM 2589 N N . GLY A 1 333 ? 15.650 3.152 -8.052 1.00 94.38 333 GLY A N 1
ATOM 2590 C CA . GLY A 1 333 ? 16.001 2.868 -9.441 1.00 94.38 333 GLY A CA 1
ATOM 2591 C C . GLY A 1 333 ? 17.504 2.666 -9.656 1.00 94.38 333 GLY A C 1
ATOM 2592 O O . GLY A 1 333 ? 18.169 1.956 -8.903 1.00 94.38 333 GLY A O 1
ATOM 2593 N N . LEU A 1 334 ? 18.049 3.297 -10.701 1.00 94.81 334 LEU A N 1
ATOM 2594 C CA . LEU A 1 334 ? 19.472 3.194 -11.055 1.00 94.81 334 LEU A CA 1
ATOM 2595 C C . LEU A 1 334 ? 20.404 3.994 -10.137 1.00 94.81 334 LEU A C 1
ATOM 2597 O O . LEU A 1 334 ? 21.617 3.866 -10.272 1.00 94.81 334 LEU A O 1
ATOM 2601 N N . ALA A 1 335 ? 19.875 4.804 -9.215 1.00 95.75 335 ALA A N 1
ATOM 2602 C CA . ALA A 1 335 ? 20.718 5.566 -8.299 1.00 95.75 335 ALA A CA 1
ATOM 2603 C C . ALA A 1 335 ? 21.347 4.688 -7.203 1.00 95.75 335 ALA A C 1
ATOM 2605 O O . ALA A 1 335 ? 22.437 5.003 -6.732 1.00 95.75 335 ALA A O 1
ATOM 2606 N N . ALA A 1 336 ? 20.679 3.596 -6.817 1.00 96.94 336 ALA A N 1
ATOM 2607 C CA . ALA A 1 336 ? 21.206 2.581 -5.900 1.00 96.94 336 ALA A CA 1
ATOM 2608 C C . ALA A 1 336 ? 20.614 1.191 -6.239 1.00 96.94 336 ALA A C 1
ATOM 2610 O O . ALA A 1 336 ? 19.764 0.666 -5.505 1.00 96.94 336 ALA A O 1
ATOM 2611 N N . PRO A 1 337 ? 21.003 0.593 -7.385 1.00 96.19 337 PRO A N 1
ATOM 2612 C CA . PRO A 1 337 ? 20.427 -0.658 -7.887 1.00 96.19 337 PRO A CA 1
ATOM 2613 C C . PRO A 1 337 ? 20.659 -1.855 -6.952 1.00 96.19 337 PRO A C 1
ATOM 2615 O O . PRO A 1 337 ? 19.900 -2.826 -6.977 1.00 96.19 337 PRO A O 1
ATOM 2618 N N . GLU A 1 338 ? 21.674 -1.789 -6.092 1.00 97.00 338 GLU A N 1
ATOM 2619 C CA . GLU A 1 338 ? 21.985 -2.788 -5.073 1.00 97.00 338 GLU A CA 1
ATOM 2620 C C . GLU A 1 338 ? 20.882 -2.951 -4.015 1.00 97.00 338 GLU A C 1
ATOM 2622 O O . GLU A 1 338 ? 20.810 -3.996 -3.365 1.00 97.00 338 GLU A O 1
ATOM 2627 N N . LEU A 1 339 ? 19.986 -1.969 -3.859 1.00 97.69 339 LEU A N 1
ATOM 2628 C CA . LEU A 1 339 ? 18.914 -2.025 -2.862 1.00 97.69 339 LEU A CA 1
ATOM 2629 C C . LEU A 1 339 ? 17.704 -2.854 -3.299 1.00 97.69 339 LEU A C 1
ATOM 2631 O O . LEU A 1 339 ? 16.962 -3.340 -2.444 1.00 97.69 339 LEU A O 1
ATOM 2635 N N . LEU A 1 340 ? 17.512 -3.087 -4.600 1.00 97.94 340 LEU A N 1
ATOM 2636 C CA . LEU A 1 340 ? 16.441 -3.964 -5.078 1.00 97.94 340 LEU A CA 1
ATOM 2637 C C . LEU A 1 340 ? 16.632 -5.418 -4.588 1.00 97.94 340 LEU A C 1
ATOM 2639 O O . LEU A 1 340 ? 15.700 -5.961 -3.988 1.00 97.94 340 LEU A O 1
ATOM 2643 N N . PRO A 1 341 ? 17.817 -6.049 -4.737 1.00 98.25 341 PRO A N 1
ATOM 2644 C CA . PRO A 1 341 ? 18.104 -7.341 -4.113 1.00 98.25 341 PRO A CA 1
ATOM 2645 C C . PRO A 1 341 ? 17.924 -7.355 -2.588 1.00 98.25 341 PRO A C 1
ATOM 2647 O O . PRO A 1 341 ? 17.453 -8.355 -2.043 1.00 98.25 341 PRO A O 1
ATOM 2650 N N . MET A 1 342 ? 18.245 -6.257 -1.893 1.00 97.69 342 MET A N 1
ATOM 2651 C CA . MET A 1 342 ? 18.046 -6.147 -0.439 1.00 97.69 342 MET A CA 1
ATOM 2652 C C . MET A 1 342 ? 16.558 -6.160 -0.074 1.00 97.69 342 MET A C 1
ATOM 2654 O O . MET A 1 342 ? 16.155 -6.879 0.839 1.00 97.69 342 MET A O 1
ATOM 2658 N N . ALA A 1 343 ? 15.715 -5.449 -0.829 1.00 97.94 343 ALA A N 1
ATOM 2659 C CA . ALA A 1 343 ? 14.266 -5.478 -0.644 1.00 97.94 343 ALA A CA 1
ATOM 2660 C C . ALA A 1 343 ? 13.655 -6.858 -0.934 1.00 97.94 343 ALA A C 1
ATOM 2662 O O . ALA A 1 343 ? 12.775 -7.313 -0.201 1.00 97.94 343 ALA A O 1
ATOM 2663 N N . VAL A 1 344 ? 14.155 -7.566 -1.951 1.00 98.31 344 VAL A N 1
ATOM 2664 C CA . VAL A 1 344 ? 13.753 -8.958 -2.224 1.00 98.31 344 VAL A CA 1
ATOM 2665 C C . VAL A 1 344 ? 14.182 -9.889 -1.086 1.00 98.31 344 VAL A C 1
ATOM 2667 O O . VAL A 1 344 ? 13.403 -10.745 -0.664 1.00 98.31 344 VAL A O 1
ATOM 2670 N N . SER A 1 345 ? 15.383 -9.692 -0.541 1.00 98.06 345 SER A N 1
ATOM 2671 C CA . SER A 1 345 ? 15.882 -10.463 0.604 1.00 98.06 345 SER A CA 1
ATOM 2672 C C . SER A 1 345 ? 15.046 -10.209 1.861 1.00 98.06 345 SER A C 1
ATOM 2674 O O . SER A 1 345 ? 14.707 -11.153 2.569 1.00 98.06 345 SER A O 1
ATOM 2676 N N . ALA A 1 346 ? 14.621 -8.964 2.104 1.00 97.69 346 ALA A N 1
ATOM 2677 C CA . ALA A 1 346 ? 13.704 -8.641 3.197 1.00 97.69 346 ALA A CA 1
ATOM 2678 C C . ALA A 1 346 ? 12.325 -9.287 3.025 1.00 97.69 346 ALA A C 1
ATOM 2680 O O . ALA A 1 346 ? 11.756 -9.757 4.004 1.00 97.69 346 ALA A O 1
ATOM 2681 N N . TYR A 1 347 ? 11.805 -9.387 1.797 1.00 98.06 347 TYR A N 1
ATOM 2682 C CA . TYR A 1 347 ? 10.579 -10.148 1.537 1.00 98.06 347 TYR A CA 1
ATOM 2683 C C . TYR A 1 347 ? 10.734 -11.630 1.897 1.00 98.06 347 TYR A C 1
ATOM 2685 O O . TYR A 1 347 ? 9.858 -12.203 2.543 1.00 98.06 347 TYR A O 1
ATOM 2693 N N . GLN A 1 348 ? 11.848 -12.255 1.507 1.00 98.00 348 GLN A N 1
ATOM 2694 C CA . GLN A 1 348 ? 12.127 -13.653 1.846 1.00 98.00 348 GLN A CA 1
ATOM 2695 C C . GLN A 1 348 ? 12.286 -13.847 3.356 1.00 98.00 348 GLN A C 1
ATOM 2697 O O . GLN A 1 348 ? 11.695 -14.763 3.920 1.00 98.00 348 GLN A O 1
ATOM 2702 N N . ALA A 1 349 ? 13.019 -12.956 4.022 1.00 96.88 349 ALA A N 1
ATOM 2703 C CA . ALA A 1 349 ? 13.169 -12.974 5.470 1.00 96.88 349 ALA A CA 1
ATOM 2704 C C . ALA A 1 349 ? 11.816 -12.811 6.180 1.00 96.88 349 ALA A C 1
ATOM 2706 O O . ALA A 1 349 ? 11.504 -13.599 7.066 1.00 96.88 349 ALA A O 1
ATOM 2707 N N . ALA A 1 350 ? 10.969 -11.877 5.739 1.00 95.88 350 ALA A N 1
ATOM 2708 C CA . ALA A 1 350 ? 9.617 -11.718 6.271 1.00 95.88 350 ALA A CA 1
ATOM 2709 C C . ALA A 1 350 ? 8.742 -12.959 6.047 1.00 95.88 350 ALA A C 1
ATOM 2711 O O . ALA A 1 350 ? 7.915 -13.287 6.892 1.00 95.88 350 ALA A O 1
ATOM 2712 N N . HIS A 1 351 ? 8.943 -13.678 4.942 1.00 94.25 351 HIS A N 1
ATOM 2713 C CA . HIS A 1 351 ? 8.241 -14.930 4.675 1.00 94.25 351 HIS A CA 1
ATOM 2714 C C . HIS A 1 351 ? 8.707 -16.087 5.564 1.00 94.25 351 HIS A C 1
ATOM 2716 O O . HIS A 1 351 ? 7.874 -16.867 6.017 1.00 94.25 351 HIS A O 1
ATOM 2722 N N . PHE A 1 352 ? 10.014 -16.211 5.806 1.00 94.94 352 PHE A N 1
ATOM 2723 C CA . PHE A 1 352 ? 10.576 -17.308 6.597 1.00 94.94 352 PHE A CA 1
ATOM 2724 C C . PHE A 1 352 ? 10.451 -17.097 8.105 1.00 94.94 352 PHE A C 1
ATOM 2726 O O . PHE A 1 352 ? 10.230 -18.062 8.829 1.00 94.94 352 PHE A O 1
ATOM 2733 N N . ILE A 1 353 ? 10.622 -15.858 8.566 1.00 94.44 353 ILE A N 1
ATOM 2734 C CA . ILE A 1 353 ? 10.624 -15.502 9.987 1.00 94.44 353 ILE A CA 1
ATOM 2735 C C . ILE A 1 353 ? 9.194 -15.213 10.458 1.00 94.44 353 ILE A C 1
ATOM 2737 O O . ILE A 1 353 ? 8.757 -15.761 11.463 1.00 94.44 353 ILE A O 1
ATOM 2741 N N . GLY A 1 354 ? 8.441 -14.410 9.701 1.00 88.06 354 GLY A N 1
ATOM 2742 C CA . GLY A 1 354 ? 7.120 -13.938 10.114 1.00 88.06 354 GLY A CA 1
ATOM 2743 C C . GLY A 1 354 ? 7.169 -12.852 11.195 1.00 88.06 354 GLY A C 1
ATOM 2744 O O . GLY A 1 354 ? 8.230 -12.379 11.592 1.00 88.06 354 GLY A O 1
ATOM 2745 N N . MET A 1 355 ? 5.990 -12.400 11.623 1.00 86.50 355 MET A N 1
ATOM 2746 C CA . MET A 1 355 ? 5.844 -11.451 12.733 1.00 86.50 355 MET A CA 1
ATOM 2747 C C . MET A 1 355 ? 5.872 -12.191 14.083 1.00 86.50 355 MET A C 1
ATOM 2749 O O . MET A 1 355 ? 5.328 -13.298 14.146 1.00 86.50 355 MET A O 1
ATOM 2753 N N . PRO A 1 356 ? 6.376 -11.559 15.161 1.00 90.06 356 PRO A N 1
ATOM 2754 C CA . PRO A 1 356 ? 6.859 -10.174 15.222 1.00 90.06 356 PRO A CA 1
ATOM 2755 C C . PRO A 1 356 ? 8.279 -9.952 14.681 1.00 90.06 356 PRO A C 1
ATOM 2757 O O . PRO A 1 356 ? 8.571 -8.857 14.232 1.00 90.06 356 PRO A O 1
ATOM 2760 N N . GLU A 1 357 ? 9.141 -10.964 14.629 1.00 92.81 357 GLU A N 1
ATOM 2761 C CA . GLU A 1 357 ? 10.593 -10.790 14.468 1.00 92.81 357 GLU A CA 1
ATOM 2762 C C . GLU A 1 357 ? 11.036 -10.231 13.103 1.00 92.81 357 GLU A C 1
ATOM 2764 O O . GLU A 1 357 ? 12.161 -9.747 12.961 1.00 92.81 357 GLU A O 1
ATOM 2769 N N . CYS A 1 358 ? 10.194 -10.302 12.067 1.00 95.62 358 CYS A N 1
ATOM 2770 C CA . CYS A 1 358 ? 10.505 -9.696 10.772 1.00 95.62 358 CYS A CA 1
ATOM 2771 C C . CYS A 1 358 ? 10.305 -8.173 10.718 1.00 95.62 358 CYS A C 1
ATOM 2773 O O . CYS A 1 358 ? 10.720 -7.550 9.735 1.00 95.62 358 CYS A O 1
ATOM 2775 N N . ASP A 1 359 ? 9.712 -7.564 11.747 1.00 95.56 359 ASP A N 1
ATOM 2776 C CA . ASP A 1 359 ? 9.464 -6.124 11.834 1.00 95.56 359 ASP A CA 1
ATOM 2777 C C . ASP A 1 359 ? 10.742 -5.293 11.632 1.00 95.56 359 ASP A C 1
ATOM 2779 O O . ASP A 1 359 ? 10.791 -4.388 10.795 1.00 95.56 359 ASP A O 1
ATOM 2783 N N . VAL A 1 360 ? 11.823 -5.678 12.306 1.00 96.94 360 VAL A N 1
ATOM 2784 C CA . VAL A 1 360 ? 13.126 -5.025 12.265 1.00 96.94 360 VAL A CA 1
ATOM 2785 C C . VAL A 1 360 ? 13.794 -5.213 10.908 1.00 96.94 360 VAL A C 1
ATOM 2787 O O . VAL A 1 360 ? 14.506 -4.326 10.440 1.00 96.94 360 VAL A O 1
ATOM 2790 N N . VAL A 1 361 ? 13.527 -6.330 10.224 1.00 97.62 361 VAL A N 1
ATOM 2791 C CA . VAL A 1 361 ? 14.042 -6.583 8.872 1.00 97.62 361 VAL A CA 1
ATOM 2792 C C . VAL A 1 361 ? 13.397 -5.623 7.875 1.00 97.62 361 VAL A C 1
ATOM 2794 O O . VAL A 1 361 ? 14.091 -5.017 7.053 1.00 97.62 361 VAL A O 1
ATOM 2797 N N . LEU A 1 362 ? 12.077 -5.440 7.970 1.00 97.81 362 LEU A N 1
ATOM 2798 C CA . LEU A 1 362 ? 11.354 -4.479 7.141 1.00 97.81 362 LEU A CA 1
ATOM 2799 C C . LEU A 1 362 ? 11.760 -3.041 7.469 1.00 97.81 362 LEU A C 1
ATOM 2801 O O . LEU A 1 362 ? 11.985 -2.256 6.548 1.00 97.81 362 LEU A O 1
ATOM 2805 N N . ALA A 1 363 ? 11.918 -2.707 8.751 1.00 98.19 363 ALA A N 1
ATOM 2806 C CA . ALA A 1 363 ? 12.358 -1.388 9.199 1.00 98.19 363 ALA A CA 1
ATOM 2807 C C . ALA A 1 363 ? 13.764 -1.045 8.697 1.00 98.19 363 ALA A C 1
ATOM 2809 O O . ALA A 1 363 ? 14.003 0.072 8.227 1.00 98.19 363 ALA A O 1
ATOM 2810 N N . HIS A 1 364 ? 14.675 -2.019 8.725 1.00 98.25 364 HIS A N 1
ATOM 2811 C CA . HIS A 1 364 ? 16.029 -1.867 8.212 1.00 98.25 364 HIS A CA 1
ATOM 2812 C C . HIS A 1 364 ? 16.009 -1.500 6.724 1.00 98.25 364 HIS A C 1
ATOM 2814 O O . HIS A 1 364 ? 16.541 -0.456 6.342 1.00 98.25 364 HIS A O 1
ATOM 2820 N N . VAL A 1 365 ? 15.334 -2.290 5.884 1.00 98.25 365 VAL A N 1
ATOM 2821 C CA . VAL A 1 365 ? 15.284 -2.011 4.442 1.00 98.25 365 VAL A CA 1
ATOM 2822 C C . VAL A 1 365 ? 14.506 -0.738 4.122 1.00 98.25 365 VAL A C 1
ATOM 2824 O O . VAL A 1 365 ? 14.951 0.039 3.280 1.00 98.25 365 VAL A O 1
ATOM 2827 N N . ALA A 1 366 ? 13.383 -0.474 4.792 1.00 98.25 366 ALA A N 1
ATOM 2828 C CA . ALA A 1 366 ? 12.626 0.759 4.583 1.00 98.25 366 ALA A CA 1
ATOM 2829 C C . ALA A 1 366 ? 13.491 2.001 4.860 1.00 98.25 366 ALA A C 1
ATOM 2831 O O . ALA A 1 366 ? 13.488 2.946 4.072 1.00 98.25 366 ALA A O 1
ATOM 2832 N N . THR A 1 367 ? 14.309 1.960 5.917 1.00 98.31 367 THR A N 1
ATOM 2833 C CA . THR A 1 367 ? 15.256 3.034 6.252 1.00 98.31 367 THR A CA 1
ATOM 2834 C C . THR A 1 367 ? 16.373 3.160 5.215 1.00 98.31 367 THR A C 1
ATOM 2836 O O . THR A 1 367 ? 16.727 4.275 4.830 1.00 98.31 367 THR A O 1
ATOM 2839 N N . MET A 1 368 ? 16.915 2.040 4.719 1.00 98.19 368 MET A N 1
ATOM 2840 C CA . MET A 1 368 ? 17.908 2.061 3.635 1.00 98.19 368 MET A CA 1
ATOM 2841 C C . MET A 1 368 ? 17.347 2.739 2.382 1.00 98.19 368 MET A C 1
ATOM 2843 O O . MET A 1 368 ? 18.000 3.611 1.816 1.00 98.19 368 MET A O 1
ATOM 2847 N N . LEU A 1 369 ? 16.121 2.390 1.980 1.00 98.38 369 LEU A N 1
ATOM 2848 C CA . LEU A 1 369 ? 15.451 2.993 0.825 1.00 98.38 369 LEU A CA 1
ATOM 2849 C C . LEU A 1 369 ? 15.165 4.486 1.042 1.00 98.38 369 LEU A C 1
ATOM 2851 O O . LEU A 1 369 ? 15.349 5.285 0.121 1.00 98.38 369 LEU A O 1
ATOM 2855 N N . ALA A 1 370 ? 14.766 4.884 2.256 1.00 98.31 370 ALA A N 1
ATOM 2856 C CA . ALA A 1 370 ? 14.539 6.289 2.594 1.00 98.31 370 ALA A CA 1
ATOM 2857 C C . ALA A 1 370 ? 15.834 7.108 2.477 1.00 98.31 370 ALA A C 1
ATOM 2859 O O . ALA A 1 370 ? 15.821 8.193 1.902 1.00 98.31 370 ALA A O 1
ATOM 2860 N N . ARG A 1 371 ? 16.974 6.554 2.905 1.00 98.12 371 ARG A N 1
ATOM 2861 C CA . ARG A 1 371 ? 18.289 7.217 2.836 1.00 98.12 371 ARG A CA 1
ATOM 2862 C C . ARG A 1 371 ? 18.976 7.147 1.471 1.00 98.12 371 ARG A C 1
ATOM 2864 O O . ARG A 1 371 ? 19.933 7.879 1.236 1.00 98.12 371 ARG A O 1
ATOM 2871 N N . ALA A 1 372 ? 18.520 6.270 0.582 1.00 97.69 372 ALA A N 1
ATOM 2872 C CA . ALA A 1 372 ? 19.122 6.082 -0.732 1.00 97.69 372 ALA A CA 1
ATOM 2873 C C . ALA A 1 372 ? 18.968 7.320 -1.636 1.00 97.69 372 ALA A C 1
ATOM 2875 O O . ALA A 1 372 ? 17.959 8.031 -1.535 1.00 97.69 372 ALA A O 1
ATOM 2876 N N . PRO A 1 373 ? 19.899 7.558 -2.576 1.00 97.31 373 PRO A N 1
ATOM 2877 C CA . PRO A 1 373 ? 19.661 8.516 -3.649 1.00 97.31 373 PRO A CA 1
ATOM 2878 C C . PRO A 1 373 ? 18.437 8.083 -4.474 1.00 97.31 373 PRO A C 1
ATOM 2880 O O . PRO A 1 373 ? 18.187 6.892 -4.665 1.00 97.31 373 PRO A O 1
ATOM 2883 N N . LYS A 1 374 ? 17.644 9.057 -4.926 1.00 96.56 374 LYS A N 1
ATOM 2884 C CA . LYS A 1 374 ? 16.380 8.810 -5.630 1.00 96.56 374 LYS A CA 1
ATOM 2885 C C . LYS A 1 374 ? 16.564 8.954 -7.136 1.00 96.56 374 LYS A C 1
ATOM 2887 O O . LYS A 1 374 ? 17.174 9.918 -7.593 1.00 96.56 374 LYS A O 1
ATOM 2892 N N . SER A 1 375 ? 16.012 8.023 -7.905 1.00 94.81 375 SER A N 1
ATOM 2893 C CA . SER A 1 375 ? 15.914 8.119 -9.360 1.00 94.81 375 SER A CA 1
ATOM 2894 C C . SER A 1 375 ? 14.665 7.407 -9.859 1.00 94.81 375 SER A C 1
ATOM 2896 O O . SER A 1 375 ? 14.485 6.209 -9.653 1.00 94.81 375 SER A O 1
ATOM 2898 N N . VAL A 1 376 ? 13.843 8.163 -10.585 1.00 94.50 376 VAL A N 1
ATOM 2899 C CA . VAL A 1 376 ? 12.653 7.671 -11.294 1.00 94.50 376 VAL A CA 1
ATOM 2900 C C . VAL A 1 376 ? 12.914 7.484 -12.791 1.00 94.50 376 VAL A C 1
ATOM 2902 O O . VAL A 1 376 ? 11.979 7.292 -13.561 1.00 94.50 376 VAL A O 1
ATOM 2905 N N . GLU A 1 377 ? 14.175 7.555 -13.229 1.00 93.88 377 GLU A N 1
ATOM 2906 C CA . GLU A 1 377 ? 14.568 7.588 -14.643 1.00 93.88 377 GLU A CA 1
ATOM 2907 C C . GLU A 1 377 ? 14.012 6.395 -15.434 1.00 93.88 377 GLU A C 1
ATOM 2909 O O . GLU A 1 377 ? 13.289 6.574 -16.414 1.00 93.88 377 GLU A O 1
ATOM 2914 N N . VAL A 1 378 ? 14.286 5.171 -14.970 1.00 93.00 378 VAL A N 1
ATOM 2915 C CA . VAL A 1 378 ? 13.811 3.940 -15.624 1.00 93.00 378 VAL A CA 1
ATOM 2916 C C . VAL A 1 378 ? 12.291 3.832 -15.562 1.00 93.00 378 VAL A C 1
ATOM 2918 O O . VAL A 1 378 ? 11.658 3.426 -16.537 1.00 93.00 378 VAL A O 1
ATOM 2921 N N . TYR A 1 379 ? 11.690 4.217 -14.433 1.00 93.44 379 TYR A N 1
ATOM 2922 C CA . TYR A 1 379 ? 10.241 4.193 -14.268 1.00 93.44 379 TYR A CA 1
ATOM 2923 C C . TYR A 1 379 ? 9.546 5.134 -15.263 1.00 93.44 379 TYR A C 1
ATOM 2925 O O . TYR A 1 379 ? 8.627 4.717 -15.974 1.00 93.44 379 TYR A O 1
ATOM 2933 N N . ALA A 1 380 ? 10.024 6.374 -15.371 1.00 93.00 380 ALA A N 1
ATOM 2934 C CA . ALA A 1 380 ? 9.512 7.372 -16.299 1.00 93.00 380 ALA A CA 1
ATOM 2935 C C . ALA A 1 380 ? 9.760 6.972 -17.761 1.00 93.00 380 ALA A C 1
ATOM 2937 O O . ALA A 1 380 ? 8.866 7.107 -18.598 1.00 93.00 380 ALA A O 1
ATOM 2938 N N . ALA A 1 381 ? 10.942 6.436 -18.078 1.00 93.69 381 ALA A N 1
ATOM 2939 C CA . ALA A 1 381 ? 11.266 5.965 -19.421 1.00 93.69 381 ALA A CA 1
ATOM 2940 C C . ALA A 1 381 ? 10.343 4.829 -19.872 1.00 93.69 381 ALA A C 1
ATOM 2942 O O . ALA A 1 381 ? 9.782 4.860 -20.970 1.00 93.69 381 ALA A O 1
ATOM 2943 N N . TYR A 1 382 ? 10.099 3.858 -18.990 1.00 94.94 382 TYR A N 1
ATOM 2944 C CA . TYR A 1 382 ? 9.176 2.767 -19.274 1.00 94.94 382 TYR A CA 1
ATOM 2945 C C . TYR A 1 382 ? 7.724 3.248 -19.408 1.00 94.94 382 TYR A C 1
ATOM 2947 O O . TYR A 1 382 ? 7.006 2.779 -20.294 1.00 94.94 382 TYR A O 1
ATOM 2955 N N . LYS A 1 383 ? 7.289 4.219 -18.588 1.00 93.50 383 LYS A N 1
ATOM 2956 C CA . LYS A 1 383 ? 5.960 4.847 -18.714 1.00 93.50 383 LYS A CA 1
ATOM 2957 C C . LYS A 1 383 ? 5.777 5.468 -20.104 1.00 93.50 383 LYS A C 1
ATOM 2959 O O . LYS A 1 383 ? 4.758 5.210 -20.741 1.00 93.50 383 LYS A O 1
ATOM 2964 N N . ARG A 1 384 ? 6.784 6.182 -20.617 1.00 92.81 384 ARG A N 1
ATOM 2965 C CA . ARG A 1 384 ? 6.766 6.783 -21.965 1.00 92.81 384 ARG A CA 1
ATOM 2966 C C . ARG A 1 384 ? 6.783 5.750 -23.090 1.00 92.81 384 ARG A C 1
ATOM 2968 O O . ARG A 1 384 ? 6.062 5.903 -24.078 1.00 92.81 384 ARG A O 1
ATOM 2975 N N . ALA A 1 385 ? 7.553 4.673 -22.940 1.00 92.50 385 ALA A N 1
ATOM 2976 C CA . ALA A 1 385 ? 7.535 3.562 -23.890 1.00 92.50 385 ALA A CA 1
ATOM 2977 C C . ALA A 1 385 ? 6.149 2.895 -23.946 1.00 92.50 385 ALA A C 1
ATOM 2979 O O . ALA A 1 385 ? 5.603 2.680 -25.026 1.00 92.50 385 ALA A O 1
ATOM 2980 N N . LYS A 1 386 ? 5.535 2.644 -22.782 1.00 93.19 386 LYS A N 1
ATOM 2981 C CA . LYS A 1 386 ? 4.175 2.098 -22.682 1.00 93.19 386 LYS A CA 1
ATOM 2982 C C . LYS A 1 386 ? 3.138 3.032 -23.308 1.00 93.19 386 LYS A C 1
ATOM 2984 O O . LYS A 1 386 ? 2.266 2.568 -24.035 1.00 93.19 386 LYS A O 1
ATOM 2989 N N . GLN A 1 387 ? 3.246 4.332 -23.051 1.00 92.00 387 GLN A N 1
ATOM 2990 C CA . GLN A 1 387 ? 2.369 5.340 -23.638 1.00 92.00 387 GLN A CA 1
ATOM 2991 C C . GLN A 1 387 ? 2.475 5.355 -25.167 1.00 92.00 387 GLN A C 1
ATOM 2993 O O . GLN A 1 387 ? 1.461 5.289 -25.845 1.00 92.00 387 GLN A O 1
ATOM 2998 N N . THR A 1 388 ? 3.695 5.307 -25.707 1.00 91.00 388 THR A N 1
ATOM 2999 C CA . THR A 1 388 ? 3.941 5.253 -27.160 1.00 91.00 388 THR A CA 1
ATOM 3000 C C . THR A 1 388 ? 3.264 4.060 -27.834 1.00 91.00 388 THR A C 1
ATOM 3002 O O . THR A 1 388 ? 2.807 4.177 -28.965 1.00 91.00 388 THR A O 1
ATOM 3005 N N . ILE A 1 389 ? 3.200 2.915 -27.151 1.00 90.50 389 ILE A N 1
ATOM 3006 C CA . ILE A 1 389 ? 2.522 1.714 -27.654 1.00 90.50 389 ILE A CA 1
ATOM 3007 C C . ILE A 1 389 ? 0.999 1.880 -27.586 1.00 90.50 389 ILE A C 1
ATOM 3009 O O . ILE A 1 389 ? 0.299 1.519 -28.527 1.00 90.50 389 ILE A O 1
ATOM 3013 N N . ASN A 1 390 ? 0.485 2.413 -26.476 1.00 89.25 390 ASN A N 1
ATOM 3014 C CA . ASN A 1 390 ? -0.955 2.554 -26.249 1.00 89.25 390 ASN A CA 1
ATOM 3015 C C . ASN A 1 390 ? -1.600 3.649 -27.110 1.00 89.25 390 ASN A C 1
ATOM 3017 O O . ASN A 1 390 ? -2.761 3.524 -27.481 1.00 89.25 390 ASN A O 1
ATOM 3021 N N . GLU A 1 391 ? -0.860 4.716 -27.404 1.00 90.31 391 GLU A N 1
ATOM 3022 C CA . GLU A 1 391 ? -1.310 5.870 -28.193 1.00 90.31 391 GLU A CA 1
ATOM 3023 C C . GLU A 1 391 ? -0.910 5.751 -29.671 1.00 90.31 391 GLU A C 1
ATOM 3025 O O . GLU A 1 391 ? -0.935 6.732 -30.411 1.00 90.31 391 GLU A O 1
ATOM 3030 N N . TRP A 1 392 ? -0.508 4.558 -30.114 1.00 89.56 392 TRP A N 1
ATOM 3031 C CA . TRP A 1 392 ? -0.098 4.332 -31.492 1.00 89.56 392 TRP A CA 1
ATOM 3032 C C . TRP A 1 392 ? -1.281 4.482 -32.458 1.00 89.56 392 TRP A C 1
ATOM 3034 O O . TRP A 1 392 ? -2.204 3.669 -32.463 1.00 89.56 392 TRP A O 1
ATOM 3044 N N . ASP A 1 393 ? -1.231 5.506 -33.308 1.00 88.06 393 ASP A N 1
ATOM 3045 C CA . ASP A 1 393 ? -2.296 5.880 -34.246 1.00 88.06 393 ASP A CA 1
ATOM 3046 C C . ASP A 1 393 ? -1.934 5.638 -35.724 1.00 88.06 393 ASP A C 1
ATOM 3048 O O . ASP A 1 393 ? -2.793 5.698 -36.604 1.00 88.06 393 ASP A O 1
ATOM 3052 N N . LYS A 1 394 ? -0.676 5.287 -36.015 1.00 85.69 394 LYS A N 1
ATOM 3053 C CA . LYS A 1 394 ? -0.143 5.096 -37.379 1.00 85.69 394 LYS A CA 1
ATOM 3054 C C . LYS A 1 394 ? -0.474 3.730 -38.003 1.00 85.69 394 LYS A C 1
ATOM 3056 O O . LYS A 1 394 ? 0.150 3.336 -38.986 1.00 85.69 394 LYS A O 1
ATOM 3061 N N . GLY A 1 395 ? -1.445 3.000 -37.452 1.00 85.75 395 GLY A N 1
ATOM 3062 C CA . GLY A 1 395 ? -1.877 1.682 -37.930 1.00 85.75 395 GLY A CA 1
ATOM 3063 C C . GLY A 1 395 ? -1.384 0.530 -37.053 1.00 85.75 395 GLY A C 1
ATOM 3064 O O . GLY A 1 395 ? -1.437 0.614 -35.830 1.00 85.75 395 GLY A O 1
ATOM 3065 N N . ALA A 1 396 ? -0.944 -0.574 -37.663 1.00 86.75 396 ALA A N 1
ATOM 3066 C CA . ALA A 1 396 ? -0.349 -1.682 -36.913 1.00 86.75 396 ALA A CA 1
ATOM 3067 C C . ALA A 1 396 ? 0.942 -1.228 -36.211 1.00 86.75 396 ALA A C 1
ATOM 3069 O O . ALA A 1 396 ? 1.627 -0.323 -36.695 1.00 86.75 396 ALA A O 1
ATOM 3070 N N . LEU A 1 397 ? 1.268 -1.847 -35.072 1.00 89.56 397 LEU A N 1
ATOM 3071 C CA . LEU A 1 397 ? 2.537 -1.581 -34.397 1.00 89.56 397 LEU A CA 1
ATOM 3072 C C . LEU A 1 397 ? 3.710 -1.954 -35.314 1.00 89.56 397 LEU A C 1
ATOM 3074 O O . LEU A 1 397 ? 3.598 -2.936 -36.055 1.00 89.56 397 LEU A O 1
ATOM 3078 N N . PRO A 1 398 ? 4.829 -1.214 -35.244 1.00 90.25 398 PRO A N 1
ATOM 3079 C CA . PRO A 1 398 ? 5.998 -1.517 -36.043 1.00 90.25 398 PRO A CA 1
ATOM 3080 C C . PRO A 1 398 ? 6.500 -2.934 -35.802 1.00 90.25 398 PRO A C 1
ATOM 3082 O O . PRO A 1 398 ? 6.597 -3.411 -34.666 1.00 90.25 398 PRO A O 1
ATOM 3085 N N . ASP A 1 399 ? 6.857 -3.584 -36.896 1.00 90.19 399 ASP A N 1
ATOM 3086 C CA . ASP A 1 399 ? 7.468 -4.898 -36.885 1.00 90.19 399 ASP A CA 1
ATOM 3087 C C . ASP A 1 399 ? 8.887 -4.838 -36.294 1.00 90.19 399 ASP A C 1
ATOM 3089 O O . ASP A 1 399 ? 9.596 -3.836 -36.390 1.00 90.19 399 ASP A O 1
ATOM 3093 N N . VAL A 1 400 ? 9.362 -5.957 -35.738 1.00 91.88 400 VAL A N 1
ATOM 3094 C CA . VAL A 1 400 ? 10.769 -6.064 -35.317 1.00 91.88 400 VAL A CA 1
ATOM 3095 C C . VAL A 1 400 ? 11.676 -5.956 -36.557 1.00 91.88 400 VAL A C 1
ATOM 3097 O O . VAL A 1 400 ? 11.449 -6.720 -37.509 1.00 91.88 400 VAL A O 1
ATOM 3100 N N . PRO A 1 401 ? 12.714 -5.091 -36.559 1.00 91.38 401 PRO A N 1
ATOM 3101 C CA . PRO A 1 401 ? 13.663 -4.976 -37.667 1.00 91.38 401 PRO A CA 1
ATOM 3102 C C . PRO A 1 401 ? 14.271 -6.324 -38.067 1.00 91.38 401 PRO A C 1
ATOM 3104 O O . PRO A 1 401 ? 14.597 -7.145 -37.207 1.00 91.38 401 PRO A O 1
ATOM 3107 N N . LEU A 1 402 ? 14.428 -6.570 -39.374 1.00 89.31 402 LEU A N 1
ATOM 3108 C CA . LEU A 1 402 ? 14.836 -7.877 -39.915 1.00 89.31 402 LEU A CA 1
ATOM 3109 C C . LEU A 1 402 ? 16.159 -8.389 -39.329 1.00 89.31 402 LEU A C 1
ATOM 3111 O O . LEU A 1 402 ? 16.256 -9.580 -39.025 1.00 89.31 402 LEU A O 1
ATOM 3115 N N . HIS A 1 403 ? 17.142 -7.507 -39.120 1.00 90.44 403 HIS A N 1
ATOM 3116 C CA . HIS A 1 403 ? 18.440 -7.856 -38.532 1.00 90.44 403 HIS A CA 1
ATOM 3117 C C . HIS A 1 403 ? 18.345 -8.231 -37.048 1.00 90.44 403 HIS A C 1
ATOM 3119 O O . HIS A 1 403 ? 19.198 -8.954 -36.556 1.00 90.44 403 HIS A O 1
ATOM 3125 N N . LEU A 1 404 ? 17.296 -7.824 -36.330 1.00 91.25 404 LEU A N 1
ATOM 3126 C CA . LEU A 1 404 ? 17.070 -8.222 -34.934 1.00 91.25 404 LEU A CA 1
ATOM 3127 C C . LEU A 1 404 ? 16.200 -9.476 -34.785 1.00 91.25 404 LEU A C 1
ATOM 3129 O O . LEU A 1 404 ? 16.080 -10.021 -33.685 1.00 91.25 404 LEU A O 1
ATOM 3133 N N . ARG A 1 405 ? 15.569 -9.952 -35.866 1.00 91.12 405 ARG A N 1
ATOM 3134 C CA . ARG A 1 405 ? 14.710 -11.143 -35.812 1.00 91.12 405 ARG A CA 1
ATOM 3135 C C . ARG A 1 405 ? 15.535 -12.400 -35.561 1.00 91.12 405 ARG A C 1
ATOM 3137 O O . ARG A 1 405 ? 16.578 -12.626 -36.169 1.00 91.12 405 ARG A O 1
ATOM 3144 N N . ASN A 1 406 ? 14.999 -13.283 -34.725 1.00 88.81 406 ASN A N 1
ATOM 3145 C CA . ASN A 1 406 ? 15.585 -14.599 -34.512 1.00 88.81 406 ASN A CA 1
ATOM 3146 C C . ASN A 1 406 ? 15.467 -15.463 -35.785 1.00 88.81 406 ASN A C 1
ATOM 3148 O O . ASN A 1 406 ? 14.393 -15.553 -36.384 1.00 88.81 406 ASN A O 1
ATOM 3152 N N . ALA A 1 407 ? 16.551 -16.142 -36.170 1.00 85.31 407 ALA A N 1
ATOM 3153 C CA . ALA A 1 407 ? 16.620 -16.971 -37.378 1.00 85.31 407 ALA A CA 1
ATOM 3154 C C . ALA A 1 407 ? 17.109 -18.410 -37.104 1.00 85.31 407 ALA A C 1
ATOM 3156 O O . ALA A 1 407 ? 18.138 -18.838 -37.641 1.00 85.31 407 ALA A O 1
ATOM 3157 N N . PRO A 1 408 ? 16.393 -19.196 -36.276 1.00 84.62 408 PRO A N 1
ATOM 3158 C CA . PRO A 1 408 ? 16.823 -20.541 -35.898 1.00 84.62 408 PRO A CA 1
ATOM 3159 C C . PRO A 1 408 ? 16.676 -21.558 -37.040 1.00 84.62 408 PRO A C 1
ATOM 3161 O O . PRO A 1 408 ? 17.441 -22.518 -37.113 1.00 84.62 408 PRO A O 1
ATOM 3164 N N . THR A 1 409 ? 15.719 -21.364 -37.955 1.00 84.44 409 THR A N 1
ATOM 3165 C CA . THR A 1 409 ? 15.460 -22.303 -39.060 1.00 84.44 409 THR A CA 1
ATOM 3166 C C . THR A 1 409 ? 16.171 -21.894 -40.351 1.00 84.44 409 THR A C 1
ATOM 3168 O O . THR A 1 409 ? 16.422 -20.714 -40.604 1.00 84.44 409 THR A O 1
ATOM 3171 N N . ARG A 1 410 ? 16.456 -22.870 -41.227 1.00 80.81 410 ARG A N 1
ATOM 3172 C CA . ARG A 1 410 ? 17.062 -22.604 -42.546 1.00 80.81 410 ARG A CA 1
ATOM 3173 C C . ARG A 1 410 ? 16.179 -21.706 -43.415 1.00 80.81 410 ARG A C 1
ATOM 3175 O O . ARG A 1 410 ? 16.700 -20.850 -44.119 1.00 80.81 410 ARG A O 1
ATOM 3182 N N . LEU A 1 411 ? 14.862 -21.884 -43.330 1.00 80.88 411 LEU A N 1
ATOM 3183 C CA . LEU A 1 411 ? 13.886 -21.088 -44.067 1.00 80.88 411 LEU A CA 1
ATOM 3184 C C . LEU A 1 411 ? 13.892 -19.617 -43.610 1.00 80.88 411 LEU A C 1
ATOM 3186 O O . LEU A 1 411 ? 13.916 -18.719 -44.440 1.00 80.88 411 LEU A O 1
ATOM 3190 N N . MET A 1 412 ? 13.973 -19.355 -42.302 1.00 77.38 412 MET A N 1
ATOM 3191 C CA . MET A 1 412 ? 14.068 -17.986 -41.768 1.00 77.38 412 MET A CA 1
ATOM 3192 C C . MET A 1 412 ? 15.346 -17.267 -42.219 1.00 77.38 412 MET A C 1
ATOM 3194 O O . MET A 1 412 ? 15.298 -16.094 -42.578 1.00 77.38 412 MET A O 1
ATOM 3198 N N . LYS A 1 413 ? 16.478 -17.980 -42.286 1.00 80.56 413 LYS A N 1
ATOM 3199 C CA . LYS A 1 413 ? 17.730 -17.433 -42.837 1.00 80.56 413 LYS A CA 1
ATOM 3200 C C . LYS A 1 413 ? 17.614 -17.112 -44.330 1.00 80.56 413 LYS A C 1
ATOM 3202 O O . LYS A 1 413 ? 18.159 -16.110 -44.779 1.00 80.56 413 LYS A O 1
ATOM 3207 N N . GLN A 1 414 ? 16.886 -17.934 -45.092 1.00 85.56 414 GLN A N 1
ATOM 3208 C CA . GLN A 1 414 ? 16.592 -17.664 -46.506 1.00 85.56 414 GLN A CA 1
ATOM 3209 C C . GLN A 1 414 ? 15.708 -16.422 -46.683 1.00 85.56 414 GLN A C 1
ATOM 3211 O O . GLN A 1 414 ? 15.918 -15.669 -47.628 1.00 85.56 414 GLN A O 1
ATOM 3216 N N . PHE A 1 415 ? 14.793 -16.162 -45.744 1.00 81.56 415 PHE A N 1
ATOM 3217 C CA . PHE A 1 415 ? 14.006 -14.925 -45.678 1.00 81.56 415 PHE A CA 1
ATOM 3218 C C . PHE A 1 415 ? 14.781 -13.711 -45.136 1.00 81.56 415 PHE A C 1
ATOM 3220 O O . PHE A 1 415 ? 14.201 -12.644 -44.961 1.00 81.56 415 PHE A O 1
ATOM 3227 N N . GLY A 1 416 ? 16.086 -13.847 -44.877 1.00 82.19 416 GLY A N 1
ATOM 3228 C CA . GLY A 1 416 ? 16.940 -12.740 -44.447 1.00 82.19 416 GLY A CA 1
ATOM 3229 C C . GLY A 1 416 ? 16.798 -12.357 -42.974 1.00 82.19 416 GLY A C 1
ATOM 3230 O O . GLY A 1 416 ? 17.249 -11.283 -42.588 1.00 82.19 416 GLY A O 1
ATOM 3231 N N . TYR A 1 417 ? 16.198 -13.204 -42.134 1.00 84.69 417 TYR A N 1
ATOM 3232 C CA . TYR A 1 417 ? 16.084 -12.915 -40.702 1.00 84.69 417 TYR A CA 1
ATOM 3233 C C . TYR A 1 417 ? 17.467 -12.980 -40.052 1.00 84.69 417 TYR A C 1
ATOM 3235 O O . TYR A 1 417 ? 18.243 -13.898 -40.331 1.00 84.69 417 TYR A O 1
ATOM 3243 N N . GLY A 1 418 ? 17.777 -12.002 -39.202 1.00 79.12 418 GLY A N 1
ATOM 3244 C CA . GLY A 1 418 ? 19.079 -11.886 -38.543 1.00 79.12 418 GLY A CA 1
ATOM 3245 C C . GLY A 1 418 ? 20.235 -11.592 -39.503 1.00 79.12 418 GLY A C 1
ATOM 3246 O O . GLY A 1 418 ? 21.399 -11.639 -39.102 1.00 79.12 418 GLY A O 1
ATOM 3247 N N . LYS A 1 419 ? 19.943 -11.323 -40.783 1.00 80.25 419 LYS A N 1
ATOM 3248 C CA . LYS A 1 419 ? 20.958 -10.944 -41.762 1.00 80.25 419 LYS A CA 1
ATOM 3249 C C . LYS A 1 419 ? 21.513 -9.574 -41.368 1.00 80.25 419 LYS A C 1
ATOM 3251 O O . LYS A 1 419 ? 20.751 -8.707 -40.963 1.00 80.25 419 LYS A O 1
ATOM 3256 N N . GLU A 1 420 ? 22.832 -9.412 -41.467 1.00 83.81 420 GLU A N 1
ATOM 3257 C CA . GLU A 1 420 ? 23.552 -8.158 -41.165 1.00 83.81 420 GLU A CA 1
ATOM 3258 C C . GLU A 1 420 ? 23.533 -7.714 -39.691 1.00 83.81 420 GLU A C 1
ATOM 3260 O O . GLU A 1 420 ? 24.038 -6.641 -39.374 1.00 83.81 420 GLU A O 1
ATOM 3265 N N . TYR A 1 421 ? 23.058 -8.561 -38.768 1.00 87.69 421 TYR A N 1
ATOM 3266 C CA . TYR A 1 421 ? 23.201 -8.299 -37.337 1.00 87.69 421 TYR A CA 1
ATOM 3267 C C . TYR A 1 421 ? 24.674 -8.252 -36.921 1.00 87.69 421 TYR A C 1
ATOM 3269 O O . TYR A 1 421 ? 25.389 -9.257 -36.996 1.00 87.69 421 TYR A O 1
ATOM 3277 N N . LYS A 1 422 ? 25.119 -7.099 -36.424 1.00 86.50 422 LYS A N 1
ATOM 3278 C CA . LYS A 1 422 ? 26.431 -6.927 -35.803 1.00 86.50 422 LYS A CA 1
ATOM 3279 C C . LYS A 1 422 ? 26.312 -7.252 -34.317 1.00 86.50 422 LYS A C 1
ATOM 3281 O O . LYS A 1 422 ? 25.646 -6.544 -33.563 1.00 86.50 422 LYS A O 1
ATOM 3286 N N . TYR A 1 423 ? 26.954 -8.338 -33.894 1.00 85.69 423 TYR A N 1
ATOM 3287 C CA . TYR A 1 423 ? 26.978 -8.763 -32.495 1.00 85.69 423 TYR A CA 1
ATOM 3288 C C . TYR A 1 423 ? 28.007 -7.949 -31.704 1.00 85.69 423 TYR A C 1
ATOM 3290 O O . TYR A 1 423 ? 29.205 -8.096 -31.940 1.00 85.69 423 TYR A O 1
ATOM 3298 N N . ASN A 1 424 ? 27.548 -7.113 -30.764 1.00 86.75 424 ASN A N 1
ATOM 3299 C CA . ASN A 1 424 ? 28.367 -6.075 -30.121 1.00 86.75 424 ASN A CA 1
ATOM 3300 C C . ASN A 1 424 ? 29.764 -6.531 -29.651 1.00 86.75 424 ASN A C 1
ATOM 3302 O O . ASN A 1 424 ? 30.717 -5.814 -29.930 1.00 86.75 424 ASN A O 1
ATOM 3306 N N . PRO A 1 425 ? 29.953 -7.702 -29.008 1.00 90.69 425 PRO A N 1
ATOM 3307 C CA . PRO A 1 425 ? 31.285 -8.154 -28.588 1.00 90.69 425 PRO A CA 1
ATOM 3308 C C . PRO A 1 425 ? 32.315 -8.380 -29.710 1.00 90.69 425 PRO A C 1
ATOM 3310 O O . PRO A 1 425 ? 33.496 -8.531 -29.411 1.00 90.69 425 PRO A O 1
ATOM 3313 N N . HIS A 1 426 ? 31.899 -8.457 -30.978 1.00 89.94 426 HIS A N 1
ATOM 3314 C CA . HIS A 1 426 ? 32.787 -8.681 -32.127 1.00 89.94 426 HIS A CA 1
ATOM 3315 C C . HIS A 1 426 ? 33.108 -7.419 -32.931 1.00 89.94 426 HIS A C 1
ATOM 3317 O O . HIS A 1 426 ? 33.903 -7.501 -33.863 1.00 89.94 426 HIS A O 1
ATOM 3323 N N . TYR A 1 427 ? 32.512 -6.277 -32.590 1.00 88.75 427 TYR A N 1
ATOM 3324 C CA . TYR A 1 427 ? 32.658 -5.035 -33.342 1.00 88.75 427 TYR A CA 1
ATOM 3325 C C . TYR A 1 427 ? 33.047 -3.893 -32.412 1.00 88.75 427 TYR A C 1
ATOM 3327 O O . TYR A 1 427 ? 32.648 -3.839 -31.248 1.00 88.75 427 TYR A O 1
ATOM 3335 N N . SER A 1 428 ? 33.832 -2.960 -32.933 1.00 88.12 428 SER A N 1
ATOM 3336 C CA . SER A 1 428 ? 34.145 -1.720 -32.233 1.00 88.12 428 SER A CA 1
ATOM 3337 C C . SER A 1 428 ? 32.928 -0.789 -32.178 1.00 88.12 428 SER A C 1
ATOM 3339 O O . SER A 1 428 ? 31.991 -0.900 -32.970 1.00 88.12 428 SER A O 1
ATOM 3341 N N . ALA A 1 429 ? 32.950 0.175 -31.253 1.00 83.62 429 ALA A N 1
ATOM 3342 C CA . ALA A 1 429 ? 31.889 1.175 -31.142 1.00 83.62 429 ALA A CA 1
ATOM 3343 C C . ALA A 1 429 ? 31.689 1.967 -32.448 1.00 83.62 429 ALA A C 1
ATOM 3345 O O . ALA A 1 429 ? 30.554 2.284 -32.791 1.00 83.62 429 ALA A O 1
ATOM 3346 N N . ASP A 1 430 ? 32.765 2.240 -33.196 1.00 83.94 430 ASP A N 1
ATOM 3347 C CA . ASP A 1 430 ? 32.702 2.946 -34.480 1.00 83.94 430 ASP A CA 1
ATOM 3348 C C . ASP A 1 430 ? 32.003 2.122 -35.567 1.00 83.94 430 ASP A C 1
ATOM 3350 O O . ASP A 1 430 ? 31.205 2.664 -36.327 1.00 83.94 430 ASP A O 1
ATOM 3354 N N . GLU A 1 431 ? 32.225 0.808 -35.598 1.00 82.75 431 GLU A N 1
ATOM 3355 C CA . GLU A 1 431 ? 31.579 -0.103 -36.553 1.00 82.75 431 GLU A CA 1
ATOM 3356 C C . GLU A 1 431 ? 30.094 -0.352 -36.242 1.00 82.75 431 GLU A C 1
ATOM 3358 O O . GLU A 1 431 ? 29.347 -0.814 -37.112 1.00 82.75 431 GLU A O 1
ATOM 3363 N N . LEU A 1 432 ? 29.656 -0.057 -35.015 1.00 83.50 432 LEU A N 1
ATOM 3364 C CA . LEU A 1 432 ? 28.281 -0.239 -34.545 1.00 83.50 432 LEU A CA 1
ATOM 3365 C C . LEU A 1 432 ? 27.409 1.017 -34.682 1.00 83.50 432 LEU A C 1
ATOM 3367 O O . LEU A 1 432 ? 26.199 0.905 -34.499 1.00 83.50 432 LEU A O 1
ATOM 3371 N N . LYS A 1 433 ? 27.979 2.182 -35.027 1.00 79.44 433 LYS A N 1
ATOM 3372 C CA . LYS A 1 433 ? 27.248 3.467 -35.094 1.00 79.44 433 LYS A CA 1
ATOM 3373 C C . LYS A 1 433 ? 26.018 3.431 -35.998 1.00 79.44 433 LYS A C 1
ATOM 3375 O O . LYS A 1 433 ? 25.017 4.062 -35.680 1.00 79.44 433 LYS A O 1
ATOM 3380 N N . ASP A 1 434 ? 26.088 2.666 -37.083 1.00 82.62 434 ASP A N 1
ATOM 3381 C CA . ASP A 1 434 ? 25.016 2.594 -38.079 1.00 82.62 434 ASP A CA 1
ATOM 3382 C C . ASP A 1 434 ? 23.938 1.547 -37.744 1.00 82.62 434 ASP A C 1
ATOM 3384 O O . ASP A 1 434 ? 22.931 1.458 -38.443 1.00 82.62 434 ASP A O 1
ATOM 3388 N N . GLN A 1 435 ? 24.127 0.717 -36.706 1.00 85.88 435 GLN A N 1
ATOM 3389 C CA . GLN A 1 435 ? 23.143 -0.304 -36.339 1.00 85.88 435 GLN A CA 1
ATOM 3390 C C . GLN A 1 435 ? 22.034 0.291 -35.465 1.00 85.88 435 GLN A C 1
ATOM 3392 O O . GLN A 1 435 ? 22.258 0.653 -34.309 1.00 85.88 435 GLN A O 1
ATOM 3397 N N . THR A 1 436 ? 20.813 0.323 -35.997 1.00 90.06 436 THR A N 1
ATOM 3398 C CA . THR A 1 436 ? 19.610 0.731 -35.262 1.00 90.06 436 THR A CA 1
ATOM 3399 C C . THR A 1 436 ? 19.001 -0.440 -34.489 1.00 90.06 436 THR A C 1
ATOM 3401 O O . THR A 1 436 ? 19.174 -1.606 -34.851 1.00 90.06 436 THR A O 1
ATOM 3404 N N . TYR A 1 437 ? 18.282 -0.132 -33.404 1.00 91.25 437 TYR A N 1
ATOM 3405 C CA . TYR A 1 437 ? 17.577 -1.140 -32.598 1.00 91.25 437 TYR A CA 1
ATOM 3406 C C . TYR A 1 437 ? 16.078 -0.894 -32.464 1.00 91.25 437 TYR A C 1
ATOM 3408 O O . TYR A 1 437 ? 15.309 -1.838 -32.287 1.00 91.25 437 TYR A O 1
ATOM 3416 N N . LEU A 1 438 ? 15.663 0.369 -32.545 1.00 92.56 438 LEU A N 1
ATOM 3417 C CA . LEU A 1 438 ? 14.257 0.712 -32.673 1.00 92.56 438 LEU A CA 1
ATOM 3418 C C . LEU A 1 438 ? 13.801 0.483 -34.122 1.00 92.56 438 LEU A C 1
ATOM 3420 O O . LEU A 1 438 ? 14.626 0.587 -35.033 1.00 92.56 438 LEU A O 1
ATOM 3424 N N . PRO A 1 439 ? 12.508 0.193 -34.336 1.00 91.94 439 PRO A N 1
ATOM 3425 C CA . PRO A 1 439 ? 11.895 0.261 -35.658 1.00 91.94 439 PRO A CA 1
ATOM 3426 C C . PRO A 1 439 ? 12.110 1.632 -36.306 1.00 91.94 439 PRO A C 1
ATOM 3428 O O . PRO A 1 439 ? 12.249 2.633 -35.597 1.00 91.94 439 PRO A O 1
ATOM 3431 N N . ASP A 1 440 ? 12.097 1.685 -37.636 1.00 89.25 440 ASP A N 1
ATOM 3432 C CA . ASP A 1 440 ? 12.370 2.908 -38.402 1.00 89.25 440 ASP A CA 1
ATOM 3433 C C . ASP A 1 440 ? 11.396 4.041 -38.038 1.00 89.25 440 ASP A C 1
ATOM 3435 O O . ASP A 1 440 ? 11.774 5.209 -37.958 1.00 89.25 440 ASP A O 1
ATOM 3439 N N . GLU A 1 441 ? 10.151 3.699 -37.710 1.00 89.25 441 GLU A N 1
ATOM 3440 C CA . GLU A 1 441 ? 9.106 4.633 -37.290 1.00 89.25 441 GLU A CA 1
ATOM 3441 C C . GLU A 1 441 ? 9.364 5.266 -35.913 1.00 89.25 441 GLU A C 1
ATOM 3443 O O . GLU A 1 441 ? 8.745 6.276 -35.564 1.00 89.25 441 GLU A O 1
ATOM 3448 N N . LEU A 1 442 ? 10.252 4.662 -35.121 1.00 89.06 442 LEU A N 1
ATOM 3449 C CA . LEU A 1 442 ? 10.699 5.127 -33.808 1.00 89.06 442 LEU A CA 1
ATOM 3450 C C . LEU A 1 442 ? 12.189 5.504 -33.804 1.00 89.06 442 LEU A C 1
ATOM 3452 O O . LEU A 1 442 ? 12.757 5.737 -32.733 1.00 89.06 442 LEU A O 1
ATOM 3456 N N . ALA A 1 443 ? 12.833 5.575 -34.971 1.00 86.12 443 ALA A N 1
ATOM 3457 C CA . ALA A 1 443 ? 14.242 5.922 -35.076 1.00 86.12 443 ALA A CA 1
ATOM 3458 C C . ALA A 1 443 ? 14.529 7.294 -34.438 1.00 86.12 443 ALA A C 1
ATOM 3460 O O . ALA A 1 443 ? 13.795 8.262 -34.627 1.00 86.12 443 ALA A O 1
ATOM 3461 N N . GLY A 1 444 ? 15.602 7.365 -33.644 1.00 84.06 444 GLY A N 1
ATOM 3462 C CA . GLY A 1 444 ? 16.006 8.582 -32.930 1.00 84.06 444 GLY A CA 1
ATOM 3463 C C . GLY A 1 444 ? 15.186 8.909 -31.678 1.00 84.06 444 GLY A C 1
ATOM 3464 O O . GLY A 1 444 ? 15.507 9.872 -30.986 1.00 84.06 444 GLY A O 1
ATOM 3465 N N . ARG A 1 445 ? 14.157 8.122 -31.335 1.00 88.06 445 ARG A N 1
ATOM 3466 C CA . ARG A 1 445 ? 13.380 8.360 -30.116 1.00 88.06 445 ARG A CA 1
ATOM 3467 C C . ARG A 1 445 ? 14.182 7.968 -28.875 1.00 88.06 445 ARG A C 1
ATOM 3469 O O . ARG A 1 445 ? 14.545 6.806 -28.706 1.00 88.06 445 ARG A O 1
ATOM 3476 N N . ASN A 1 446 ? 14.394 8.928 -27.978 1.00 90.62 446 ASN A N 1
ATOM 3477 C CA . ASN A 1 446 ? 15.021 8.693 -26.685 1.00 90.62 446 ASN A CA 1
ATOM 3478 C C . ASN A 1 446 ? 13.959 8.652 -25.573 1.00 90.62 446 ASN A C 1
ATOM 3480 O O . ASN A 1 446 ? 13.365 9.668 -25.222 1.00 90.62 446 ASN A O 1
ATOM 3484 N N . PHE A 1 447 ? 13.719 7.470 -24.999 1.00 91.81 447 PHE A N 1
ATOM 3485 C CA . PHE A 1 447 ? 12.786 7.314 -23.878 1.00 91.81 447 PHE A CA 1
ATOM 3486 C C . PHE A 1 447 ? 13.355 7.787 -22.539 1.00 91.81 447 PHE A C 1
ATOM 3488 O O . PHE A 1 447 ? 12.636 7.719 -21.555 1.00 91.81 447 PHE A O 1
ATOM 3495 N N . PHE A 1 448 ? 14.604 8.248 -22.468 1.00 89.81 448 PHE A N 1
ATOM 3496 C CA . PHE A 1 448 ? 15.235 8.744 -21.243 1.00 89.81 448 PHE A CA 1
ATOM 3497 C C . PHE A 1 448 ? 15.264 10.280 -21.173 1.00 89.81 448 PHE A C 1
ATOM 3499 O O . PHE A 1 448 ? 15.101 10.836 -20.090 1.00 89.81 448 PHE A O 1
ATOM 3506 N N . GLU A 1 449 ? 15.299 10.989 -22.301 1.00 84.44 449 GLU A N 1
ATOM 3507 C CA . GLU A 1 449 ? 15.302 12.465 -22.350 1.00 84.44 449 GLU A CA 1
ATOM 3508 C C . GLU A 1 449 ? 13.941 13.083 -22.024 1.00 84.44 449 GLU A C 1
ATOM 3510 O O . GLU A 1 449 ? 12.951 12.763 -22.671 1.00 84.44 449 GLU A O 1
ATOM 3515 N N . HIS A 1 450 ? 13.866 13.979 -21.040 1.00 65.12 450 HIS A N 1
ATOM 3516 C CA . HIS A 1 450 ? 12.649 14.758 -20.794 1.00 65.12 450 HIS A CA 1
ATOM 3517 C C . HIS A 1 450 ? 12.396 15.711 -21.968 1.00 65.12 450 HIS A C 1
ATOM 3519 O O . HIS A 1 450 ? 13.210 16.595 -22.219 1.00 65.12 450 HIS A O 1
ATOM 3525 N N . ASN A 1 451 ? 11.252 15.574 -22.639 1.00 55.94 451 ASN A N 1
ATOM 3526 C CA . ASN A 1 451 ? 10.723 16.662 -23.454 1.00 55.94 451 ASN A CA 1
ATOM 3527 C C . ASN A 1 451 ? 9.878 17.556 -22.541 1.00 55.94 451 ASN A C 1
ATOM 3529 O O . ASN A 1 451 ? 9.079 17.051 -21.754 1.00 55.94 451 ASN A O 1
ATOM 3533 N N . ASP A 1 452 ? 10.015 18.878 -22.660 1.00 43.97 452 ASP A N 1
ATOM 3534 C CA . ASP A 1 452 ? 9.302 19.868 -21.830 1.00 43.97 452 ASP A CA 1
ATOM 3535 C C . ASP A 1 452 ? 7.761 19.734 -21.858 1.00 43.97 452 ASP A C 1
ATOM 3537 O O . ASP A 1 452 ? 7.077 20.289 -21.001 1.00 43.97 452 ASP A O 1
ATOM 3541 N N . ALA A 1 453 ? 7.211 18.954 -22.795 1.00 47.75 453 ALA A N 1
ATOM 3542 C CA . ALA A 1 453 ? 5.792 18.612 -22.898 1.00 47.75 453 ALA A CA 1
ATOM 3543 C C . ALA A 1 453 ? 5.278 17.616 -21.829 1.00 47.75 453 ALA A C 1
ATOM 3545 O O . ALA A 1 453 ? 4.069 17.474 -21.683 1.00 47.75 453 ALA A O 1
ATOM 3546 N N . ASP A 1 454 ? 6.156 16.947 -21.070 1.00 45.47 454 ASP A N 1
ATOM 3547 C CA . ASP A 1 454 ? 5.773 15.939 -20.060 1.00 45.47 454 ASP A CA 1
ATOM 3548 C C . ASP A 1 454 ? 5.588 16.514 -18.635 1.00 45.47 454 ASP A C 1
ATOM 3550 O O . ASP A 1 454 ? 5.324 15.764 -17.690 1.00 45.47 454 ASP A O 1
ATOM 3554 N N . ARG A 1 455 ? 5.709 17.839 -18.442 1.00 41.12 455 ARG A N 1
ATOM 3555 C CA . ARG A 1 455 ? 5.572 18.479 -17.113 1.00 41.12 455 ARG A CA 1
ATOM 3556 C C . ARG A 1 455 ? 4.175 18.360 -16.492 1.00 41.12 455 ARG A C 1
ATOM 3558 O O . ARG A 1 455 ? 4.072 18.425 -15.272 1.00 41.12 455 ARG A O 1
ATOM 3565 N N . ASP A 1 456 ? 3.139 18.125 -17.292 1.00 32.72 456 ASP A N 1
ATOM 3566 C CA . ASP A 1 456 ? 1.742 18.154 -16.832 1.00 32.72 456 ASP A CA 1
ATOM 3567 C C . ASP A 1 456 ? 1.184 16.775 -16.413 1.00 32.72 456 ASP A C 1
ATOM 3569 O O . ASP A 1 456 ? -0.013 16.640 -16.163 1.00 32.72 456 ASP A O 1
ATOM 3573 N N . ALA A 1 457 ? 2.024 15.734 -16.324 1.00 35.00 457 ALA A N 1
ATOM 3574 C CA . ALA A 1 457 ? 1.582 14.349 -16.093 1.00 35.00 457 ALA A CA 1
ATOM 3575 C C . ALA A 1 457 ? 2.105 13.683 -14.798 1.00 35.00 457 ALA A C 1
ATOM 3577 O O . ALA A 1 457 ? 2.086 12.442 -14.707 1.00 35.00 457 ALA A O 1
ATOM 3578 N N . CYS A 1 458 ? 2.589 14.467 -13.824 1.00 28.22 458 CYS A N 1
ATOM 3579 C CA . CYS A 1 458 ? 3.093 13.972 -12.535 1.00 28.22 458 CYS A CA 1
ATOM 3580 C C . CYS A 1 458 ? 2.134 14.265 -11.378 1.00 28.22 458 CYS A C 1
ATOM 3582 O O . CYS A 1 458 ? 1.799 15.456 -11.187 1.00 28.22 458 CYS A O 1
#

Sequence (458 aa):
MPSTECPICSRHVRLENLPLHVETCLTKQQQQQKKQQLESPLPSSSIKFEPHTSSSCNRSTPRSESSFSALKKRKHSTYDDISAVPLAERMRPKHMDDLVGQDDLLGPRSLLATLIQADQVPNMIIWGNFFLPSVEDGTITLIGATTENPSFEVNNALLSRCRVFTLKKHSPESIETILRRAVRDHAAGVVQSLTQTQEKAVDDGDSAGSDSKEISIEADDEAIDYLAKQCAGDARAALNCLEMAIQTAPMDAEKHVLHVTATHVHHCFAHRQTLFYDRNADMHYDCISALHKSVRGSDENATLYWLARMLEGGENALYVARRLIRIASEDVGLAAPELLPMAVSAYQAAHFIGMPECDVVLAHVATMLARAPKSVEVYAAYKRAKQTINEWDKGALPDVPLHLRNAPTRLMKQFGYGKEYKYNPHYSADELKDQTYLPDELAGRNFFEHNDADRDAC

InterPro domains:
  IPR008921 DNA polyme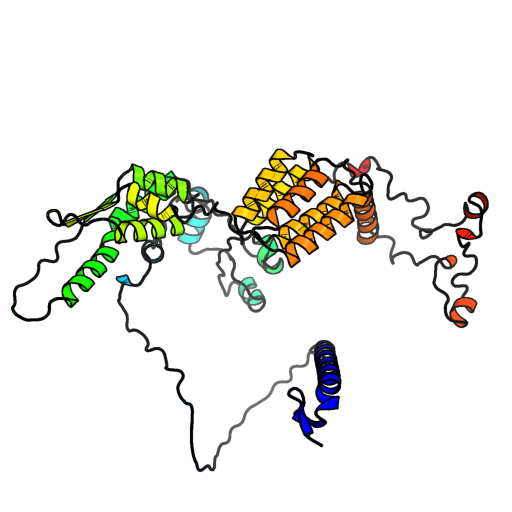rase III, clamp loader complex, gamma/delta/delta subunit, C-terminal [SSF48019] (282-456)
  IPR021886 MgsA AAA+ ATPase, C-terminal [PF12002] (297-453)
  IPR027417 P-loop containing nucleoside triphosphate hydrolase [G3DSA:3.40.50.300] (128-169)
  IPR027417 P-loop containing nucleoside triphosphate hydrolase [SSF52540] (129-259)
  IPR032423 AAA C-terminal domain [PF16193] (216-296)
  IPR051314 AAA ATPase RarA/MGS1/WRNIP1 [PTHR13779] (130-453)

Mean predicted aligned error: 19.68 Å

Radius of gyration: 34.52 Å; Cα contacts (8 Å, |Δi|>4): 461; chains: 1; bounding box: 80×79×94 Å

Organism: NCBI:txid542832

Nearest PDB structures (foldseek):
  3pvs-assembly1_D  TM=4.241E-01  e=2.169E-19  Escherichia coli
  3pvs-assembly1_C  TM=4.233E-01  e=1.639E-18  Escherichia coli
  3pvs-assembly1_A  TM=4.266E-01  e=2.432E-18  Escherichia coli
  3pvs-assembly1_B  TM=4.185E-01  e=5.096E-18  Escherichia coli
  3bge-assembly1_B  TM=8.718E-01  e=8.161E-10  Haemophilus influenzae 86-028NP

Solvent-accessible surface area (backbone atoms only — not comparable to full-atom values): 27821 Å² total; per-residue (Å²): 131,71,66,44,69,38,95,85,76,70,44,78,35,48,59,92,51,40,67,67,50,50,54,54,50,52,56,51,52,56,53,50,56,59,49,61,72,72,67,72,81,81,87,78,92,78,92,79,87,89,81,89,89,89,84,92,83,90,87,82,88,84,90,86,81,88,85,87,86,73,85,73,75,75,74,80,76,77,86,86,66,72,58,81,53,57,60,48,69,72,67,51,65,88,50,80,90,62,62,73,71,48,54,83,54,59,24,97,85,17,71,55,34,50,24,55,76,66,73,59,66,74,38,31,49,75,92,67,88,84,49,54,69,43,48,72,76,62,78,44,83,38,66,56,85,70,69,42,66,58,84,78,80,47,56,66,79,54,58,79,66,33,67,86,78,87,83,74,71,35,50,49,70,40,36,35,52,53,50,57,44,40,50,72,76,51,46,57,48,59,48,54,45,58,54,58,61,56,58,74,74,66,89,82,87,86,90,74,92,77,80,81,74,80,56,47,62,47,66,40,70,67,27,44,52,49,43,20,59,72,38,73,30,40,61,55,60,37,36,48,48,49,53,52,23,56,74,71,31,61,68,41,82,88,78,40,32,36,53,33,45,45,68,50,46,51,60,68,39,70,87,48,77,61,53,89,45,45,81,71,25,58,57,44,58,50,41,53,48,48,25,52,50,22,26,69,68,47,33,47,67,57,24,49,50,34,47,48,55,38,53,71,24,67,46,60,66,65,60,54,27,54,50,48,34,48,43,28,52,39,41,20,16,84,60,44,58,74,47,33,62,50,25,51,48,36,33,52,45,34,67,74,67,28,82,74,78,23,52,61,49,50,48,51,48,52,41,50,56,8,72,43,55,70,24,44,60,66,45,53,19,50,51,50,52,52,46,56,63,76,68,55,77,90,62,77,80,80,63,80,48,49,39,78,35,85,43,91,46,74,66,39,44,73,72,41,27,34,46,89,53,79,58,66,97,80,51,54,75,80,79,45,70,84,66,79,85,60,35,80,95,49,58,90,69,61,58,75,65,85,57,86,84,62,74,87,78,122

Foldseek 3Di:
DDWDAAPQPRDTDDPVCNVVVNVVSVVVVVVVVVVVVVPDDDDDDDDDDDDDDDDDDDDDDDDDDDDDDDPDPPPPPDDDPLQVDALLVVLDDPDLVSDFAQCQDSNCPHPQVVCVVVVNHFAADDDDPPCLVVNVVVVDRHHDDFQADCVPPPDPSVVVRHDDDDDDQHALVRLLVSLVVSLVPPVQSNVVVVVVVVVVVDDDDDDDDDPPPRQHEAEDPLLSSVLSVVVRRDNSSSRNLSSQQQVPFDAPPVRSYGYRYNVSSCVSCVVPPQPVQDQRHPSVVVLLVQLLVLLLVLPLVSNLVSLCSCVSNVHQPLVSLVSLLVLCCAWQNPQCVVLNVLSVVLSVCCVVPPPDVSSVSSSVSSNVSSNTDTDRQVVQLVVVVVVCVVVPDVPDDADFDQLPADQPDPVSVVVSRVPPNDDVVVDDPVRCPPDDGDGPVCPPPDSRDDDPVCPVPD

Secondary structure (DSSP, 8-state):
--EEE-TTT--EEEGGGHHHHHHHHHHHHHHHHHHHTT-PPPPPP---------------------------------S--GGGS-HHHHT--SSGGG--S-HHHHSTTSHHHHHHHTT-PPP-----TTSHHHHHTTSS------SS-HHHHS-HHHHTTS----PPPPPHHHHHHHHHHHHHHTTHHHHHHHHHHHHTT--SS--------PPEEEE-HHHHHHHHHHTTT-HHHHHHHHHHHHHHSPEETTTTEEEE-HHHHHHHHTT-------TTSHHHHHHHHHHHHHHHTT-HHHHHHHHHHHHHTT--HHHHHHHHHHHIIIIIGGGSTTHHHHHHHHHHHHHHH-TTTTHHHHHHHHHHHHHSPP--HHHHHHHHHHHHHHT--SSSPPPPPGGGS---SHHHHHTTTTTT---GGGS-HHHHTT---S-GGGTT--SSSPPGGGGGG-

pLDDT: mean 72.65, std 21.74, range [21.97, 98.44]